Protein AF-0000000084497596 (afdb_homodimer)

Foldseek 3Di:
DFWKKKKWQFFQDAQVCLVVLQVLLVPQDDDLDQQSSFLSSVLSSLQDLVGCFQQVNAAELVLFWFKKKKKDWAHWIFIEAREHQFRRVQVLRVCCRVPHPDRYDYDVRSVVSCVVVPTDGHGSDDPVNVVVNVVCVVCVVVVPNPCVVVPQRTFRKMKMWTAHPQIIMIMIMGRGGPHDHRRDDFQRRPELQQWYGDSFKIKGKTWGRNVSNVVSPRNQLVVCPPVDDSVVSQCVSQVVDPTWMWMWMDGPVDTDTDIPGRMHMDMDGD/DFWKKKKWQFFQDAQVCLVVLQVLLVPQDDDLDQQSSFLSSVLSSLQDLVGCFQQVNAAELVLFWFKKKKKDWAHWIFIEEREHQFRRVQVLRVCCRVPHPDRYDYDVRSVVSCVVVPTDGHHSDDPVNVVVNVVCVVCVVVVHNPCVVVPQRTQRKMKMWTAHPQIIMIMIMGRGGPHDHRRDDFQRRPELQQWYGDSFKIKGKTWGRNVSNVVSPRNQLVVCPPVDPSVVSQCVSQVVDPTWMWMWMDGPVDTDTDIPGRMHMDMDGD

InterPro domains:
  IPR000246 Peptidase T2, asparaginase 2 [PF01112] (20-262)
  IPR000246 Peptidase T2, asparaginase 2 [PTHR10188] (31-261)
  IPR029055 Nucleophile aminohydrolases, N-terminal [SSF56235] (2-261)

pLDDT: mean 94.47, std 10.78, range [42.94, 99.0]

Solvent-accessible surface area (backbone atoms only — not comparable to full-atom values): 25297 Å² total; per-residue (Å²): 101,68,36,32,41,40,40,38,50,9,20,57,28,53,57,77,48,16,59,59,41,42,54,53,52,70,68,57,65,92,50,83,43,17,52,57,41,10,45,53,54,43,46,56,44,16,69,33,59,88,27,26,10,36,26,28,20,37,30,26,71,84,59,49,59,43,29,29,4,18,30,26,36,83,76,41,46,9,13,24,37,48,27,45,49,47,58,48,48,47,58,47,3,45,43,31,40,74,72,44,100,49,35,28,26,24,26,69,27,29,36,51,50,33,44,74,75,65,51,56,85,30,78,44,75,38,70,66,31,54,49,52,48,50,52,49,53,59,36,42,72,69,69,38,73,47,64,55,72,72,42,78,52,56,18,23,24,31,29,18,29,16,36,19,90,84,34,28,1,19,22,28,31,19,11,58,45,55,78,30,60,60,32,58,51,58,11,50,47,32,75,26,13,13,26,31,34,38,92,69,24,14,21,30,44,24,18,49,27,62,62,37,34,73,58,28,41,17,34,54,53,57,72,43,63,86,77,51,56,67,63,56,52,52,50,57,58,38,66,69,45,93,58,56,26,24,40,40,38,37,43,66,78,48,72,48,77,53,51,78,46,45,48,12,46,31,77,45,76,108,98,67,36,30,40,39,39,39,50,9,20,57,28,54,55,79,48,18,60,57,41,41,54,53,54,69,68,57,65,92,52,85,43,18,51,58,41,9,44,54,54,41,46,57,44,16,70,33,58,90,28,27,10,37,25,29,22,38,30,26,71,84,60,47,59,41,30,31,4,16,32,24,34,81,76,42,45,10,14,24,38,44,26,45,46,46,58,48,47,46,58,45,2,43,42,30,40,73,74,45,99,49,34,29,26,23,25,70,27,28,34,52,50,34,44,74,74,64,51,58,85,28,79,43,75,40,71,67,31,54,47,52,48,50,52,51,52,58,35,44,71,69,70,37,74,46,64,54,73,71,42,78,55,56,19,23,24,32,30,16,27,15,36,20,91,85,34,28,1,20,20,27,30,20,11,59,48,57,77,32,59,56,32,58,50,59,10,49,46,33,75,26,13,14,26,31,34,39,93,69,23,13,21,31,44,24,18,49,27,61,62,36,34,74,59,27,39,18,35,54,51,58,73,44,62,86,78,51,55,69,64,56,53,52,51,57,57,37,65,68,46,93,59,56,27,24,39,41,38,37,44,69,76,49,70,47,77,52,51,76,47,47,47,11,46,33,74,47,76,107

Sequence (540 aa):
MKNSVLIHGGAGSPSSMSIILEGILNKIEYDDDPLNVAVNSVVSMEDDPAFNAGTGSVPRLDGTIQMDAAVMSDGNFGSVICIENVKNPVLVARDVMLNSPHIILSGDGAVKFARLMGYDYYDPHTEKSRNMIRKFYSESFNGNVPAIFNRKKSGDTVGAVARINNKFAAAVSTGGSFPMLRGRVGDSPLIGAGIYSGPNGAVVATGIGEEIAKKLLSYKIYSKIKTDSLENIVKNEVNSFRTSCGIIAITDDEYIAYSNTDMAYAYKEFMKNSVLIHGGAGSPSSMSIILEGILNKIEYDDDPLNVAVNSVVSMEDDPAFNAGTGSVPRLDGTIQMDAAVMSDGNFGSVICIENVKNPVLVARDVMLNSPHIILSGDGAVKFARLMGYDYYDPHTEKSRNMIRKFYSESFNGNVPAIFNRKKSGDTVGAVARINNKFAAAVSTGGSFPMLRGRVGDSPLIGAGIYSGPNGAVVATGIGEEIAKKLLSYKIYSKIKTDSLENIVKNEVNSFRTSCGIIAITDDEYIAYSNTDMAYAYKEF

Nearest PDB structures (foldseek):
  3c17-assembly1_A  TM=8.743E-01  e=5.251E-26  Escherichia coli K-12
  3c17-assembly1_B  TM=8.678E-01  e=2.229E-25  Escherichia coli K-12
  3ljq-assembly1_A  TM=8.179E-01  e=2.754E-24  Elizabethkingia meningoseptica
  9gaf-assembly1_C  TM=8.175E-01  e=3.325E-24  Elizabethkingia meningoseptica
  4r4y-assembly1_B  TM=8.350E-01  e=2.883E-22  Elizabethkingia miricola

Structure (mmCIF, N/CA/C/O backbone):
data_AF-0000000084497596-model_v1
#
loop_
_entity.id
_entity.type
_entity.pdbx_description
1 polymer 'Plant-type L-asparaginase'
#
loop_
_atom_site.group_PDB
_atom_site.id
_atom_site.type_symbol
_atom_site.label_atom_id
_atom_site.label_alt_id
_atom_site.label_comp_id
_atom_site.label_asym_id
_atom_site.label_entity_id
_atom_site.label_seq_id
_atom_site.pdbx_PDB_ins_code
_atom_site.Cartn_x
_atom_site.Cartn_y
_atom_site.Cartn_z
_atom_site.occupancy
_atom_site.B_iso_or_equiv
_atom_site.auth_seq_id
_atom_site.auth_comp_id
_atom_site.auth_asym_id
_atom_site.auth_atom_id
_atom_site.pdbx_PDB_model_num
ATOM 1 N N . MET A 1 1 ? -0.619 12.508 28.984 1 65.75 1 MET A N 1
ATOM 2 C CA . MET A 1 1 ? -0.472 13.695 28.141 1 65.75 1 MET A CA 1
ATOM 3 C C . MET A 1 1 ? -1.834 14.289 27.797 1 65.75 1 MET A C 1
ATOM 5 O O . MET A 1 1 ? -2.828 13.562 27.719 1 65.75 1 MET A O 1
ATOM 9 N N . LYS A 1 2 ? -1.793 15.586 27.688 1 86.31 2 LYS A N 1
ATOM 10 C CA . LYS A 1 2 ? -2.949 16.391 27.297 1 86.31 2 LYS A CA 1
ATOM 11 C C . LYS A 1 2 ? -3.332 16.125 25.828 1 86.31 2 LYS A C 1
ATOM 13 O O . LYS A 1 2 ? -2.551 15.547 25.078 1 86.31 2 LYS A O 1
ATOM 18 N N . ASN A 1 3 ? -4.605 16.344 25.641 1 97.62 3 ASN A N 1
ATOM 19 C CA . ASN A 1 3 ? -5.031 16.375 24.234 1 97.62 3 ASN A CA 1
ATOM 20 C C . ASN A 1 3 ? -4.109 17.25 23.391 1 97.62 3 ASN A C 1
ATOM 22 O O . ASN A 1 3 ? -3.85 18.406 23.734 1 97.62 3 ASN A O 1
ATOM 26 N N . SER A 1 4 ? -3.488 16.656 22.297 1 98.12 4 SER A N 1
ATOM 27 C CA . SER A 1 4 ? -2.463 17.375 21.562 1 98.12 4 SER A CA 1
ATOM 28 C C . SER A 1 4 ? -2.406 16.922 20.109 1 98.12 4 SER A C 1
ATOM 30 O O . SER A 1 4 ? -2.988 15.906 19.75 1 98.12 4 SER A O 1
ATOM 32 N N . VAL A 1 5 ? -1.779 17.734 19.328 1 98.69 5 VAL A N 1
ATOM 33 C CA . VAL A 1 5 ? -1.534 17.438 17.922 1 98.69 5 VAL A CA 1
ATOM 34 C C . VAL A 1 5 ? -0.126 17.891 17.547 1 98.69 5 VAL A C 1
ATOM 36 O O . VAL A 1 5 ? 0.368 18.906 18.047 1 98.69 5 VAL A O 1
ATOM 39 N N . LEU A 1 6 ? 0.568 17.094 16.812 1 98.81 6 LEU A N 1
ATOM 40 C CA . LEU A 1 6 ? 1.881 17.359 16.234 1 98.81 6 LEU A CA 1
ATOM 41 C C . LEU A 1 6 ? 1.839 17.25 14.719 1 98.81 6 LEU A C 1
ATOM 43 O O . LEU A 1 6 ? 1.253 16.312 14.172 1 98.81 6 LEU A O 1
ATOM 47 N N . ILE A 1 7 ? 2.445 18.297 14.008 1 98.81 7 ILE A N 1
ATOM 48 C CA . ILE A 1 7 ? 2.43 18.281 12.547 1 98.81 7 ILE A CA 1
ATOM 49 C C . ILE A 1 7 ? 3.838 18.531 12.008 1 98.81 7 ILE A C 1
ATOM 51 O O . ILE A 1 7 ? 4.668 19.141 12.695 1 98.81 7 ILE A O 1
ATOM 55 N N . HIS A 1 8 ? 4.172 18.016 10.844 1 98.62 8 HIS A N 1
ATOM 56 C CA . HIS A 1 8 ? 5.41 18.328 10.141 1 98.62 8 HIS A CA 1
ATOM 57 C C . HIS A 1 8 ? 5.129 18.812 8.727 1 98.62 8 HIS A C 1
ATOM 59 O O . HIS A 1 8 ? 4.094 18.484 8.148 1 98.62 8 HIS A O 1
ATOM 65 N N . GLY A 1 9 ? 6.109 19.578 8.211 1 97.25 9 GLY A N 1
ATOM 66 C CA . GLY A 1 9 ? 5.98 20.141 6.875 1 97.25 9 GLY A CA 1
ATOM 67 C C . GLY A 1 9 ? 6.793 19.391 5.836 1 97.25 9 GLY A C 1
ATOM 68 O O . GLY A 1 9 ? 6.98 19.875 4.719 1 97.25 9 GLY A O 1
ATOM 69 N N . GLY A 1 10 ? 7.289 18.234 6.223 1 96.25 10 GLY A N 1
ATOM 70 C CA . GLY A 1 10 ? 8.031 17.422 5.27 1 96.25 10 GLY A CA 1
ATOM 71 C C . GLY A 1 10 ? 9.531 17.5 5.469 1 96.25 10 GLY A C 1
ATOM 72 O O . GLY A 1 10 ? 10.07 18.562 5.773 1 96.25 10 GLY A O 1
ATOM 73 N N . ALA A 1 11 ? 10.141 16.312 5.223 1 93.44 11 ALA A N 1
ATOM 74 C CA . ALA A 1 11 ? 11.602 16.281 5.23 1 93.44 11 ALA A CA 1
ATOM 75 C C . ALA A 1 11 ? 12.18 17.203 4.172 1 93.44 11 ALA A C 1
ATOM 77 O O . ALA A 1 11 ? 11.742 17.203 3.018 1 93.44 11 ALA A O 1
ATOM 78 N N . GLY A 1 12 ? 13.164 18.047 4.594 1 89.94 12 GLY A N 1
ATOM 79 C CA . GLY A 1 12 ? 13.766 18.984 3.674 1 89.94 12 GLY A CA 1
ATOM 80 C C . GLY A 1 12 ? 13.211 20.391 3.818 1 89.94 12 GLY A C 1
ATOM 81 O O . GLY A 1 12 ? 13.781 21.359 3.293 1 89.94 12 GLY A O 1
ATOM 82 N N . SER A 1 13 ? 12.023 20.484 4.496 1 92.12 13 SER A N 1
ATOM 83 C CA . SER A 1 13 ? 11.508 21.828 4.742 1 92.12 13 SER A CA 1
ATOM 84 C C . SER A 1 13 ? 12.383 22.578 5.738 1 92.12 13 SER A C 1
ATOM 86 O O . SER A 1 13 ? 12.773 22.031 6.773 1 92.12 13 SER A O 1
ATOM 88 N N . PRO A 1 14 ? 12.672 23.812 5.445 1 92.25 14 PRO A N 1
ATOM 89 C CA . PRO A 1 14 ? 13.477 24.594 6.387 1 92.25 14 PRO A CA 1
ATOM 90 C C . PRO A 1 14 ? 12.812 24.734 7.754 1 92.25 14 PRO A C 1
ATOM 92 O O . PRO A 1 14 ? 11.594 24.922 7.836 1 92.25 14 PRO A O 1
ATOM 95 N N . SER A 1 15 ? 13.602 24.672 8.734 1 92.12 15 SER A N 1
ATOM 96 C CA . SER A 1 15 ? 13.102 24.797 10.102 1 92.12 15 SER A CA 1
ATOM 97 C C . SER A 1 15 ? 12.391 26.125 10.312 1 92.12 15 SER A C 1
ATOM 99 O O . SER A 1 15 ? 11.5 26.234 11.164 1 92.12 15 SER A O 1
ATOM 101 N N . SER A 1 16 ? 12.742 27.094 9.547 1 92.81 16 SER A N 1
ATOM 102 C CA . SER A 1 16 ? 12.125 28.406 9.648 1 92.81 16 SER A CA 1
ATOM 103 C C . SER A 1 16 ? 10.641 28.344 9.305 1 92.81 16 SER A C 1
ATOM 105 O O . SER A 1 16 ? 9.875 29.234 9.688 1 92.81 16 SER A O 1
ATOM 107 N N . MET A 1 17 ? 10.242 27.297 8.641 1 94.81 17 MET A N 1
ATOM 108 C CA . MET A 1 17 ? 8.836 27.156 8.266 1 94.81 17 MET A CA 1
ATOM 109 C C . MET A 1 17 ? 8 26.688 9.461 1 94.81 17 MET A C 1
ATOM 111 O O . MET A 1 17 ? 6.773 26.656 9.391 1 94.81 17 MET A O 1
ATOM 115 N N . SER A 1 18 ? 8.625 26.422 10.562 1 97.25 18 SER A N 1
ATOM 116 C CA . SER A 1 18 ? 7.898 26.016 11.758 1 97.25 18 SER A CA 1
ATOM 117 C C . SER A 1 18 ? 6.941 27.109 12.219 1 97.25 18 SER A C 1
ATOM 119 O O . SER A 1 18 ? 5.875 26.812 12.773 1 97.25 18 SER A O 1
ATOM 121 N N . ILE A 1 19 ? 7.312 28.312 11.93 1 96.88 19 ILE A N 1
ATOM 122 C CA . ILE A 1 19 ? 6.457 29.422 12.312 1 96.88 19 ILE A CA 1
ATOM 123 C C . ILE A 1 19 ? 5.133 29.344 11.555 1 96.88 19 ILE A C 1
ATOM 125 O O . ILE A 1 19 ? 4.078 29.672 12.102 1 96.88 19 ILE A O 1
ATOM 129 N N . ILE A 1 20 ? 5.219 28.969 10.297 1 96.88 20 ILE A N 1
ATOM 130 C CA . ILE A 1 20 ? 4.016 28.781 9.484 1 96.88 20 ILE A CA 1
ATOM 131 C C . ILE A 1 20 ? 3.16 27.672 10.078 1 96.88 20 ILE A C 1
ATOM 133 O O . ILE A 1 20 ? 1.939 27.812 10.195 1 96.88 20 ILE A O 1
ATOM 137 N N . LEU A 1 21 ? 3.791 26.609 10.477 1 98.31 21 LEU A N 1
ATOM 138 C CA . LEU A 1 21 ? 3.092 25.469 11.047 1 98.31 21 LEU A CA 1
ATOM 139 C C . LEU A 1 21 ? 2.461 25.828 12.391 1 98.31 21 LEU A C 1
ATOM 141 O O . LEU A 1 21 ? 1.357 25.391 12.703 1 98.31 21 LEU A O 1
ATOM 145 N N . GLU A 1 22 ? 3.174 26.609 13.148 1 98.38 22 GLU A N 1
ATOM 146 C CA . GLU A 1 22 ? 2.604 27.094 14.398 1 98.38 22 GLU A CA 1
ATOM 147 C C . GLU A 1 22 ? 1.341 27.906 14.148 1 98.38 22 GLU A C 1
ATOM 149 O O . GLU A 1 22 ? 0.355 27.781 14.883 1 98.38 22 GLU A O 1
ATOM 154 N N . GLY A 1 23 ? 1.44 28.75 13.172 1 98.19 23 GLY A N 1
ATOM 155 C CA . GLY A 1 23 ? 0.267 29.516 12.789 1 98.19 23 GLY A CA 1
ATOM 156 C C . GLY A 1 23 ? -0.91 28.641 12.383 1 98.19 23 GLY A C 1
ATOM 157 O O . GLY A 1 23 ? -2.051 28.922 12.75 1 98.19 23 GLY A O 1
ATOM 158 N N . ILE A 1 24 ? -0.636 27.609 11.648 1 97.88 24 ILE A N 1
ATOM 159 C CA . ILE A 1 24 ? -1.654 26.656 11.227 1 97.88 24 ILE A CA 1
ATOM 160 C C . ILE A 1 24 ? -2.281 25.984 12.453 1 97.88 24 ILE A C 1
ATOM 162 O O . ILE A 1 24 ? -3.506 25.953 12.586 1 97.88 24 ILE A O 1
ATOM 166 N N . LEU A 1 25 ? -1.467 25.531 13.367 1 98.19 25 LEU A N 1
ATOM 167 C CA . LEU A 1 25 ? -1.965 24.812 14.531 1 98.19 25 LEU A CA 1
ATOM 168 C C . LEU A 1 25 ? -2.777 25.719 15.438 1 98.19 25 LEU A C 1
ATOM 170 O O . LEU A 1 25 ? -3.732 25.281 16.078 1 98.19 25 LEU A O 1
ATOM 174 N N . ASN A 1 26 ? -2.361 26.953 15.477 1 97.81 26 ASN A N 1
ATOM 175 C CA . ASN A 1 26 ? -3.092 27.906 16.312 1 97.81 26 ASN A CA 1
ATOM 176 C C . ASN A 1 26 ? -4.547 28.031 15.859 1 97.81 26 ASN A C 1
ATOM 178 O O . ASN A 1 26 ? -5.426 28.328 16.672 1 97.81 26 ASN A O 1
ATOM 182 N N . LYS A 1 27 ? -4.77 27.781 14.633 1 97.94 27 LYS A N 1
ATOM 183 C CA . LYS A 1 27 ? -6.113 27.938 14.078 1 97.94 27 LYS A CA 1
ATOM 184 C C . LYS A 1 27 ? -6.902 26.625 14.18 1 97.94 27 LYS A C 1
ATOM 186 O O . LYS A 1 27 ? -8.117 26.609 13.953 1 97.94 27 LYS A O 1
ATOM 191 N N . ILE A 1 28 ? -6.242 25.531 14.477 1 98.06 28 ILE A N 1
ATOM 192 C CA . ILE A 1 28 ? -6.93 24.25 14.578 1 98.06 28 ILE A CA 1
ATOM 193 C C . ILE A 1 28 ? -7.742 24.203 15.875 1 98.06 28 ILE A C 1
ATOM 195 O O . ILE A 1 28 ? -7.199 24.406 16.969 1 98.06 28 ILE A O 1
ATOM 199 N N . GLU A 1 29 ? -8.984 23.953 15.75 1 97.19 29 GLU A N 1
ATOM 200 C CA . GLU A 1 29 ? -9.883 23.875 16.906 1 97.19 29 GLU A CA 1
ATOM 201 C C . GLU A 1 29 ? -9.883 22.469 17.5 1 97.19 29 GLU A C 1
ATOM 203 O O . GLU A 1 29 ? -9.688 21.484 16.797 1 97.19 29 GLU A O 1
ATOM 208 N N . TYR A 1 30 ? -10.188 22.453 18.797 1 96.94 30 TYR A N 1
ATOM 209 C CA . TYR A 1 30 ? -10.336 21.188 19.484 1 96.94 30 TYR A CA 1
ATOM 210 C C . TYR A 1 30 ? -11.523 20.406 18.938 1 96.94 30 TYR A C 1
ATOM 212 O O . TYR A 1 30 ? -12.562 20.984 18.609 1 96.94 30 TYR A O 1
ATOM 220 N N . ASP A 1 31 ? -11.312 19.156 18.797 1 98.19 31 ASP A N 1
ATOM 221 C CA . ASP A 1 31 ? -12.359 18.188 18.484 1 98.19 31 ASP A CA 1
ATOM 222 C C . ASP A 1 31 ? -12.195 16.922 19.328 1 98.19 31 ASP A C 1
ATOM 224 O O . ASP A 1 31 ? -11.078 16.469 19.562 1 98.19 31 ASP A O 1
ATOM 228 N N . ASP A 1 32 ? -13.305 16.359 19.734 1 97.88 32 ASP A N 1
ATOM 229 C CA . ASP A 1 32 ? -13.258 15.203 20.625 1 97.88 32 ASP A CA 1
ATOM 230 C C . ASP A 1 32 ? -12.734 13.969 19.891 1 97.88 32 ASP A C 1
ATOM 232 O O . ASP A 1 32 ? -12.352 12.977 20.516 1 97.88 32 ASP A O 1
ATOM 236 N N . ASP A 1 33 ? -12.719 14.031 18.641 1 98.25 33 ASP A N 1
ATOM 237 C CA . ASP A 1 33 ? -12.227 12.945 17.797 1 98.25 33 ASP A CA 1
ATOM 238 C C . ASP A 1 33 ? -10.828 13.25 17.266 1 98.25 33 ASP A C 1
ATOM 240 O O . ASP A 1 33 ? -10.641 14.18 16.484 1 98.25 33 ASP A O 1
ATOM 244 N N . PRO A 1 34 ? -9.852 12.422 17.625 1 98.69 34 PRO A N 1
ATOM 245 C CA . PRO A 1 34 ? -8.492 12.695 17.156 1 98.69 34 PRO A CA 1
ATOM 246 C C . PRO A 1 34 ? -8.375 12.68 15.641 1 98.69 34 PRO A C 1
ATOM 248 O O . PRO A 1 34 ? -7.527 13.383 15.078 1 98.69 34 PRO A O 1
ATOM 251 N N . LEU A 1 35 ? -9.211 11.898 14.977 1 98.88 35 LEU A N 1
ATOM 252 C CA . LEU A 1 35 ? -9.18 11.852 13.516 1 98.88 35 LEU A CA 1
ATOM 253 C C . LEU A 1 35 ? -9.492 13.219 12.93 1 98.88 35 LEU A C 1
ATOM 255 O O . LEU A 1 35 ? -8.836 13.656 11.984 1 98.88 35 LEU A O 1
ATOM 259 N N . ASN A 1 36 ? -10.5 13.875 13.461 1 98.81 36 ASN A N 1
ATOM 260 C CA . ASN A 1 36 ? -10.859 15.195 12.969 1 98.81 36 ASN A CA 1
ATOM 261 C C . ASN A 1 36 ? -9.719 16.188 13.141 1 98.81 36 ASN A C 1
ATOM 263 O O . ASN A 1 36 ? -9.453 17 12.25 1 98.81 36 ASN A O 1
ATOM 267 N N . VAL A 1 37 ? -9.039 16.109 14.25 1 98.88 37 VAL A N 1
ATOM 268 C CA . VAL A 1 37 ? -7.938 17.031 14.539 1 98.88 37 VAL A CA 1
ATOM 269 C C . VAL A 1 37 ? -6.797 16.781 13.562 1 98.88 37 VAL A C 1
ATOM 271 O O . VAL A 1 37 ? -6.254 17.719 12.977 1 98.88 37 VAL A O 1
ATOM 274 N N . ALA A 1 38 ? -6.418 15.539 13.398 1 98.94 38 ALA A N 1
ATOM 275 C CA . ALA A 1 38 ? -5.328 15.195 12.484 1 98.94 38 ALA A CA 1
ATOM 276 C C . ALA A 1 38 ? -5.66 15.594 11.055 1 98.94 38 ALA A C 1
ATOM 278 O O . ALA A 1 38 ? -4.84 16.219 10.367 1 98.94 38 ALA A O 1
ATOM 279 N N . VAL A 1 39 ? -6.887 15.266 10.602 1 98.94 39 VAL A N 1
ATOM 280 C CA . VAL A 1 39 ? -7.316 15.531 9.234 1 98.94 39 VAL A CA 1
ATOM 281 C C . VAL A 1 39 ? -7.379 17.031 8.992 1 98.94 39 VAL A C 1
ATOM 283 O O . VAL A 1 39 ? -6.879 17.531 7.977 1 98.94 39 VAL A O 1
ATOM 286 N N . ASN A 1 40 ? -7.949 17.781 9.875 1 98.88 40 ASN A N 1
ATOM 287 C CA . ASN A 1 40 ? -8.055 19.234 9.727 1 98.88 40 ASN A CA 1
ATOM 288 C C . ASN A 1 40 ? -6.68 19.891 9.672 1 98.88 40 ASN A C 1
ATOM 290 O O . ASN A 1 40 ? -6.492 20.891 8.984 1 98.88 40 ASN A O 1
ATOM 294 N N . SER A 1 41 ? -5.77 19.359 10.445 1 98.88 41 SER A N 1
ATOM 295 C CA . SER A 1 41 ? -4.402 19.875 10.414 1 98.88 41 SER A CA 1
ATOM 296 C C . SER A 1 41 ? -3.779 19.672 9.031 1 98.88 41 SER A C 1
ATOM 298 O O . SER A 1 41 ? -3.154 20.594 8.5 1 98.88 41 SER A O 1
ATOM 300 N N . VAL A 1 42 ? -3.975 18.516 8.469 1 98.94 42 VAL A N 1
ATOM 301 C CA . VAL A 1 42 ? -3.398 18.234 7.16 1 98.94 42 VAL A CA 1
ATOM 302 C C . VAL A 1 42 ? -4.125 19.031 6.086 1 98.94 42 VAL A C 1
ATOM 304 O O . VAL A 1 42 ? -3.5 19.516 5.137 1 98.94 42 VAL A O 1
ATOM 307 N N . VAL A 1 43 ? -5.422 19.203 6.238 1 98.88 43 VAL A N 1
ATOM 308 C CA . VAL A 1 43 ? -6.188 20.031 5.309 1 98.88 43 VAL A CA 1
ATOM 309 C C . VAL A 1 43 ? -5.586 21.422 5.23 1 98.88 43 VAL A C 1
ATOM 311 O O . VAL A 1 43 ? -5.41 21.969 4.141 1 98.88 43 VAL A O 1
ATOM 314 N N . SER A 1 44 ? -5.27 21.984 6.355 1 98.75 44 SER A N 1
ATOM 315 C CA . SER A 1 44 ? -4.699 23.328 6.41 1 98.75 44 SER A CA 1
ATOM 316 C C . SER A 1 44 ? -3.367 23.391 5.672 1 98.75 44 SER A C 1
ATOM 318 O O . SER A 1 44 ? -3.061 24.391 5.02 1 98.75 44 SER A O 1
ATOM 320 N N . MET A 1 45 ? -2.615 22.344 5.785 1 98.19 45 MET A N 1
ATOM 321 C CA . MET A 1 45 ? -1.338 22.297 5.078 1 98.19 45 MET A CA 1
ATOM 322 C C . MET A 1 45 ? -1.548 22.062 3.588 1 98.19 45 MET A C 1
ATOM 324 O O . MET A 1 45 ? -0.824 22.609 2.758 1 98.19 45 MET A O 1
ATOM 328 N N . GLU A 1 46 ? -2.557 21.234 3.229 1 98.44 46 GLU A N 1
ATOM 329 C CA . GLU A 1 46 ? -2.906 21.016 1.827 1 98.44 46 GLU A CA 1
ATOM 330 C C . GLU A 1 46 ? -3.355 22.312 1.168 1 98.44 46 GLU A C 1
ATOM 332 O O . GLU A 1 46 ? -3.191 22.5 -0.041 1 98.44 46 GLU A O 1
ATOM 337 N N . ASP A 1 47 ? -3.881 23.203 1.932 1 98.12 47 ASP A N 1
ATOM 338 C CA . ASP A 1 47 ? -4.391 24.469 1.411 1 98.12 47 ASP A CA 1
ATOM 339 C C . ASP A 1 47 ? -3.266 25.484 1.239 1 98.12 47 ASP A C 1
ATOM 341 O O . ASP A 1 47 ? -3.455 26.531 0.604 1 98.12 47 ASP A O 1
ATOM 345 N N . ASP A 1 48 ? -2.129 25.266 1.812 1 96.25 48 ASP A N 1
ATOM 346 C CA . ASP A 1 48 ? -0.988 26.172 1.749 1 96.25 48 ASP A CA 1
ATOM 347 C C . ASP A 1 48 ? -0.002 25.75 0.666 1 96.25 48 ASP A C 1
ATOM 349 O O . ASP A 1 48 ? 0.69 24.734 0.815 1 96.25 48 ASP A O 1
ATOM 353 N N . PRO A 1 49 ? 0.147 26.562 -0.374 1 95.25 49 PRO A N 1
ATOM 354 C CA . PRO A 1 49 ? 0.991 26.172 -1.508 1 95.25 49 PRO A CA 1
ATOM 355 C C . PRO A 1 49 ? 2.471 26.078 -1.14 1 95.25 49 PRO A C 1
ATOM 357 O O . PRO A 1 49 ? 3.287 25.641 -1.952 1 95.25 49 PRO A O 1
ATOM 360 N N . ALA A 1 50 ? 2.795 26.422 0.084 1 92.38 50 ALA A N 1
ATOM 361 C CA . ALA A 1 50 ? 4.188 26.344 0.517 1 92.38 50 ALA A CA 1
ATOM 362 C C . ALA A 1 50 ? 4.602 24.891 0.732 1 92.38 50 ALA A C 1
ATOM 364 O O . ALA A 1 50 ? 5.793 24.578 0.789 1 92.38 50 ALA A O 1
ATOM 365 N N . PHE A 1 51 ? 3.617 24.062 0.854 1 95.19 51 PHE A N 1
ATOM 366 C CA . PHE A 1 51 ? 3.904 22.656 1.157 1 95.19 51 PHE A CA 1
ATOM 367 C C . PHE A 1 51 ? 3.682 21.781 -0.069 1 95.19 51 PHE A C 1
ATOM 369 O O . PHE A 1 51 ? 2.99 22.188 -1.008 1 95.19 51 PHE A O 1
ATOM 376 N N . ASN A 1 52 ? 4.293 20.594 -0.086 1 95.94 52 ASN A N 1
ATOM 377 C CA . ASN A 1 52 ? 4.117 19.609 -1.157 1 95.94 52 ASN A CA 1
ATOM 378 C C . ASN A 1 52 ? 3.006 18.609 -0.833 1 95.94 52 ASN A C 1
ATOM 380 O O . ASN A 1 52 ? 3.271 17.438 -0.62 1 95.94 52 ASN A O 1
ATOM 384 N N . ALA A 1 53 ? 1.778 19.078 -0.843 1 97.81 53 ALA A N 1
ATOM 385 C CA . ALA A 1 53 ? 0.546 18.328 -0.594 1 97.81 53 ALA A CA 1
ATOM 386 C C . ALA A 1 53 ? -0.677 19.141 -1.016 1 97.81 53 ALA A C 1
ATOM 388 O O . ALA A 1 53 ? -0.744 20.344 -0.772 1 97.81 53 ALA A O 1
ATOM 389 N N . GLY A 1 54 ? -1.663 18.391 -1.617 1 98 54 GLY A N 1
ATOM 390 C CA . GLY A 1 54 ? -2.785 19.188 -2.1 1 98 54 GLY A CA 1
ATOM 391 C C . GLY A 1 54 ? -2.365 20.344 -2.988 1 98 54 GLY A C 1
ATOM 392 O O . GLY A 1 54 ? -1.615 20.156 -3.949 1 98 54 GLY A O 1
ATOM 393 N N . THR A 1 55 ? -2.932 21.516 -2.66 1 97.38 55 THR A N 1
ATOM 394 C CA . THR A 1 55 ? -2.484 22.703 -3.383 1 97.38 55 THR A CA 1
ATOM 395 C C . THR A 1 55 ? -1.024 23.016 -3.064 1 97.38 55 THR A C 1
ATOM 397 O O . THR A 1 55 ? -0.688 23.344 -1.925 1 97.38 55 THR A O 1
ATOM 400 N N . GLY A 1 56 ? -0.185 22.859 -3.988 1 94.56 56 GLY A N 1
ATOM 401 C CA . GLY A 1 56 ? 1.249 23.031 -3.809 1 94.56 56 GLY A CA 1
ATOM 402 C C . GLY A 1 56 ? 2.039 21.781 -4.152 1 94.56 56 GLY A C 1
ATOM 403 O O . GLY A 1 56 ? 3.27 21.766 -4.055 1 94.56 56 GLY A O 1
ATOM 404 N N . SER A 1 57 ? 1.365 20.734 -4.57 1 97.06 57 SER A N 1
ATOM 405 C CA . SER A 1 57 ? 2.002 19.484 -4.973 1 97.06 57 SER A CA 1
ATOM 406 C C . SER A 1 57 ? 2.943 19.688 -6.156 1 97.06 57 SER A C 1
ATOM 408 O O . SER A 1 57 ? 2.705 20.562 -6.992 1 97.06 57 SER A O 1
ATOM 410 N N . VAL A 1 58 ? 3.93 18.891 -6.195 1 95.19 58 VAL A N 1
ATOM 411 C CA . VAL A 1 58 ? 4.891 18.969 -7.289 1 95.19 58 VAL A CA 1
ATOM 412 C C . VAL A 1 58 ? 4.371 18.172 -8.484 1 95.19 58 VAL A C 1
ATOM 414 O O . VAL A 1 58 ? 3.57 17.25 -8.328 1 95.19 58 VAL A O 1
ATOM 417 N N . PRO A 1 59 ? 4.809 18.547 -9.641 1 95.69 59 PRO A N 1
ATOM 418 C CA . PRO A 1 59 ? 4.324 17.828 -10.828 1 95.69 59 PRO A CA 1
ATOM 419 C C . PRO A 1 59 ? 5.062 16.516 -11.07 1 95.69 59 PRO A C 1
ATOM 421 O O . PRO A 1 59 ? 6.188 16.344 -10.594 1 95.69 59 PRO A O 1
ATOM 424 N N . ARG A 1 60 ? 4.398 15.625 -11.82 1 94.62 60 ARG A N 1
ATOM 425 C CA . ARG A 1 60 ? 5.082 14.492 -12.438 1 94.62 60 ARG A CA 1
ATOM 426 C C . ARG A 1 60 ? 5.875 14.938 -13.664 1 94.62 60 ARG A C 1
ATOM 428 O O . ARG A 1 60 ? 5.766 16.094 -14.102 1 94.62 60 ARG A O 1
ATOM 435 N N . LEU A 1 61 ? 6.59 13.992 -14.188 1 93.12 61 LEU A N 1
ATOM 436 C CA . LEU A 1 61 ? 7.426 14.297 -15.344 1 93.12 61 LEU A CA 1
ATOM 437 C C . LEU A 1 61 ? 6.57 14.734 -16.531 1 93.12 61 LEU A C 1
ATOM 439 O O . LEU A 1 61 ? 7.043 15.461 -17.406 1 93.12 61 LEU A O 1
ATOM 443 N N . ASP A 1 62 ? 5.383 14.336 -16.562 1 94.25 62 ASP A N 1
ATOM 444 C CA . ASP A 1 62 ? 4.535 14.703 -17.688 1 94.25 62 ASP A CA 1
ATOM 445 C C . ASP A 1 62 ? 3.789 16 -17.422 1 94.25 62 ASP A C 1
ATOM 447 O O . ASP A 1 62 ? 2.887 16.375 -18.172 1 94.25 62 ASP A O 1
ATOM 451 N N . GLY A 1 63 ? 4.043 16.594 -16.312 1 95 63 GLY A N 1
ATOM 452 C CA . GLY A 1 63 ? 3.514 17.906 -16 1 95 63 GLY A CA 1
ATOM 453 C C . GLY A 1 63 ? 2.23 17.859 -15.188 1 95 63 GLY A C 1
ATOM 454 O O . GLY A 1 63 ? 1.799 18.875 -14.641 1 95 63 GLY A O 1
ATOM 455 N N . THR A 1 64 ? 1.646 16.703 -15.078 1 97.06 64 THR A N 1
ATOM 456 C CA . THR A 1 64 ? 0.399 16.578 -14.336 1 97.06 64 THR A CA 1
ATOM 457 C C . THR A 1 64 ? 0.676 16.359 -12.852 1 97.06 64 THR A C 1
ATOM 459 O O . THR A 1 64 ? 1.813 16.078 -12.461 1 97.06 64 THR A O 1
ATOM 462 N N . ILE A 1 65 ? -0.388 16.578 -12.039 1 97.75 65 ILE A N 1
ATOM 463 C CA . ILE A 1 65 ? -0.219 16.453 -10.594 1 97.75 65 ILE A CA 1
ATOM 464 C C . ILE A 1 65 ? -1.071 15.305 -10.07 1 97.75 65 ILE A C 1
ATOM 466 O O . ILE A 1 65 ? -2.262 15.219 -10.375 1 97.75 65 ILE A O 1
ATOM 470 N N . GLN A 1 66 ? -0.476 14.391 -9.445 1 98.12 66 GLN A N 1
ATOM 471 C CA . GLN A 1 66 ? -1.165 13.391 -8.633 1 98.12 66 GLN A CA 1
ATOM 472 C C . GLN A 1 66 ? -0.935 13.633 -7.145 1 98.12 66 GLN A C 1
ATOM 474 O O . GLN A 1 66 ? 0.039 14.281 -6.762 1 98.12 66 GLN A O 1
ATOM 479 N N . MET A 1 67 ? -1.843 13.133 -6.375 1 98.75 67 MET A N 1
ATOM 480 C CA . MET A 1 67 ? -1.724 13.258 -4.926 1 98.75 67 MET A CA 1
ATOM 481 C C . MET A 1 67 ? -2.033 11.93 -4.238 1 98.75 67 MET A C 1
ATOM 483 O O . MET A 1 67 ? -2.766 11.102 -4.777 1 98.75 67 MET A O 1
ATOM 487 N N . ASP A 1 68 ? -1.448 11.719 -3.113 1 98.88 68 ASP A N 1
ATOM 488 C CA . ASP A 1 68 ? -1.715 10.586 -2.227 1 98.88 68 ASP A CA 1
ATOM 489 C C . ASP A 1 68 ? -2.014 11.062 -0.808 1 98.88 68 ASP A C 1
ATOM 491 O O . ASP A 1 68 ? -1.445 12.055 -0.347 1 98.88 68 ASP A O 1
ATOM 495 N N . ALA A 1 69 ? -2.867 10.367 -0.157 1 98.94 69 ALA A N 1
ATOM 496 C CA . ALA A 1 69 ? -3.188 10.695 1.23 1 98.94 69 ALA A CA 1
ATOM 497 C C . ALA A 1 69 ? -3.719 9.469 1.974 1 98.94 69 ALA A C 1
ATOM 499 O O . ALA A 1 69 ? -4.207 8.523 1.354 1 98.94 69 ALA A O 1
ATOM 500 N N . ALA A 1 70 ? -3.607 9.492 3.271 1 99 70 ALA A N 1
ATOM 501 C CA . ALA A 1 70 ? -4.121 8.414 4.105 1 99 70 ALA A CA 1
ATOM 502 C C . ALA A 1 70 ? -4.441 8.906 5.512 1 99 70 ALA A C 1
ATOM 504 O O . ALA A 1 70 ? -3.891 9.914 5.965 1 99 70 ALA A O 1
ATOM 505 N N . VAL A 1 71 ? -5.312 8.203 6.156 1 99 71 VAL A N 1
ATOM 506 C CA . VAL A 1 71 ? -5.691 8.453 7.543 1 99 71 VAL A CA 1
ATOM 507 C C . VAL A 1 71 ? -5.844 7.129 8.281 1 99 71 VAL A C 1
ATOM 509 O O . VAL A 1 71 ? -6.152 6.102 7.672 1 99 71 VAL A O 1
ATOM 512 N N . MET A 1 72 ? -5.57 7.164 9.5 1 98.94 72 MET A N 1
ATOM 513 C CA . MET A 1 72 ? -5.734 5.973 10.328 1 98.94 72 MET A CA 1
ATOM 514 C C . MET A 1 72 ? -6.141 6.344 11.75 1 98.94 72 MET 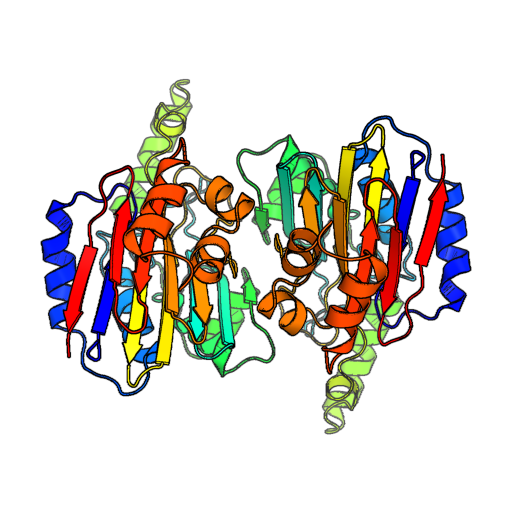A C 1
ATOM 516 O O . MET A 1 72 ? -5.562 7.254 12.352 1 98.94 72 MET A O 1
ATOM 520 N N . SER A 1 73 ? -7.148 5.711 12.273 1 98.75 73 SER A N 1
ATOM 521 C CA . SER A 1 73 ? -7.645 5.906 13.633 1 98.75 73 SER A CA 1
ATOM 522 C C . SER A 1 73 ? -8.477 4.711 14.094 1 98.75 73 SER A C 1
ATOM 524 O O . SER A 1 73 ? -9.297 4.191 13.344 1 98.75 73 SER A O 1
ATOM 526 N N . ASP A 1 74 ? -8.211 4.258 15.273 1 96.38 74 ASP A N 1
ATOM 527 C CA . ASP A 1 74 ? -9.023 3.242 15.938 1 96.38 74 ASP A CA 1
ATOM 528 C C . ASP A 1 74 ? -9.109 1.973 15.086 1 96.38 74 ASP A C 1
ATOM 530 O O . ASP A 1 74 ? -10.195 1.442 14.859 1 96.38 74 ASP A O 1
ATOM 534 N N . GLY A 1 75 ? -8.023 1.646 14.523 1 95.88 75 GLY A N 1
ATOM 535 C CA . GLY A 1 75 ? -7.945 0.397 13.781 1 95.88 75 GLY A CA 1
ATOM 536 C C . GLY A 1 75 ? -8.516 0.501 12.383 1 95.88 75 GLY A C 1
ATOM 537 O O . GLY A 1 75 ? -8.5 -0.472 11.625 1 95.88 75 GLY A O 1
ATOM 538 N N . ASN A 1 76 ? -9.023 1.684 12.016 1 98.19 76 ASN A N 1
ATOM 539 C CA . ASN A 1 76 ? -9.539 1.916 10.672 1 98.19 76 ASN A CA 1
ATOM 540 C C . ASN A 1 76 ? -8.547 2.686 9.812 1 98.19 76 ASN A C 1
ATOM 542 O O . ASN A 1 76 ? -7.75 3.473 10.328 1 98.19 76 ASN A O 1
ATOM 546 N N . PHE A 1 77 ? -8.633 2.418 8.547 1 98.88 77 PHE A N 1
ATOM 547 C CA . PHE A 1 77 ? -7.668 2.99 7.613 1 98.88 77 PHE A CA 1
ATOM 548 C C . PHE A 1 77 ? -8.359 3.438 6.332 1 98.88 77 PHE A C 1
ATOM 550 O O . PHE A 1 77 ? -9.289 2.775 5.855 1 98.88 77 PHE A O 1
ATOM 557 N N . GLY A 1 78 ? -8.047 4.617 5.809 1 98.94 78 GLY A N 1
ATOM 558 C CA . GLY A 1 78 ? -8.492 5.145 4.527 1 98.94 78 GLY A CA 1
ATOM 559 C C . GLY A 1 78 ? -7.371 5.785 3.729 1 98.94 78 GLY A C 1
ATOM 560 O O . GLY A 1 78 ? -6.512 6.469 4.289 1 98.94 78 GLY A O 1
ATOM 561 N N . SER A 1 79 ? -7.387 5.531 2.473 1 98.94 79 SER A N 1
ATOM 562 C CA . SER A 1 79 ? -6.285 6.023 1.647 1 98.94 79 SER A CA 1
ATOM 563 C C . SER A 1 79 ? -6.734 6.254 0.209 1 98.94 79 SER A C 1
ATOM 565 O O . SER A 1 79 ? -7.617 5.555 -0.292 1 98.94 79 SER A O 1
ATOM 567 N N . VAL A 1 80 ? -6.152 7.23 -0.403 1 98.94 80 VAL A N 1
ATOM 568 C CA . VAL A 1 80 ? -6.277 7.438 -1.843 1 98.94 80 VAL A CA 1
ATOM 569 C C . VAL A 1 80 ? -4.891 7.469 -2.48 1 98.94 80 VAL A C 1
ATOM 571 O O . VAL A 1 80 ? -3.959 8.062 -1.929 1 98.94 80 VAL A O 1
ATOM 574 N N . ILE A 1 81 ? -4.77 6.793 -3.576 1 98.94 81 ILE A N 1
ATOM 575 C CA . ILE A 1 81 ? -3.516 6.672 -4.316 1 98.94 81 ILE A CA 1
ATOM 576 C C . ILE A 1 81 ? -3.668 7.305 -5.695 1 98.94 81 ILE A C 1
ATOM 578 O O . ILE A 1 81 ? -4.617 7.004 -6.426 1 98.94 81 ILE A O 1
ATOM 582 N N . CYS A 1 82 ? -2.742 8.172 -6.008 1 98.75 82 CYS A N 1
ATOM 583 C CA . CYS A 1 82 ? -2.662 8.766 -7.34 1 98.75 82 CYS A CA 1
ATOM 584 C C . CYS A 1 82 ? -3.975 9.445 -7.715 1 98.75 82 CYS A C 1
ATOM 586 O O . CYS A 1 82 ? -4.453 9.297 -8.844 1 98.75 82 CYS A O 1
ATOM 588 N N . ILE A 1 83 ? -4.551 10.117 -6.773 1 98.94 83 ILE A N 1
ATOM 589 C CA . ILE A 1 83 ? -5.789 10.844 -7.059 1 98.94 83 ILE A CA 1
ATOM 590 C C . ILE A 1 83 ? -5.469 12.18 -7.723 1 98.94 83 ILE A C 1
ATOM 592 O O . ILE A 1 83 ? -4.438 12.789 -7.43 1 98.94 83 ILE A O 1
ATOM 596 N N . GLU A 1 84 ? -6.25 12.609 -8.57 1 98.75 84 GLU A N 1
ATOM 597 C CA . GLU A 1 84 ? -6.035 13.852 -9.305 1 98.75 84 GLU A CA 1
ATOM 598 C C . GLU A 1 84 ? -7.258 14.758 -9.227 1 98.75 84 GLU A C 1
ATOM 600 O O . GLU A 1 84 ? -8.383 14.289 -9.031 1 98.75 84 GLU A O 1
ATOM 605 N N . ASN A 1 85 ? -6.996 16 -9.266 1 98.62 85 ASN A N 1
ATOM 606 C CA . ASN A 1 85 ? -8.031 17 -9.508 1 98.62 85 ASN A CA 1
ATOM 607 C C . ASN A 1 85 ? -9.055 17.031 -8.383 1 98.62 85 ASN A C 1
ATOM 609 O O . ASN A 1 85 ? -10.258 17.078 -8.633 1 98.62 85 ASN A O 1
ATOM 613 N N . VAL A 1 86 ? -8.57 16.922 -7.168 1 98.75 86 VAL A N 1
ATOM 614 C CA . VAL A 1 86 ? -9.375 17.094 -5.957 1 98.75 86 VAL A CA 1
ATOM 615 C C . VAL A 1 86 ? -8.648 18 -4.973 1 98.75 86 VAL A C 1
ATOM 617 O O . VAL A 1 86 ? -7.43 17.891 -4.797 1 98.75 86 VAL A O 1
ATOM 620 N N . LYS A 1 87 ? -9.219 18.984 -4.348 1 98.62 87 LYS A N 1
ATOM 621 C CA . LYS A 1 87 ? -8.57 20 -3.537 1 98.62 87 LYS A CA 1
ATOM 622 C C . LYS A 1 87 ? -7.945 19.406 -2.279 1 98.62 87 LYS A C 1
ATOM 624 O O . LYS A 1 87 ? -6.824 19.75 -1.909 1 98.62 87 LYS A O 1
ATOM 629 N N . ASN A 1 88 ? -8.516 18.625 -1.521 1 98.88 88 ASN A N 1
ATOM 630 C CA . ASN A 1 88 ? -8.078 18.031 -0.257 1 98.88 88 ASN A CA 1
ATOM 631 C C . ASN A 1 88 ? -8.18 16.516 -0.278 1 98.88 88 ASN A C 1
ATOM 633 O O . ASN A 1 88 ? -9.094 15.945 0.319 1 98.88 88 ASN A O 1
ATOM 637 N N . PRO A 1 89 ? -7.121 15.891 -0.795 1 98.94 89 PRO A N 1
ATOM 638 C CA . PRO A 1 89 ? -7.188 14.438 -0.906 1 98.94 89 PRO A CA 1
ATOM 639 C C . PRO A 1 89 ? -7.297 13.742 0.452 1 98.94 89 PRO A C 1
ATOM 641 O O . PRO A 1 89 ? -7.848 12.648 0.548 1 98.94 89 PRO A O 1
ATOM 644 N N . VAL A 1 90 ? -6.836 14.383 1.512 1 99 90 VAL A N 1
ATOM 645 C CA . VAL A 1 90 ? -6.887 13.766 2.832 1 99 90 VAL A CA 1
ATOM 646 C C . VAL A 1 90 ? -8.344 13.602 3.273 1 99 90 VAL A C 1
ATOM 648 O O . VAL A 1 90 ? -8.68 12.648 3.977 1 99 90 VAL A O 1
ATOM 651 N N . LEU A 1 91 ? -9.156 14.523 2.828 1 98.94 91 LEU A N 1
ATOM 652 C CA . LEU A 1 91 ? -10.586 14.398 3.127 1 98.94 91 LEU A CA 1
ATOM 653 C C . LEU A 1 91 ? -11.195 13.227 2.373 1 98.94 91 LEU A C 1
ATOM 655 O O . LEU A 1 91 ? -12.078 12.539 2.9 1 98.94 91 LEU A O 1
ATOM 659 N N . VAL A 1 92 ? -10.758 13.023 1.155 1 98.94 92 VAL A N 1
ATOM 660 C CA . VAL A 1 92 ? -11.25 11.891 0.386 1 98.94 92 VAL A CA 1
ATOM 661 C C . VAL A 1 92 ? -10.797 10.586 1.04 1 98.94 92 VAL A C 1
ATOM 663 O O . VAL A 1 92 ? -11.562 9.625 1.117 1 98.94 92 VAL A O 1
ATOM 666 N N . ALA A 1 93 ? -9.57 10.57 1.503 1 99 93 ALA A N 1
ATOM 667 C CA . ALA A 1 93 ? -9.078 9.398 2.219 1 99 93 ALA A CA 1
ATOM 668 C C . ALA A 1 93 ? -9.938 9.094 3.441 1 99 93 ALA A C 1
ATOM 670 O O . ALA A 1 93 ? -10.281 7.938 3.697 1 99 93 ALA A O 1
ATOM 671 N N . ARG A 1 94 ? -10.258 10.133 4.176 1 98.94 94 ARG A N 1
ATOM 672 C CA . ARG A 1 94 ? -11.141 9.969 5.324 1 98.94 94 ARG A CA 1
ATOM 673 C C . ARG A 1 94 ? -12.492 9.391 4.898 1 98.94 94 ARG A C 1
ATOM 675 O O . ARG A 1 94 ? -13.031 8.516 5.57 1 98.94 94 ARG A O 1
ATOM 682 N N . ASP A 1 95 ? -13.023 9.883 3.803 1 98.94 95 ASP A N 1
ATOM 683 C CA . ASP A 1 95 ? -14.32 9.414 3.342 1 98.94 95 ASP A CA 1
ATOM 684 C C . ASP A 1 95 ? -14.25 7.961 2.865 1 98.94 95 ASP A C 1
ATOM 686 O O . ASP A 1 95 ? -15.211 7.203 3.008 1 98.94 95 ASP A O 1
ATOM 690 N N . VAL A 1 96 ? -13.133 7.555 2.279 1 98.88 96 VAL A N 1
ATOM 691 C CA . VAL A 1 96 ? -12.945 6.148 1.944 1 98.88 96 VAL A CA 1
ATOM 692 C C . VAL A 1 96 ? -13.07 5.297 3.207 1 98.88 96 VAL A C 1
ATOM 694 O O . VAL A 1 96 ? -13.742 4.266 3.205 1 98.88 96 VAL A O 1
ATOM 697 N N . MET A 1 97 ? -12.445 5.719 4.25 1 98.69 97 MET A N 1
ATOM 698 C CA . MET A 1 97 ? -12.453 5.02 5.527 1 98.69 97 MET A CA 1
ATOM 699 C C . MET A 1 97 ? -13.867 4.93 6.094 1 98.69 97 MET A C 1
ATOM 701 O O . MET A 1 97 ? -14.273 3.883 6.598 1 98.69 97 MET A O 1
ATOM 705 N N . LEU A 1 98 ? -14.609 5.992 5.953 1 98.25 98 LEU A N 1
ATOM 706 C CA . LEU A 1 98 ? -15.859 6.121 6.688 1 98.25 98 LEU A CA 1
ATOM 707 C C . LEU A 1 98 ? -17.047 5.66 5.84 1 98.25 98 LEU A C 1
ATOM 709 O O . LEU A 1 98 ? -18.062 5.207 6.371 1 98.25 98 LEU A O 1
ATOM 713 N N . ASN A 1 99 ? -16.922 5.816 4.508 1 98.06 99 ASN A N 1
ATOM 714 C CA . ASN A 1 99 ? -18.125 5.73 3.689 1 98.06 99 ASN A CA 1
ATOM 715 C C . ASN A 1 99 ? -17.969 4.715 2.564 1 98.06 99 ASN A C 1
ATOM 717 O O . ASN A 1 99 ? -18.734 4.727 1.598 1 98.06 99 ASN A O 1
ATOM 721 N N . SER A 1 100 ? -17 3.846 2.588 1 96.31 100 SER A N 1
ATOM 722 C CA . SER A 1 100 ? -16.844 2.775 1.607 1 96.31 100 SER A CA 1
ATOM 723 C C . SER A 1 100 ? -16.516 1.448 2.283 1 96.31 100 SER A C 1
ATOM 725 O O . SER A 1 100 ? -16.109 1.422 3.443 1 96.31 100 SER A O 1
ATOM 727 N N . PRO A 1 101 ? -16.797 0.354 1.609 1 94.56 101 PRO A N 1
ATOM 728 C CA . PRO A 1 101 ? -16.406 -0.946 2.16 1 94.56 101 PRO A CA 1
ATOM 729 C C . PRO A 1 101 ? -14.922 -1.25 1.966 1 94.56 101 PRO A C 1
ATOM 731 O O . PRO A 1 101 ? -14.453 -2.338 2.32 1 94.56 101 PRO A O 1
ATOM 734 N N . HIS A 1 102 ? -14.172 -0.304 1.368 1 97.62 102 HIS A N 1
ATOM 735 C CA . HIS A 1 102 ? -12.766 -0.496 1.048 1 97.62 102 HIS A CA 1
ATOM 736 C C . HIS A 1 102 ? -11.875 0.346 1.956 1 97.62 102 HIS A C 1
ATOM 738 O O . HIS A 1 102 ? -12.367 1.16 2.738 1 97.62 102 HIS A O 1
ATOM 744 N N . ILE A 1 103 ? -10.523 0.093 1.801 1 98.62 103 ILE A N 1
ATOM 745 C CA . ILE A 1 103 ? -9.617 0.897 2.607 1 98.62 103 ILE A CA 1
ATOM 746 C C . ILE A 1 103 ? -8.758 1.772 1.699 1 98.62 103 ILE A C 1
ATOM 748 O O . ILE A 1 103 ? -8.133 2.732 2.16 1 98.62 103 ILE A O 1
ATOM 752 N N . ILE A 1 104 ? -8.672 1.43 0.478 1 98.94 104 ILE A N 1
ATOM 753 C CA . ILE A 1 104 ? -7.867 2.199 -0.469 1 98.94 104 ILE A CA 1
ATOM 754 C C . ILE A 1 104 ? -8.594 2.281 -1.811 1 98.94 104 ILE A C 1
ATOM 756 O O . ILE A 1 104 ? -9.094 1.274 -2.318 1 98.94 104 ILE A O 1
ATOM 760 N N . LEU A 1 105 ? -8.664 3.461 -2.359 1 98.94 105 LEU A N 1
ATOM 761 C CA . LEU A 1 105 ? -9.07 3.668 -3.746 1 98.94 105 LEU A CA 1
ATOM 762 C C . LEU A 1 105 ? -7.984 4.41 -4.523 1 98.94 105 LEU A C 1
ATOM 764 O O . LEU A 1 105 ? -7.348 5.32 -3.99 1 98.94 105 LEU A O 1
ATOM 768 N N . SER A 1 106 ? -7.816 4.059 -5.801 1 98.88 106 SER A N 1
ATOM 769 C CA . SER A 1 106 ? -6.691 4.609 -6.555 1 98.88 106 SER A CA 1
ATOM 770 C C . SER A 1 106 ? -7.156 5.199 -7.883 1 98.88 106 SER A C 1
ATOM 772 O O . SER A 1 106 ? -8.211 4.824 -8.406 1 98.88 106 SER A O 1
ATOM 774 N N . GLY A 1 107 ? -6.352 6.109 -8.359 1 98.56 107 GLY A N 1
ATOM 775 C CA . GLY A 1 107 ? -6.488 6.625 -9.711 1 98.56 107 GLY A CA 1
ATOM 776 C C . GLY A 1 107 ? -7.867 7.195 -10 1 98.56 107 GLY A C 1
ATOM 777 O O . GLY A 1 107 ? -8.398 7.969 -9.195 1 98.56 107 GLY A O 1
ATOM 778 N N . ASP A 1 108 ? -8.398 6.824 -11.141 1 98.38 108 ASP A N 1
ATOM 779 C CA . ASP A 1 108 ? -9.688 7.359 -11.562 1 98.38 108 ASP A CA 1
ATOM 780 C C . ASP A 1 108 ? -10.82 6.828 -10.688 1 98.38 108 ASP A C 1
ATOM 782 O O . ASP A 1 108 ? -11.852 7.484 -10.531 1 98.38 108 ASP A O 1
ATOM 786 N N . GLY A 1 109 ? -10.602 5.68 -10.094 1 98.56 109 GLY A N 1
ATOM 787 C CA . GLY A 1 109 ? -11.57 5.191 -9.133 1 98.56 109 GLY A CA 1
ATOM 788 C C . GLY A 1 109 ? -11.695 6.086 -7.91 1 98.56 109 GLY A C 1
ATOM 789 O O . GLY A 1 109 ? -12.805 6.336 -7.43 1 98.56 109 GLY A O 1
ATOM 790 N N . ALA A 1 110 ? -10.539 6.523 -7.449 1 98.88 110 ALA A N 1
ATOM 791 C CA . ALA A 1 110 ? -10.547 7.461 -6.328 1 98.88 110 ALA A CA 1
ATOM 792 C C . ALA A 1 110 ? -11.25 8.766 -6.707 1 98.88 110 ALA A C 1
ATOM 794 O O . ALA A 1 110 ? -11.992 9.328 -5.902 1 98.88 110 ALA A O 1
ATOM 795 N N . VAL A 1 111 ? -10.992 9.234 -7.902 1 98.88 111 VAL A N 1
ATOM 796 C CA . VAL A 1 111 ? -11.602 10.477 -8.383 1 98.88 111 VAL A CA 1
ATOM 797 C C . VAL A 1 111 ? -13.117 10.305 -8.484 1 98.88 111 VAL A C 1
ATOM 799 O O . VAL A 1 111 ? -13.875 11.18 -8.062 1 98.88 111 VAL A O 1
ATOM 802 N N . LYS A 1 112 ? -13.5 9.188 -9.055 1 98.56 112 LYS A N 1
ATOM 803 C CA . LYS A 1 112 ? -14.922 8.914 -9.188 1 98.56 112 LYS A CA 1
ATOM 804 C C . LYS A 1 112 ? -15.602 8.867 -7.816 1 98.56 112 LYS A C 1
ATOM 806 O O . LYS A 1 112 ? -16.688 9.4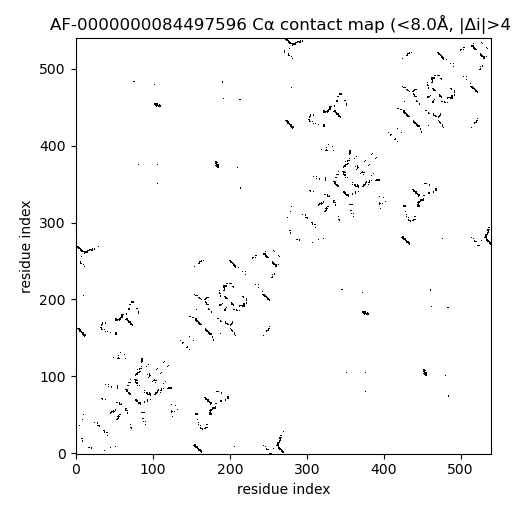14 -7.641 1 98.56 112 LYS A O 1
ATOM 811 N N . PHE A 1 113 ? -14.992 8.211 -6.906 1 98.69 113 PHE A N 1
ATOM 812 C CA . PHE A 1 113 ? -15.523 8.164 -5.551 1 98.69 113 PHE A CA 1
ATOM 813 C C . PHE A 1 113 ? -15.625 9.562 -4.961 1 98.69 113 PHE A C 1
ATOM 815 O O . PHE A 1 113 ? -16.641 9.906 -4.352 1 98.69 113 PHE A O 1
ATOM 822 N N . ALA A 1 114 ? -14.555 10.359 -5.141 1 98.94 114 ALA A N 1
ATOM 823 C CA . ALA A 1 114 ? -14.555 11.734 -4.648 1 98.94 114 ALA A CA 1
ATOM 824 C C . ALA A 1 114 ? -15.742 12.516 -5.203 1 98.94 114 ALA A C 1
ATOM 826 O O . ALA A 1 114 ? -16.422 13.234 -4.465 1 98.94 114 ALA A O 1
ATOM 827 N N . ARG A 1 115 ? -15.984 12.344 -6.496 1 98.81 115 ARG A N 1
ATOM 828 C CA . ARG A 1 115 ? -17.109 13.039 -7.113 1 98.81 115 ARG A CA 1
ATOM 829 C C . ARG A 1 115 ? -18.438 12.594 -6.492 1 98.81 115 ARG A C 1
ATOM 831 O O . ARG A 1 115 ? -19.312 13.422 -6.227 1 98.81 115 ARG A O 1
ATOM 838 N N . LEU A 1 116 ? -18.562 11.32 -6.266 1 97.94 116 LEU A N 1
ATOM 839 C CA . LEU A 1 116 ? -19.766 10.773 -5.645 1 97.94 116 LEU A CA 1
ATOM 840 C C . LEU A 1 116 ? -19.953 11.344 -4.246 1 97.94 116 LEU A C 1
ATOM 842 O O . LEU A 1 116 ? -21.094 11.523 -3.799 1 97.94 116 LEU A O 1
ATOM 846 N N . MET A 1 117 ? -18.859 11.625 -3.553 1 98.25 117 MET A N 1
ATOM 847 C CA . MET A 1 117 ? -18.922 12.156 -2.195 1 98.25 117 MET A CA 1
ATOM 848 C C . MET A 1 117 ? -19.156 13.664 -2.213 1 98.25 117 MET A C 1
ATOM 850 O O . MET A 1 117 ? -19.281 14.289 -1.158 1 98.25 117 MET A O 1
ATOM 854 N N . GLY A 1 118 ? -19.062 14.273 -3.369 1 98.38 118 GLY A N 1
ATOM 855 C CA . GLY A 1 118 ? -19.453 15.672 -3.484 1 98.38 118 GLY A CA 1
ATOM 856 C C . GLY A 1 118 ? -18.266 16.594 -3.689 1 98.38 118 GLY A C 1
ATOM 857 O O . GLY A 1 118 ? -18.422 17.812 -3.682 1 98.38 118 GLY A O 1
ATOM 858 N N . TYR A 1 119 ? -17.109 16.047 -3.855 1 98.75 119 TYR A N 1
ATOM 859 C CA . TYR A 1 119 ? -15.945 16.891 -4.121 1 98.75 119 TYR A CA 1
ATOM 860 C C . TYR A 1 119 ? -15.922 17.344 -5.578 1 98.75 119 TYR A C 1
ATOM 862 O O . TYR A 1 119 ? -16.016 16.531 -6.492 1 98.75 119 TYR A O 1
ATOM 870 N N . ASP A 1 120 ? -15.719 18.594 -5.816 1 98.44 120 ASP A N 1
ATOM 871 C CA . ASP A 1 120 ? -15.719 19.156 -7.164 1 98.44 120 ASP A CA 1
ATOM 872 C C . ASP A 1 120 ? -14.344 19.016 -7.816 1 98.44 120 ASP A C 1
ATOM 874 O O . ASP A 1 120 ? -13.352 18.734 -7.137 1 98.44 120 ASP A O 1
ATOM 878 N N . TYR A 1 121 ? -14.406 19.172 -9.141 1 98.62 121 TYR A N 1
ATOM 879 C CA . TYR A 1 121 ? -13.133 19.281 -9.844 1 98.62 121 TYR A CA 1
ATOM 880 C C . TYR A 1 121 ? -12.297 20.406 -9.281 1 98.62 121 TYR A C 1
ATOM 882 O O . TYR A 1 121 ? -12.812 21.484 -8.977 1 98.62 121 TYR A O 1
ATOM 890 N N . TYR A 1 122 ? -11.039 20.156 -9.117 1 98.69 122 TYR A N 1
ATOM 891 C CA . TYR A 1 122 ? -10.094 21.156 -8.633 1 98.69 122 TYR A CA 1
ATOM 892 C C . TYR A 1 122 ? -8.727 20.969 -9.273 1 98.69 122 TYR A C 1
ATOM 894 O O . TYR A 1 122 ? -8.188 19.859 -9.289 1 98.69 122 TYR A O 1
ATOM 902 N N . ASP A 1 123 ? -8.18 21.984 -9.852 1 98.06 123 ASP A N 1
ATOM 903 C CA . ASP A 1 123 ? -6.82 21.969 -10.383 1 98.06 123 ASP A CA 1
ATOM 904 C C . ASP A 1 123 ? -5.809 22.406 -9.328 1 98.06 123 ASP A C 1
ATOM 906 O O . ASP A 1 123 ? -5.746 23.594 -8.992 1 98.06 123 ASP A O 1
ATOM 910 N N . PRO A 1 124 ? -4.918 21.531 -8.898 1 97.69 124 PRO A N 1
ATOM 911 C CA . PRO A 1 124 ? -4.012 21.891 -7.805 1 97.69 124 PRO A CA 1
ATOM 912 C C . PRO A 1 124 ? -2.74 22.578 -8.297 1 97.69 124 PRO A C 1
ATOM 914 O O . PRO A 1 124 ? -1.87 22.922 -7.488 1 97.69 124 PRO A O 1
ATOM 917 N N . HIS A 1 125 ? -2.629 22.812 -9.57 1 97.12 125 HIS A N 1
ATOM 918 C CA . HIS A 1 125 ? -1.426 23.453 -10.094 1 97.12 125 HIS A CA 1
ATOM 919 C C . HIS A 1 125 ? -1.256 24.859 -9.523 1 97.12 125 HIS A C 1
ATOM 921 O O . HIS A 1 125 ? -2.236 25.594 -9.359 1 97.12 125 HIS A O 1
ATOM 927 N N . THR A 1 126 ? -0.042 25.141 -9.203 1 97 126 THR A N 1
ATOM 928 C CA . THR A 1 126 ? 0.37 26.469 -8.797 1 97 126 THR A CA 1
ATOM 929 C C . THR A 1 126 ? 1.434 27.031 -9.742 1 97 126 THR A C 1
ATOM 931 O O . THR A 1 126 ? 1.921 26.312 -10.617 1 97 126 THR A O 1
ATOM 934 N N . GLU A 1 127 ? 1.747 28.266 -9.586 1 96.19 127 GLU A N 1
ATOM 935 C CA . GLU A 1 127 ? 2.844 28.812 -10.375 1 96.19 127 GLU A CA 1
ATOM 936 C C . GLU A 1 127 ? 4.156 28.094 -10.07 1 96.19 127 GLU A C 1
ATOM 938 O O . GLU A 1 127 ? 4.973 27.875 -10.969 1 96.19 127 GLU A O 1
ATOM 943 N N . LYS A 1 128 ? 4.281 27.719 -8.828 1 92.62 128 LYS A N 1
ATOM 944 C CA . LYS A 1 128 ? 5.469 26.984 -8.414 1 92.62 128 LYS A CA 1
ATOM 945 C C . LYS A 1 128 ? 5.605 25.688 -9.203 1 92.62 128 LYS A C 1
ATOM 947 O O . LYS A 1 128 ? 6.676 25.375 -9.734 1 92.62 128 LYS A O 1
ATOM 952 N N . SER A 1 129 ? 4.547 24.922 -9.305 1 93.81 129 SER A N 1
ATOM 953 C CA . SER A 1 129 ? 4.59 23.641 -9.992 1 93.81 129 SER A CA 1
ATOM 954 C C . SER A 1 129 ? 4.797 23.812 -11.492 1 93.81 129 SER A C 1
ATOM 956 O O . SER A 1 129 ? 5.516 23.047 -12.125 1 93.81 129 SER A O 1
ATOM 958 N N . ARG A 1 130 ? 4.203 24.828 -12.062 1 94.88 130 ARG A N 1
ATOM 959 C CA . ARG A 1 130 ? 4.371 25.109 -13.484 1 94.88 130 ARG A CA 1
ATOM 960 C C . ARG A 1 130 ? 5.812 25.5 -13.797 1 94.88 130 ARG A C 1
ATOM 962 O O . ARG A 1 130 ? 6.367 25.062 -14.812 1 94.88 130 ARG A O 1
ATOM 969 N N . ASN A 1 131 ? 6.348 26.266 -12.953 1 93.94 131 ASN A N 1
ATOM 970 C CA . ASN A 1 131 ? 7.73 26.688 -13.148 1 93.94 131 ASN A CA 1
ATOM 971 C C . ASN A 1 131 ? 8.695 25.5 -13.023 1 93.94 131 ASN A C 1
ATOM 973 O O . ASN A 1 131 ? 9.703 25.453 -13.727 1 93.94 131 ASN A O 1
ATOM 977 N N . MET A 1 132 ? 8.398 24.641 -12.117 1 91.56 132 MET A N 1
ATOM 978 C CA . MET A 1 132 ? 9.242 23.469 -11.922 1 91.56 132 MET A CA 1
ATOM 979 C C . MET A 1 132 ? 9.344 22.656 -13.203 1 91.56 132 MET A C 1
ATOM 981 O O . MET A 1 132 ? 10.438 22.234 -13.602 1 91.56 132 MET A O 1
ATOM 985 N N . ILE A 1 133 ? 8.266 22.406 -13.836 1 91.31 133 ILE A N 1
ATOM 986 C CA . ILE A 1 133 ? 8.227 21.547 -15.023 1 91.31 133 ILE A CA 1
ATOM 987 C C . ILE A 1 133 ? 8.867 22.281 -16.203 1 91.31 133 ILE A C 1
ATOM 989 O O . ILE A 1 133 ? 9.57 21.672 -17.016 1 91.31 133 ILE A O 1
ATOM 993 N N . ARG A 1 134 ? 8.625 23.562 -16.281 1 92.19 134 ARG A N 1
ATOM 994 C CA . ARG A 1 134 ? 9.242 24.359 -17.328 1 92.19 134 ARG A CA 1
ATOM 995 C C . ARG A 1 134 ? 10.766 24.297 -17.234 1 92.19 134 ARG A C 1
ATOM 997 O O . ARG A 1 134 ? 11.453 24.109 -18.234 1 92.19 134 ARG A O 1
ATOM 1004 N N . LYS A 1 135 ? 11.188 24.516 -16.109 1 90.38 135 LYS A N 1
ATOM 1005 C CA . LYS A 1 135 ? 12.633 24.484 -15.883 1 90.38 135 LYS A CA 1
ATOM 1006 C C . LYS A 1 135 ? 13.211 23.109 -16.203 1 90.38 135 LYS A C 1
ATOM 1008 O O . LYS A 1 135 ? 14.297 23 -16.781 1 90.38 135 LYS A O 1
ATOM 1013 N N . PHE A 1 136 ? 12.508 22.109 -15.828 1 88.56 136 PHE A N 1
ATOM 1014 C CA . PHE A 1 136 ? 12.945 20.734 -16.094 1 88.56 136 PHE A CA 1
ATOM 1015 C C . PHE A 1 136 ? 13.094 20.5 -17.578 1 88.56 136 PHE A C 1
ATOM 1017 O O . PHE A 1 136 ? 14.109 19.953 -18.031 1 88.56 136 PHE A O 1
ATOM 1024 N N . TYR A 1 137 ? 12.195 20.891 -18.344 1 89.25 137 TYR A N 1
ATOM 1025 C CA . TYR A 1 137 ? 12.211 20.672 -19.781 1 89.25 137 TYR A CA 1
ATOM 1026 C C . TYR A 1 137 ? 13.312 21.484 -20.453 1 89.25 137 TYR A C 1
ATOM 1028 O O . TYR A 1 137 ? 13.961 21.016 -21.391 1 89.25 137 TYR A O 1
ATOM 1036 N N . SER A 1 138 ? 13.508 22.609 -20.031 1 88.12 138 SER A N 1
ATOM 1037 C CA . SER A 1 138 ? 14.539 23.484 -20.578 1 88.12 138 SER A CA 1
ATOM 1038 C C . SER A 1 138 ? 15.93 22.906 -20.344 1 88.12 138 SER A C 1
ATOM 1040 O O . SER A 1 138 ? 16.797 22.984 -21.219 1 88.12 138 SER A O 1
ATOM 1042 N N . GLU A 1 139 ? 16.078 22.406 -19.234 1 83.56 139 GLU A N 1
ATOM 1043 C CA . GLU A 1 139 ? 17.391 21.844 -18.891 1 83.56 139 GLU A CA 1
ATOM 1044 C C . GLU A 1 139 ? 17.641 20.531 -19.609 1 83.56 139 GLU A C 1
ATOM 1046 O O . GLU A 1 139 ? 18.781 20.188 -19.906 1 83.56 139 GLU A O 1
ATOM 1051 N N . SER A 1 140 ? 16.703 19.703 -19.781 1 76.56 140 SER A N 1
ATOM 1052 C CA . SER A 1 140 ? 16.844 18.422 -20.469 1 76.56 140 SER A CA 1
ATOM 1053 C C . SER A 1 140 ? 17.156 18.609 -21.938 1 76.56 140 SER A C 1
ATOM 1055 O O . SER A 1 140 ? 17.922 17.828 -22.516 1 76.56 140 SER A O 1
ATOM 1057 N N . PHE A 1 141 ? 16.562 19.453 -22.547 1 70.69 141 PHE A N 1
ATOM 1058 C CA . PHE A 1 141 ? 16.828 19.766 -23.938 1 70.69 141 PHE A CA 1
ATOM 1059 C C . PHE A 1 141 ? 18.266 20.219 -24.141 1 70.69 141 PHE A C 1
ATOM 1061 O O . PHE A 1 141 ? 18.875 19.922 -25.172 1 70.69 141 PHE A O 1
ATOM 1068 N N . ASN A 1 142 ? 18.766 20.812 -23.266 1 69.19 142 ASN A N 1
ATOM 1069 C CA . ASN A 1 142 ? 20.109 21.328 -23.406 1 69.19 142 ASN A CA 1
ATOM 1070 C C . ASN A 1 142 ? 21.156 20.266 -23.094 1 69.19 142 ASN A C 1
ATOM 1072 O O . ASN A 1 142 ? 22.344 20.562 -22.953 1 69.19 142 ASN A O 1
ATOM 1076 N N . GLY A 1 143 ? 20.688 18.891 -23.188 1 61.19 143 GLY A N 1
ATOM 1077 C CA . GLY A 1 143 ? 21.594 17.766 -23.047 1 61.19 143 GLY A CA 1
ATOM 1078 C C . GLY A 1 143 ? 22.047 17.547 -21.625 1 61.19 143 GLY A C 1
ATOM 1079 O O . GLY A 1 143 ? 22.875 16.672 -21.359 1 61.19 143 GLY A O 1
ATOM 1080 N N . ASN A 1 144 ? 21.828 18.453 -20.734 1 52.28 144 ASN A N 1
ATOM 1081 C CA . ASN A 1 144 ? 22.266 18.266 -19.359 1 52.28 144 ASN A CA 1
ATOM 1082 C C . ASN A 1 144 ? 21.266 17.438 -18.562 1 52.28 144 ASN A C 1
ATOM 1084 O O . ASN A 1 144 ? 20.062 17.75 -18.562 1 52.28 144 ASN A O 1
ATOM 1088 N N . VAL A 1 145 ? 21.484 16.188 -18.594 1 51.12 145 VAL A N 1
ATOM 1089 C CA . VAL A 1 145 ? 20.625 15.508 -17.609 1 51.12 145 VAL A CA 1
ATOM 1090 C C . VAL A 1 145 ? 20.406 16.406 -16.406 1 51.12 145 VAL A C 1
ATOM 1092 O O . VAL A 1 145 ? 21.375 16.828 -15.75 1 51.12 145 VAL A O 1
ATOM 1095 N N . PRO A 1 146 ? 19.234 17.031 -16.312 1 47.31 146 PRO A N 1
ATOM 1096 C CA . PRO A 1 146 ? 19.078 17.984 -15.211 1 47.31 146 PRO A CA 1
ATOM 1097 C C . PRO A 1 146 ? 19.641 17.469 -13.891 1 47.31 146 PRO A C 1
ATOM 1099 O O . PRO A 1 146 ? 19.391 16.312 -13.523 1 47.31 146 PRO A O 1
ATOM 1102 N N . ALA A 1 147 ? 20.719 18.062 -13.367 1 47.03 147 ALA A N 1
ATOM 1103 C CA . ALA A 1 147 ? 21.266 17.812 -12.039 1 47.03 147 ALA A CA 1
ATOM 1104 C C . ALA A 1 147 ? 20.172 17.453 -11.047 1 47.03 147 ALA A C 1
ATOM 1106 O O . ALA A 1 147 ? 20.438 16.922 -9.977 1 47.03 147 ALA A O 1
ATOM 1107 N N . ILE A 1 148 ? 19.062 17.906 -11.398 1 46.97 148 ILE A N 1
ATOM 1108 C CA . ILE A 1 148 ? 17.891 17.797 -10.539 1 46.97 148 ILE A CA 1
ATOM 1109 C C . ILE A 1 148 ? 17.562 16.328 -10.305 1 46.97 148 ILE A C 1
ATOM 1111 O O . ILE A 1 148 ? 17.016 15.961 -9.258 1 46.97 148 ILE A O 1
ATOM 1115 N N . PHE A 1 149 ? 17.875 15.484 -11.406 1 47.53 149 PHE A N 1
ATOM 1116 C CA . PHE A 1 149 ? 17.672 14.062 -11.148 1 47.53 149 PHE A CA 1
ATOM 1117 C C . PHE A 1 149 ? 18.688 13.539 -10.141 1 47.53 149 PHE A C 1
ATOM 1119 O O . PHE A 1 149 ? 18.516 12.445 -9.594 1 47.53 149 PHE A O 1
ATOM 1126 N N . ASN A 1 150 ? 19.797 14.211 -10.117 1 46.5 150 ASN A N 1
ATOM 1127 C CA . ASN A 1 150 ? 20.828 13.805 -9.164 1 46.5 150 ASN A CA 1
ATOM 1128 C C . ASN A 1 150 ? 20.469 14.219 -7.738 1 46.5 150 ASN A C 1
ATOM 1130 O O . ASN A 1 150 ? 21.109 13.789 -6.781 1 46.5 150 ASN A O 1
ATOM 1134 N N . ARG A 1 151 ? 19.719 15.289 -7.645 1 43.47 151 ARG A N 1
ATOM 1135 C CA . ARG A 1 151 ? 19.438 15.656 -6.262 1 43.47 151 ARG A CA 1
ATOM 1136 C C . ARG A 1 151 ? 18.078 15.156 -5.828 1 43.47 151 ARG A C 1
ATOM 1138 O O . ARG A 1 151 ? 17.047 15.703 -6.238 1 43.47 151 ARG A O 1
ATOM 1145 N N . LYS A 1 152 ? 18.016 13.844 -5.695 1 49.88 152 LYS A N 1
ATOM 1146 C CA . LYS A 1 152 ? 16.828 13.336 -5.023 1 49.88 152 LYS A CA 1
ATOM 1147 C C . LYS A 1 152 ? 16.359 14.289 -3.93 1 49.88 152 LYS A C 1
ATOM 1149 O O . LYS A 1 152 ? 16.984 14.391 -2.875 1 49.88 152 LYS A O 1
ATOM 1154 N N . LYS A 1 153 ? 15.82 15.625 -4.387 1 51.62 153 LYS A N 1
ATOM 1155 C CA . LYS A 1 153 ? 15.32 16.531 -3.369 1 51.62 153 LYS A CA 1
ATOM 1156 C C . LYS A 1 153 ? 14.258 15.867 -2.5 1 51.62 153 LYS A C 1
ATOM 1158 O O . LYS A 1 153 ? 13.625 14.898 -2.926 1 51.62 153 LYS A O 1
ATOM 1163 N N . SER A 1 154 ? 14.227 16.312 -1.264 1 51.78 154 SER A N 1
ATOM 1164 C CA . SER A 1 154 ? 13.469 15.922 -0.083 1 51.78 154 SER A CA 1
ATOM 1165 C C . SER A 1 154 ? 11.977 15.828 -0.393 1 51.78 154 SER A C 1
ATOM 1167 O O . SER A 1 154 ? 11.469 16.562 -1.233 1 51.78 154 SER A O 1
ATOM 1169 N N . GLY A 1 155 ? 11.375 14.641 -0.434 1 56.22 155 GLY A N 1
ATOM 1170 C CA . GLY A 1 155 ? 10 14.164 -0.445 1 56.22 155 GLY A CA 1
ATOM 1171 C C . GLY A 1 155 ? 9.109 14.875 0.553 1 56.22 155 GLY A C 1
ATOM 1172 O O . GLY A 1 155 ? 9.031 14.484 1.719 1 56.22 155 GLY A O 1
ATOM 1173 N N . ASP A 1 156 ? 8.516 16.031 0.258 1 77.44 156 ASP A N 1
ATOM 1174 C CA . ASP A 1 156 ? 7.828 16.984 1.123 1 77.44 156 ASP A CA 1
ATOM 1175 C C . ASP A 1 156 ? 6.391 16.547 1.396 1 77.44 156 ASP A C 1
ATOM 1177 O O . ASP A 1 156 ? 5.445 17.188 0.938 1 77.44 156 ASP A O 1
ATOM 1181 N N . THR A 1 157 ? 6.336 15.391 1.992 1 94 157 THR A N 1
ATOM 1182 C CA . THR A 1 157 ? 5.07 14.898 2.531 1 94 157 THR A CA 1
ATOM 1183 C C . THR A 1 157 ? 4.703 15.641 3.812 1 94 157 THR A C 1
ATOM 1185 O O . THR A 1 157 ? 5.582 16.016 4.59 1 94 157 THR A O 1
ATOM 1188 N N . VAL A 1 158 ? 3.387 16.016 3.959 1 98.69 158 VAL A N 1
ATOM 1189 C CA . VAL A 1 158 ? 2.969 16.609 5.223 1 98.69 158 VAL A CA 1
ATOM 1190 C C . VAL A 1 158 ? 2.223 15.578 6.062 1 98.69 158 VAL A C 1
ATOM 1192 O O . VAL A 1 158 ? 1.64 14.633 5.523 1 98.69 158 VAL A O 1
ATOM 1195 N N . GLY A 1 159 ? 2.275 15.703 7.352 1 98.81 159 GLY A N 1
ATOM 1196 C CA . GLY A 1 159 ? 1.637 14.734 8.219 1 98.81 159 GLY A CA 1
ATOM 1197 C C . GLY A 1 159 ? 1.232 15.305 9.562 1 98.81 159 GLY A C 1
ATOM 1198 O O . GLY A 1 159 ? 1.694 16.391 9.953 1 98.81 159 GLY A O 1
ATOM 1199 N N . ALA A 1 160 ? 0.353 14.617 10.211 1 98.94 160 ALA A N 1
ATOM 1200 C CA . ALA A 1 160 ? -0.131 14.977 11.539 1 98.94 160 ALA A CA 1
ATOM 1201 C C . ALA A 1 160 ? -0.387 13.727 12.383 1 98.94 160 ALA A C 1
ATOM 1203 O O . ALA A 1 160 ? -0.844 12.703 11.867 1 98.94 160 ALA A O 1
ATOM 1204 N N . VAL A 1 161 ? -0.101 13.789 13.625 1 98.94 161 VAL A N 1
ATOM 1205 C CA . VAL A 1 161 ? -0.512 12.812 14.633 1 98.94 161 VAL A CA 1
ATOM 1206 C C . VAL A 1 161 ? -1.229 13.523 15.781 1 98.94 161 VAL A C 1
ATOM 1208 O O . VAL A 1 161 ? -0.858 14.633 16.156 1 98.94 161 VAL A O 1
ATOM 1211 N N . ALA A 1 162 ? -2.271 12.906 16.25 1 98.88 162 ALA A N 1
ATOM 1212 C CA . ALA A 1 162 ? -3.076 13.523 17.297 1 98.88 162 ALA A CA 1
ATOM 1213 C C . ALA A 1 162 ? -3.393 12.531 18.406 1 98.88 162 ALA A C 1
ATOM 1215 O O . ALA A 1 162 ? -3.592 11.344 18.156 1 98.88 162 ALA A O 1
ATOM 1216 N N . ARG A 1 163 ? -3.428 12.992 19.578 1 98.69 163 ARG A N 1
ATOM 1217 C CA . ARG A 1 163 ? -3.932 12.297 20.75 1 98.69 163 ARG A CA 1
ATOM 1218 C C . ARG A 1 163 ? -5.074 13.07 21.406 1 98.69 163 ARG A C 1
ATOM 1220 O O . ARG A 1 163 ? -4.875 14.188 21.891 1 98.69 163 ARG A O 1
ATOM 1227 N N . ILE A 1 164 ? -6.262 12.523 21.359 1 98.31 164 ILE A N 1
ATOM 1228 C CA . ILE A 1 164 ? -7.453 13.125 21.953 1 98.31 164 ILE A CA 1
ATOM 1229 C C . ILE A 1 164 ? -8.195 12.078 22.781 1 98.31 164 ILE A C 1
ATOM 1231 O O . ILE A 1 164 ? -8.57 11.016 22.266 1 98.31 164 ILE A O 1
ATOM 1235 N N . ASN A 1 165 ? -8.422 12.297 24.094 1 96.88 165 ASN A N 1
ATOM 1236 C CA . ASN A 1 165 ? -9.141 11.391 24.984 1 96.88 165 ASN A CA 1
ATOM 1237 C C . ASN A 1 165 ? -8.539 9.992 24.969 1 96.88 165 ASN A C 1
ATOM 1239 O O . ASN A 1 165 ? -9.25 9 24.812 1 96.88 165 ASN A O 1
ATOM 1243 N N . ASN A 1 166 ? -7.258 9.953 24.906 1 96.44 166 ASN A N 1
ATOM 1244 C CA . ASN A 1 166 ? -6.473 8.727 25 1 96.44 166 ASN A CA 1
ATOM 1245 C C . ASN A 1 166 ? -6.617 7.867 23.75 1 96.44 166 ASN A C 1
ATOM 1247 O O . ASN A 1 166 ? -6.367 6.664 23.797 1 96.44 166 ASN A O 1
ATOM 1251 N N . LYS A 1 167 ? -7.082 8.523 22.734 1 98.12 167 LYS A N 1
ATOM 1252 C CA . LYS A 1 167 ? -7.125 7.883 21.422 1 98.12 167 LYS A CA 1
ATOM 1253 C C . LYS A 1 167 ? -6.172 8.57 20.453 1 98.12 167 LYS A C 1
ATOM 1255 O O . LYS A 1 167 ? -5.84 9.742 20.625 1 98.12 167 LYS A O 1
ATOM 1260 N N . PHE A 1 168 ? -5.781 7.832 19.469 1 98.81 168 PHE A N 1
ATOM 1261 C CA . PHE A 1 168 ? -4.758 8.344 18.562 1 98.81 168 PHE A CA 1
ATOM 1262 C C . PHE A 1 168 ? -5.254 8.328 17.125 1 98.81 168 PHE A C 1
ATOM 1264 O O . PHE A 1 168 ? -6.094 7.504 16.75 1 98.81 168 PHE A O 1
ATOM 1271 N N . ALA A 1 169 ? -4.73 9.242 16.312 1 98.94 169 ALA A N 1
ATOM 1272 C CA . ALA A 1 169 ? -4.98 9.273 14.875 1 98.94 169 ALA A CA 1
ATOM 1273 C C . ALA A 1 169 ? -3.773 9.82 14.125 1 98.94 169 ALA A C 1
ATOM 1275 O O . ALA A 1 169 ? -2.963 10.562 14.688 1 98.94 169 ALA A O 1
ATOM 1276 N N . ALA A 1 170 ? -3.674 9.445 12.938 1 98.94 170 ALA A N 1
ATOM 1277 C CA . ALA A 1 170 ? -2.643 9.922 12.023 1 98.94 170 ALA A CA 1
ATOM 1278 C C . ALA A 1 170 ? -3.244 10.312 10.672 1 98.94 170 ALA A C 1
ATOM 1280 O O . ALA A 1 170 ? -4.219 9.703 10.227 1 98.94 170 ALA A O 1
ATOM 1281 N N . ALA A 1 171 ? -2.707 11.273 10.023 1 99 171 ALA A N 1
ATOM 1282 C CA . ALA A 1 171 ? -3.055 11.711 8.68 1 99 171 ALA A CA 1
ATOM 1283 C C . ALA A 1 171 ? -1.813 12.141 7.902 1 99 171 ALA A C 1
ATOM 1285 O O . ALA A 1 171 ? -0.887 12.719 8.477 1 99 171 ALA A O 1
ATOM 1286 N N . VAL A 1 172 ? -1.798 11.867 6.629 1 98.94 172 VAL A N 1
ATOM 1287 C CA . VAL A 1 172 ? -0.635 12.188 5.809 1 98.94 172 VAL A CA 1
ATOM 1288 C C . VAL A 1 172 ? -1.081 12.523 4.391 1 98.94 172 VAL A C 1
ATOM 1290 O O . VAL A 1 172 ? -2.104 12.023 3.918 1 98.94 172 VAL A O 1
ATOM 1293 N N . SER A 1 173 ? -0.398 13.43 3.721 1 98.88 173 SER A N 1
ATOM 1294 C CA . SER A 1 173 ? -0.678 13.844 2.35 1 98.88 173 SER A CA 1
ATOM 1295 C C . SER A 1 173 ? 0.603 14.219 1.613 1 98.88 173 SER A C 1
ATOM 1297 O O . SER A 1 173 ? 1.513 14.805 2.201 1 98.88 173 SER A O 1
ATOM 1299 N N . THR A 1 174 ? 0.641 13.875 0.344 1 98.5 174 THR A N 1
ATOM 1300 C CA . THR A 1 174 ? 1.854 14.156 -0.416 1 98.5 174 THR A CA 1
ATOM 1301 C C . THR A 1 174 ? 1.524 14.406 -1.885 1 98.5 174 THR A C 1
ATOM 1303 O O . THR A 1 174 ? 0.582 13.828 -2.424 1 98.5 174 THR A O 1
ATOM 1306 N N . GLY A 1 175 ? 2.25 15.281 -2.438 1 97.31 175 GLY A N 1
ATOM 1307 C CA . GLY A 1 175 ? 2.24 15.469 -3.879 1 97.31 175 GLY A CA 1
ATOM 1308 C C . GLY A 1 175 ? 3.268 14.617 -4.602 1 97.31 175 GLY A C 1
ATOM 1309 O O . GLY A 1 175 ? 3.484 14.789 -5.805 1 97.31 175 GLY A O 1
ATOM 1310 N N . GLY A 1 176 ? 3.834 13.75 -3.883 1 94.5 176 GLY A N 1
ATOM 1311 C CA . GLY A 1 176 ? 4.844 12.906 -4.496 1 94.5 176 GLY A CA 1
ATOM 1312 C C . GLY A 1 176 ? 6.227 13.523 -4.492 1 94.5 176 GLY A C 1
ATOM 1313 O O . GLY A 1 176 ? 6.586 14.242 -3.557 1 94.5 176 GLY A O 1
ATOM 1314 N N . SER A 1 177 ? 7.094 13.008 -5.363 1 91.62 177 SER A N 1
ATOM 1315 C CA . SER A 1 177 ? 8.461 13.484 -5.492 1 91.62 177 SER A CA 1
ATOM 1316 C C . SER A 1 177 ? 8.727 14.031 -6.895 1 91.62 177 SER A C 1
ATOM 1318 O O . SER A 1 177 ? 8.055 13.648 -7.852 1 91.62 177 SER A O 1
ATOM 1320 N N . PHE A 1 178 ? 9.633 15.016 -6.938 1 90.12 178 PHE A N 1
ATOM 1321 C CA . PHE A 1 178 ? 10.039 15.492 -8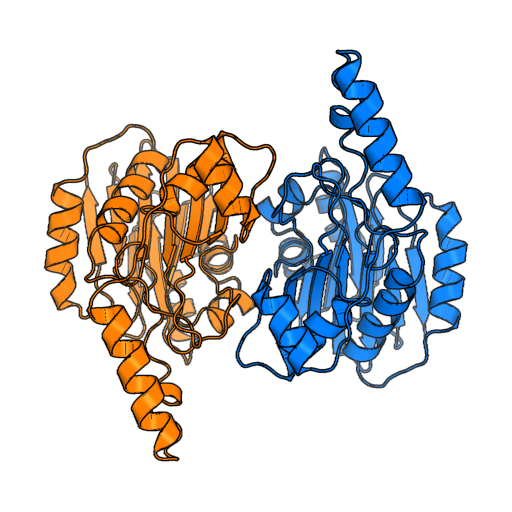.25 1 90.12 178 PHE A CA 1
ATOM 1322 C C . PHE A 1 178 ? 11.523 15.203 -8.492 1 90.12 178 PHE A C 1
ATOM 1324 O O . PHE A 1 178 ? 12.367 15.562 -7.676 1 90.12 178 PHE A O 1
ATOM 1331 N N . PRO A 1 179 ? 11.852 14.547 -9.523 1 90.81 179 PRO A N 1
ATOM 1332 C CA . PRO A 1 179 ? 10.984 14.07 -10.602 1 90.81 179 PRO A CA 1
ATOM 1333 C C . PRO A 1 179 ? 10.445 12.664 -10.344 1 90.81 179 PRO A C 1
ATOM 1335 O O . PRO A 1 179 ? 11.07 11.883 -9.617 1 90.81 179 PRO A O 1
ATOM 1338 N N . MET A 1 180 ? 9.242 12.477 -10.883 1 93.56 180 MET A N 1
ATOM 1339 C CA . MET A 1 180 ? 8.688 11.133 -10.75 1 93.56 180 MET A CA 1
ATOM 1340 C C . MET A 1 180 ? 7.859 10.766 -11.977 1 93.56 180 MET A C 1
ATOM 1342 O O . MET A 1 180 ? 7.371 11.648 -12.688 1 93.56 180 MET A O 1
ATOM 1346 N N . LEU A 1 181 ? 7.723 9.453 -12.203 1 96.31 181 LEU A N 1
ATOM 1347 C CA . LEU A 1 181 ? 6.867 8.938 -13.266 1 96.31 181 LEU A CA 1
ATOM 1348 C C . LEU A 1 181 ? 5.395 9.047 -12.883 1 96.31 181 LEU A C 1
ATOM 1350 O O . LEU A 1 181 ? 5.059 9.055 -11.695 1 96.31 181 LEU A O 1
ATOM 1354 N N . ARG A 1 182 ? 4.586 9.109 -13.953 1 97.19 182 ARG A N 1
ATOM 1355 C CA . ARG A 1 182 ? 3.15 8.984 -13.727 1 97.19 182 ARG A CA 1
ATOM 1356 C C . ARG A 1 182 ? 2.82 7.676 -13.016 1 97.19 182 ARG A C 1
ATOM 1358 O O . ARG A 1 182 ? 3.359 6.625 -13.359 1 97.19 182 ARG A O 1
ATOM 1365 N N . GLY A 1 183 ? 1.988 7.75 -11.945 1 98.56 183 GLY A N 1
ATOM 1366 C CA . GLY A 1 183 ? 1.515 6.555 -11.273 1 98.56 183 GLY A CA 1
ATOM 1367 C C . GLY A 1 183 ? 2.404 6.129 -10.117 1 98.56 183 GLY A C 1
ATOM 1368 O O . GLY A 1 183 ? 2.098 5.164 -9.414 1 98.56 183 GLY A O 1
ATOM 1369 N N . ARG A 1 184 ? 3.521 6.887 -9.883 1 98.44 184 ARG A N 1
ATOM 1370 C CA . ARG A 1 184 ? 4.434 6.535 -8.797 1 98.44 184 ARG A CA 1
ATOM 1371 C C . ARG A 1 184 ? 3.74 6.637 -7.441 1 98.44 184 ARG A C 1
ATOM 1373 O O . ARG A 1 184 ? 3.041 7.617 -7.168 1 98.44 184 ARG A O 1
ATOM 1380 N N . VAL A 1 185 ? 3.904 5.578 -6.645 1 98.56 185 VAL A N 1
ATOM 1381 C CA . VAL A 1 185 ? 3.359 5.562 -5.289 1 98.56 185 VAL A CA 1
ATOM 1382 C C . VAL A 1 185 ? 4.492 5.414 -4.277 1 98.56 185 VAL A C 1
ATOM 1384 O O . VAL A 1 185 ? 5.305 4.492 -4.375 1 98.56 185 VAL A O 1
ATOM 1387 N N . GLY A 1 186 ? 4.57 6.281 -3.314 1 97.44 186 GLY A N 1
ATOM 1388 C CA . GLY A 1 186 ? 5.551 6.203 -2.244 1 97.44 186 GLY A CA 1
ATOM 1389 C C . GLY A 1 186 ? 5 5.574 -0.977 1 97.44 186 GLY A C 1
ATOM 1390 O O . GLY A 1 186 ? 4.145 4.688 -1.038 1 97.44 186 GLY A O 1
ATOM 1391 N N . ASP A 1 187 ? 5.5 6.008 0.142 1 98.19 187 ASP A N 1
ATOM 1392 C CA . ASP A 1 187 ? 5.184 5.402 1.432 1 98.19 187 ASP A CA 1
ATOM 1393 C C . ASP A 1 187 ? 3.898 5.988 2.012 1 98.19 187 ASP A C 1
ATOM 1395 O O . ASP A 1 187 ? 3.201 5.328 2.785 1 98.19 187 ASP A O 1
ATOM 1399 N N . SER A 1 188 ? 3.533 7.164 1.658 1 98.56 188 SER A N 1
ATOM 1400 C CA . SER A 1 188 ? 2.57 7.977 2.395 1 98.56 188 SER A CA 1
ATOM 1401 C C . SER A 1 188 ? 1.203 7.301 2.443 1 98.56 188 SER A C 1
ATOM 1403 O O . SER A 1 188 ? 0.589 7.207 3.508 1 98.56 188 SER A O 1
ATOM 1405 N N . PRO A 1 189 ? 0.752 6.785 1.304 1 98.81 189 PRO A N 1
ATOM 1406 C CA . PRO A 1 189 ? -0.595 6.211 1.35 1 98.81 189 PRO A CA 1
ATOM 1407 C C . PRO A 1 189 ? -0.595 4.734 1.739 1 98.81 189 PRO A C 1
ATOM 1409 O O . PRO A 1 189 ? -1.627 4.066 1.643 1 98.81 189 PRO A O 1
ATOM 1412 N N . LEU A 1 190 ? 0.495 4.176 2.154 1 98.88 190 LEU A N 1
ATOM 1413 C CA . LEU A 1 190 ? 0.613 2.756 2.475 1 98.88 190 LEU A CA 1
ATOM 1414 C C . LEU A 1 190 ? 0.609 2.537 3.984 1 98.88 190 LEU A C 1
ATOM 1416 O O . LEU A 1 190 ? 1.475 3.055 4.691 1 98.88 190 LEU A O 1
ATOM 1420 N N . ILE A 1 191 ? -0.291 1.688 4.402 1 98.88 191 ILE A N 1
ATOM 1421 C CA . ILE A 1 191 ? -0.402 1.36 5.82 1 98.88 191 ILE A CA 1
ATOM 1422 C C . ILE A 1 191 ? 0.893 0.711 6.305 1 98.88 191 ILE A C 1
ATOM 1424 O O . ILE A 1 191 ? 1.419 -0.197 5.656 1 98.88 191 ILE A O 1
ATOM 1428 N N . GLY A 1 192 ? 1.431 1.239 7.391 1 98.81 192 GLY A N 1
ATOM 1429 C CA . GLY A 1 192 ? 2.637 0.685 7.984 1 98.81 192 GLY A CA 1
ATOM 1430 C C . GLY A 1 192 ? 3.91 1.295 7.434 1 98.81 192 GLY A C 1
ATOM 1431 O O . GLY A 1 192 ? 4.973 1.19 8.047 1 98.81 192 GLY A O 1
ATOM 1432 N N . ALA A 1 193 ? 3.848 1.909 6.242 1 98.69 193 ALA A N 1
ATOM 1433 C CA . ALA A 1 193 ? 5.016 2.533 5.625 1 98.69 193 ALA A CA 1
ATOM 1434 C C . ALA A 1 193 ? 5.121 4.004 6.016 1 98.69 193 ALA A C 1
ATOM 1436 O O . ALA A 1 193 ? 5.859 4.359 6.938 1 98.69 193 ALA A O 1
ATOM 1437 N N . GLY A 1 194 ? 4.27 4.801 5.496 1 98.62 194 GLY A N 1
ATOM 1438 C CA . GLY A 1 194 ? 4.328 6.223 5.781 1 98.62 194 GLY A CA 1
ATOM 1439 C C . GLY A 1 194 ? 3.457 6.633 6.953 1 98.62 194 GLY A C 1
ATOM 1440 O O . GLY A 1 194 ? 3.59 7.746 7.473 1 98.62 194 GLY A O 1
ATOM 1441 N N . ILE A 1 195 ? 2.592 5.73 7.402 1 98.94 195 ILE A N 1
ATOM 1442 C CA . ILE A 1 195 ? 1.602 6.086 8.414 1 98.94 195 ILE A CA 1
ATOM 1443 C C . ILE A 1 195 ? 1.213 4.844 9.211 1 98.94 195 ILE A C 1
ATOM 1445 O O . ILE A 1 195 ? 1.072 3.756 8.648 1 98.94 195 ILE A O 1
ATOM 1449 N N . TYR A 1 196 ? 1.036 4.992 10.484 1 98.94 196 TYR A N 1
ATOM 1450 C CA . TYR A 1 196 ? 0.427 3.953 11.305 1 98.94 196 TYR A CA 1
ATOM 1451 C C . TYR A 1 196 ? -0.12 4.535 12.602 1 98.94 196 TYR A C 1
ATOM 1453 O O . TYR A 1 196 ? 0.487 5.434 13.195 1 98.94 196 TYR A O 1
ATOM 1461 N N . SER A 1 197 ? -1.256 4.043 13.055 1 98.88 197 SER A N 1
ATOM 1462 C CA . SER A 1 197 ? -1.824 4.395 14.352 1 98.88 197 SER A CA 1
ATOM 1463 C C . SER A 1 197 ? -2.48 3.189 15.008 1 98.88 197 SER A C 1
ATOM 1465 O O . SER A 1 197 ? -3.066 2.344 14.328 1 98.88 197 SER A O 1
ATOM 1467 N N . GLY A 1 198 ? -2.34 3.061 16.219 1 98.06 198 GLY A N 1
ATOM 1468 C CA . GLY A 1 198 ? -2.979 2.047 17.047 1 98.06 198 GLY A CA 1
ATOM 1469 C C . GLY A 1 198 ? -3.24 2.508 18.469 1 98.06 198 GLY A C 1
ATOM 1470 O O . GLY A 1 198 ? -3.164 3.703 18.766 1 98.06 198 GLY A O 1
ATOM 1471 N N . PRO A 1 199 ? -3.533 1.611 19.328 1 97.69 199 PRO A N 1
ATOM 1472 C CA . PRO A 1 199 ? -3.914 1.976 20.703 1 97.69 199 PRO A CA 1
ATOM 1473 C C . PRO A 1 199 ? -2.764 2.6 21.484 1 97.69 199 PRO A C 1
ATOM 1475 O O . PRO A 1 199 ? -2.994 3.297 22.484 1 97.69 199 PRO A O 1
ATOM 1478 N N . ASN A 1 200 ? -1.543 2.418 20.984 1 97.88 200 ASN A N 1
ATOM 1479 C CA . ASN A 1 200 ? -0.403 2.848 21.797 1 97.88 200 ASN A CA 1
ATOM 1480 C C . ASN A 1 200 ? 0.201 4.145 21.266 1 97.88 200 ASN A C 1
ATOM 1482 O O . ASN A 1 200 ? 1.097 4.719 21.891 1 97.88 200 ASN A O 1
ATOM 1486 N N . GLY A 1 201 ? -0.281 4.574 20.078 1 98.56 201 GLY A N 1
ATOM 1487 C CA . GLY A 1 201 ? 0.29 5.789 19.531 1 98.56 201 GLY A CA 1
ATOM 1488 C C . GLY A 1 201 ? 0.03 5.941 18.047 1 98.56 201 GLY A C 1
ATOM 1489 O O . GLY A 1 201 ? -0.756 5.191 17.453 1 98.56 201 GLY A O 1
ATOM 1490 N N . ALA A 1 202 ? 0.598 6.949 17.484 1 98.88 202 ALA A N 1
ATOM 1491 C CA . ALA A 1 202 ? 0.51 7.262 16.062 1 98.88 202 ALA A CA 1
ATOM 1492 C C . ALA A 1 202 ? 1.856 7.73 15.523 1 98.88 202 ALA A C 1
ATOM 1494 O O . ALA A 1 202 ? 2.619 8.398 16.234 1 98.88 202 ALA A O 1
ATOM 1495 N N . VAL A 1 203 ? 2.145 7.344 14.297 1 98.94 203 VAL A N 1
ATOM 1496 C CA . VAL A 1 203 ? 3.422 7.633 13.656 1 98.94 203 VAL A CA 1
ATOM 1497 C C . VAL A 1 203 ? 3.189 8.047 12.203 1 98.94 203 VAL A C 1
ATOM 1499 O O . VAL A 1 203 ? 2.42 7.406 11.484 1 98.94 203 VAL A O 1
ATOM 1502 N N . VAL A 1 204 ? 3.846 9.094 11.742 1 98.94 204 VAL A N 1
ATOM 1503 C CA . VAL A 1 204 ? 3.844 9.508 10.344 1 98.94 204 VAL A CA 1
ATOM 1504 C C . VAL A 1 204 ? 5.27 9.812 9.891 1 98.94 204 VAL A C 1
ATOM 1506 O O . VAL A 1 204 ? 6.031 10.461 10.617 1 98.94 204 VAL A O 1
ATOM 1509 N N . ALA A 1 205 ? 5.578 9.328 8.727 1 98.56 205 ALA A N 1
ATOM 1510 C CA . ALA A 1 205 ? 6.938 9.453 8.211 1 98.56 205 ALA A CA 1
ATOM 1511 C C . ALA A 1 205 ? 6.988 10.383 7.004 1 98.56 205 ALA A C 1
ATOM 1513 O O . ALA A 1 205 ? 5.961 10.648 6.375 1 98.56 205 ALA A O 1
ATOM 1514 N N . THR A 1 206 ? 8.141 10.898 6.684 1 98 206 THR A N 1
ATOM 1515 C CA . THR A 1 206 ? 8.453 11.688 5.492 1 98 206 THR A CA 1
ATOM 1516 C C . THR A 1 206 ? 9.891 11.445 5.047 1 98 206 THR A C 1
ATOM 1518 O O . THR A 1 206 ? 10.742 11.078 5.855 1 98 206 THR A O 1
ATOM 1521 N N . GLY A 1 207 ? 10.164 11.547 3.787 1 96.56 207 GLY A N 1
ATOM 1522 C CA . GLY A 1 207 ? 11.477 11.312 3.207 1 96.56 207 GLY A CA 1
ATOM 1523 C C . GLY A 1 207 ? 11.414 10.617 1.86 1 96.56 207 GLY A C 1
ATOM 1524 O O . GLY A 1 207 ? 10.562 10.93 1.029 1 96.56 207 GLY A O 1
ATOM 1525 N N . ILE A 1 208 ? 12.422 9.75 1.626 1 95.31 208 ILE A N 1
ATOM 1526 C CA . ILE A 1 208 ? 12.422 8.969 0.396 1 95.31 208 ILE A CA 1
ATOM 1527 C C . ILE A 1 208 ? 11.445 7.801 0.528 1 95.31 208 ILE A C 1
ATOM 1529 O O . ILE A 1 208 ? 11.75 6.797 1.176 1 95.31 208 ILE A O 1
ATOM 1533 N N . GLY A 1 209 ? 10.359 7.906 -0.182 1 96.5 209 GLY A N 1
ATOM 1534 C CA . GLY A 1 209 ? 9.219 7.016 -0.028 1 96.5 209 GLY A CA 1
ATOM 1535 C C . GLY A 1 209 ? 9.57 5.555 -0.262 1 96.5 209 GLY A C 1
ATOM 1536 O O . GLY A 1 209 ? 9.086 4.676 0.454 1 96.5 209 GLY A O 1
ATOM 1537 N N . GLU A 1 210 ? 10.406 5.32 -1.278 1 96.31 210 GLU A N 1
ATOM 1538 C CA . GLU A 1 210 ? 10.805 3.957 -1.62 1 96.31 210 GLU A CA 1
ATOM 1539 C C . GLU A 1 210 ? 11.508 3.277 -0.451 1 96.31 210 GLU A C 1
ATOM 1541 O O . GLU A 1 210 ? 11.203 2.133 -0.114 1 96.31 210 GLU A O 1
ATOM 1546 N N . GLU A 1 211 ? 12.375 3.984 0.227 1 96.12 211 GLU A N 1
ATOM 1547 C CA . GLU A 1 211 ? 13.141 3.422 1.332 1 96.12 211 GLU A CA 1
ATOM 1548 C C . GLU A 1 211 ? 12.281 3.26 2.58 1 96.12 211 GLU A C 1
ATOM 1550 O O . GLU A 1 211 ? 12.406 2.268 3.301 1 96.12 211 GLU A O 1
ATOM 1555 N N . ILE A 1 212 ? 11.461 4.223 2.814 1 97.56 212 ILE A N 1
ATOM 1556 C CA . ILE A 1 212 ? 10.562 4.18 3.961 1 97.56 212 ILE A CA 1
ATOM 1557 C C . ILE A 1 212 ? 9.609 2.994 3.824 1 97.56 212 ILE A C 1
ATOM 1559 O O . ILE A 1 212 ? 9.367 2.271 4.793 1 97.56 212 ILE A O 1
ATOM 1563 N N . ALA A 1 213 ? 9.102 2.805 2.625 1 98.12 213 ALA A N 1
ATOM 1564 C CA . ALA A 1 213 ? 8.164 1.71 2.379 1 98.12 213 ALA A CA 1
ATOM 1565 C C . ALA A 1 213 ? 8.836 0.356 2.574 1 98.12 213 ALA A C 1
ATOM 1567 O O . ALA A 1 213 ? 8.289 -0.532 3.227 1 98.12 213 ALA A O 1
ATOM 1568 N N . LYS A 1 214 ? 10.016 0.184 2.035 1 97.12 214 LYS A N 1
ATOM 1569 C CA . LYS A 1 214 ? 10.719 -1.095 2.094 1 97.12 214 LYS A CA 1
ATOM 1570 C C . LYS A 1 214 ? 10.992 -1.503 3.539 1 97.12 214 LYS A C 1
ATOM 1572 O O . LYS A 1 214 ? 11.031 -2.693 3.855 1 97.12 214 LYS A O 1
ATOM 1577 N N . LYS A 1 215 ? 11.023 -0.514 4.449 1 96.75 215 LYS A N 1
ATOM 1578 C CA . LYS A 1 215 ? 11.344 -0.792 5.844 1 96.75 215 LYS A CA 1
ATOM 1579 C C . LYS A 1 215 ? 10.086 -0.816 6.703 1 96.75 215 LYS A C 1
ATOM 1581 O O . LYS A 1 215 ? 10.148 -1.092 7.902 1 96.75 215 LYS A O 1
ATOM 1586 N N . LEU A 1 216 ? 8.953 -0.53 6.082 1 98.38 216 LEU A N 1
ATOM 1587 C CA . LEU A 1 216 ? 7.727 -0.389 6.852 1 98.38 216 LEU A CA 1
ATOM 1588 C C . LEU A 1 216 ? 7.957 0.456 8.102 1 98.38 216 LEU A C 1
ATOM 1590 O O . LEU A 1 216 ? 7.613 0.043 9.211 1 98.38 216 LEU A O 1
ATOM 1594 N N . LEU A 1 217 ? 8.477 1.595 7.91 1 98.56 217 LEU A N 1
ATOM 1595 C CA . LEU A 1 217 ? 9.117 2.365 8.969 1 98.56 217 LEU A CA 1
ATOM 1596 C C . LEU A 1 217 ? 8.109 2.762 10.039 1 98.56 217 LEU A C 1
ATOM 1598 O O . LEU A 1 217 ? 8.398 2.658 11.234 1 98.56 217 LEU A O 1
ATOM 1602 N N . SER A 1 218 ? 6.965 3.258 9.695 1 98.88 218 SER A N 1
ATOM 1603 C CA . SER A 1 218 ? 5.988 3.701 10.688 1 98.88 218 SER A CA 1
ATOM 1604 C C . SER A 1 218 ? 5.547 2.549 11.578 1 98.88 218 SER A C 1
ATOM 1606 O O . SER A 1 218 ? 5.418 2.713 12.797 1 98.88 218 SER A O 1
ATOM 1608 N N . TYR A 1 219 ? 5.324 1.419 10.969 1 98.75 219 TYR A N 1
ATOM 1609 C CA . TYR A 1 219 ? 4.93 0.261 11.758 1 98.75 219 TYR A CA 1
ATOM 1610 C C . TYR A 1 219 ? 6.078 -0.21 12.641 1 98.75 219 TYR A C 1
ATOM 1612 O O . TYR A 1 219 ? 5.863 -0.621 13.789 1 98.75 219 TYR A O 1
ATOM 1620 N N . LYS A 1 220 ? 7.246 -0.245 12.07 1 98.06 220 LYS A N 1
ATOM 1621 C CA . LYS A 1 220 ? 8.422 -0.646 12.828 1 98.06 220 LYS A CA 1
ATOM 1622 C C . LYS A 1 220 ? 8.578 0.198 14.094 1 98.06 220 LYS A C 1
ATOM 1624 O O . LYS A 1 220 ? 8.836 -0.335 15.172 1 98.06 220 LYS A O 1
ATOM 1629 N N . ILE A 1 221 ? 8.445 1.458 13.977 1 98.75 221 ILE A N 1
ATOM 1630 C CA . ILE A 1 221 ? 8.539 2.367 15.117 1 98.75 221 ILE A CA 1
ATOM 1631 C C . ILE A 1 221 ? 7.383 2.113 16.078 1 98.75 221 ILE A C 1
ATOM 1633 O O . ILE A 1 221 ? 7.59 1.953 17.281 1 98.75 221 ILE A O 1
ATOM 1637 N N . TYR A 1 222 ? 6.191 2.041 15.547 1 98.56 222 TYR A N 1
ATOM 1638 C CA . TYR A 1 222 ? 5.016 1.817 16.391 1 98.56 222 TYR A CA 1
ATOM 1639 C C . TYR A 1 222 ? 5.168 0.549 17.219 1 98.56 222 TYR A C 1
ATOM 1641 O O . TYR A 1 222 ? 4.84 0.535 18.406 1 98.56 222 TYR A O 1
ATOM 1649 N N . SER A 1 223 ? 5.668 -0.512 16.562 1 97.44 223 SER A N 1
ATOM 1650 C CA . SER A 1 223 ? 5.742 -1.823 17.203 1 97.44 223 SER A CA 1
ATOM 1651 C C . SER A 1 223 ? 6.73 -1.818 18.359 1 97.44 223 SER A C 1
ATOM 1653 O O . SER A 1 223 ? 6.703 -2.713 19.203 1 97.44 223 SER A O 1
ATOM 1655 N N . LYS A 1 224 ? 7.551 -0.857 18.406 1 97.88 224 LYS A N 1
ATOM 1656 C CA . LYS A 1 224 ? 8.57 -0.786 19.453 1 97.88 224 LYS A CA 1
ATOM 1657 C C . LYS A 1 224 ? 8.133 0.128 20.594 1 97.88 224 LYS A C 1
ATOM 1659 O O . LYS A 1 224 ? 8.836 0.257 21.594 1 97.88 224 LYS A O 1
ATOM 1664 N N . ILE A 1 225 ? 7.012 0.75 20.484 1 97.94 225 ILE A N 1
ATOM 1665 C CA . ILE A 1 225 ? 6.516 1.637 21.531 1 97.94 225 ILE A CA 1
ATOM 1666 C C . ILE A 1 225 ? 6.43 0.876 22.859 1 97.94 225 ILE A C 1
ATOM 1668 O O . ILE A 1 225 ? 5.973 -0.267 22.891 1 97.94 225 ILE A O 1
ATOM 1672 N N . LYS A 1 226 ? 6.918 1.461 23.969 1 96.06 226 LYS A N 1
ATOM 1673 C CA . LYS A 1 226 ? 6.922 0.975 25.344 1 96.06 226 LYS A CA 1
ATOM 1674 C C . LYS A 1 226 ? 8.125 0.075 25.594 1 96.06 226 LYS A C 1
ATOM 1676 O O . LYS A 1 226 ? 8.391 -0.302 26.75 1 96.06 226 LYS A O 1
ATOM 1681 N N . THR A 1 227 ? 8.914 -0.293 24.516 1 97.31 227 THR A N 1
ATOM 1682 C CA . THR A 1 227 ? 10.109 -1.096 24.734 1 97.31 227 THR A CA 1
ATOM 1683 C C . THR A 1 227 ? 11.297 -0.209 25.094 1 97.31 227 THR A C 1
ATOM 1685 O O . THR A 1 227 ? 12.281 -0.682 25.672 1 97.31 227 THR A O 1
ATOM 1688 N N . ASP A 1 228 ? 11.336 0.991 24.719 1 97.75 228 ASP A N 1
ATOM 1689 C CA . ASP A 1 228 ? 12.312 2.047 24.969 1 97.75 228 ASP A CA 1
ATOM 1690 C C . ASP A 1 228 ? 11.656 3.426 24.906 1 97.75 228 ASP A C 1
ATOM 1692 O O . ASP A 1 228 ? 10.453 3.537 24.641 1 97.75 228 ASP A O 1
ATOM 1696 N N . SER A 1 229 ? 12.414 4.492 25.281 1 98.06 229 SER A N 1
ATOM 1697 C CA . SER A 1 229 ? 11.883 5.836 25.078 1 98.06 229 SER A CA 1
ATOM 1698 C C . SER A 1 229 ? 11.555 6.094 23.625 1 98.06 229 SER A C 1
ATOM 1700 O O . SER A 1 229 ? 12.25 5.617 22.719 1 98.06 229 SER A O 1
ATOM 1702 N N . LEU A 1 230 ? 10.484 6.805 23.469 1 98.06 230 LEU A N 1
ATOM 1703 C CA . LEU A 1 230 ? 10.094 7.137 22.109 1 98.06 230 LEU A CA 1
ATOM 1704 C C . LEU A 1 230 ? 11.234 7.84 21.375 1 98.06 230 LEU A C 1
ATOM 1706 O O . LEU A 1 230 ? 11.445 7.621 20.172 1 98.06 230 LEU A O 1
ATOM 1710 N N . GLU A 1 231 ? 11.961 8.688 22.047 1 98.25 231 GLU A N 1
ATOM 1711 C CA . GLU A 1 231 ? 13.102 9.398 21.484 1 98.25 231 GLU A CA 1
ATOM 1712 C C . GLU A 1 231 ? 14.156 8.422 20.953 1 98.25 231 GLU A C 1
ATOM 1714 O O . GLU A 1 231 ? 14.633 8.562 19.828 1 98.25 231 GLU A O 1
ATOM 1719 N N . ASN A 1 232 ? 14.453 7.469 21.75 1 98.69 232 ASN A N 1
ATOM 1720 C CA . ASN A 1 232 ? 15.461 6.488 21.359 1 98.69 232 ASN A CA 1
ATOM 1721 C C . ASN A 1 232 ? 14.992 5.652 20.172 1 98.69 232 ASN A C 1
ATOM 1723 O O . ASN A 1 232 ? 15.766 5.402 19.25 1 98.69 232 ASN A O 1
ATOM 1727 N N . ILE A 1 233 ? 13.773 5.215 20.25 1 98.62 233 ILE A N 1
ATOM 1728 C CA . ILE A 1 233 ? 13.219 4.395 19.172 1 98.62 233 ILE A CA 1
ATOM 1729 C C . ILE A 1 233 ? 13.305 5.148 17.844 1 98.62 233 ILE A C 1
ATOM 1731 O O . ILE A 1 233 ? 13.836 4.625 16.859 1 98.62 233 ILE A O 1
ATOM 1735 N N . VAL A 1 234 ? 12.836 6.379 17.797 1 98.81 234 VAL A N 1
ATOM 1736 C CA . VAL A 1 234 ? 12.727 7.168 16.578 1 98.81 234 VAL A CA 1
ATOM 1737 C C . VAL A 1 234 ? 14.125 7.551 16.094 1 98.81 234 VAL A C 1
ATOM 1739 O O . VAL A 1 234 ? 14.43 7.414 14.898 1 98.81 234 VAL A O 1
ATOM 1742 N N . LYS A 1 235 ? 14.992 8.016 16.969 1 98.69 235 LYS A N 1
ATOM 1743 C CA . LYS A 1 235 ? 16.328 8.438 16.562 1 98.69 235 LYS A CA 1
ATOM 1744 C C . LYS A 1 235 ? 17.141 7.27 16.016 1 98.69 235 LYS A C 1
ATOM 1746 O O . LYS A 1 235 ? 17.844 7.422 15.016 1 98.69 235 LYS A O 1
ATOM 1751 N N . ASN A 1 236 ? 17.031 6.125 16.625 1 98.56 236 ASN A N 1
ATOM 1752 C CA . ASN A 1 236 ? 17.75 4.949 16.141 1 98.56 236 ASN A CA 1
ATOM 1753 C C . ASN A 1 236 ? 17.312 4.574 14.727 1 98.56 236 ASN A C 1
ATOM 1755 O O . ASN A 1 236 ? 18.156 4.281 13.875 1 98.56 236 ASN A O 1
ATOM 1759 N N . GLU A 1 237 ? 16.016 4.555 14.477 1 98.25 237 GLU A N 1
ATOM 1760 C CA . GLU A 1 237 ? 15.508 4.16 13.164 1 98.25 237 GLU A CA 1
ATOM 1761 C C . GLU A 1 237 ? 15.852 5.199 12.102 1 98.25 237 GLU A C 1
ATOM 1763 O O . GLU A 1 237 ? 16.312 4.855 11.016 1 98.25 237 GLU A O 1
ATOM 1768 N N . VAL A 1 238 ? 15.656 6.48 12.406 1 98.31 238 VAL A N 1
ATOM 1769 C CA . VAL A 1 238 ? 15.875 7.555 11.445 1 98.31 238 VAL A CA 1
ATOM 1770 C C . VAL A 1 238 ? 17.359 7.66 11.117 1 98.31 238 VAL A C 1
ATOM 1772 O O . VAL A 1 238 ? 17.734 7.855 9.961 1 98.31 238 VAL A O 1
ATOM 1775 N N . ASN A 1 239 ? 18.188 7.5 12.102 1 97.94 239 ASN A N 1
ATOM 1776 C CA . ASN A 1 239 ? 19.641 7.633 11.898 1 97.94 239 ASN A CA 1
ATOM 1777 C C . ASN A 1 239 ? 20.203 6.469 11.094 1 97.94 239 ASN A C 1
ATOM 1779 O O . ASN A 1 239 ? 21.297 6.566 10.531 1 97.94 239 ASN A O 1
ATOM 1783 N N . SER A 1 240 ? 19.484 5.402 11.039 1 96.38 240 SER A N 1
ATOM 1784 C CA . SER A 1 240 ? 19.938 4.258 10.258 1 96.38 240 SER A CA 1
ATOM 1785 C C . SER A 1 240 ? 19.703 4.473 8.766 1 96.38 240 SER A C 1
ATOM 1787 O O . SER A 1 240 ? 20.234 3.736 7.934 1 96.38 240 SER A O 1
ATOM 1789 N N . PHE A 1 241 ? 18.938 5.48 8.422 1 95.12 241 PHE A N 1
ATOM 1790 C CA . PHE A 1 241 ? 18.656 5.797 7.027 1 95.12 241 PHE A CA 1
ATOM 1791 C C . PHE A 1 241 ? 19.812 6.566 6.406 1 95.12 241 PHE A C 1
ATOM 1793 O O . PHE A 1 241 ? 20.344 7.504 7.012 1 95.12 241 PHE A O 1
ATOM 1800 N N . ARG A 1 242 ? 20.234 6.176 5.223 1 92.81 242 ARG A N 1
ATOM 1801 C CA . ARG A 1 242 ? 21.25 6.906 4.465 1 92.81 242 ARG A CA 1
ATOM 1802 C C . ARG A 1 242 ? 20.625 8.016 3.631 1 92.81 242 ARG A C 1
ATOM 1804 O O . ARG A 1 242 ? 21.312 8.906 3.148 1 92.81 242 ARG A O 1
ATOM 1811 N N . THR A 1 243 ? 19.312 7.988 3.463 1 93.19 243 THR A N 1
ATOM 1812 C CA . THR A 1 243 ? 18.547 8.977 2.695 1 93.19 243 THR A CA 1
ATOM 1813 C C . THR A 1 243 ? 17.672 9.812 3.615 1 93.19 243 THR A C 1
ATOM 1815 O O . THR A 1 243 ? 17.547 9.523 4.809 1 93.19 243 THR A O 1
ATOM 1818 N N . SER A 1 244 ? 17.109 10.859 3.078 1 93.88 244 SER A N 1
ATOM 1819 C CA . SER A 1 244 ? 16.25 11.75 3.854 1 93.88 244 SER A CA 1
ATOM 1820 C C . SER A 1 244 ? 15.117 10.977 4.531 1 93.88 244 SER A C 1
ATOM 1822 O O . SER A 1 244 ? 14.445 10.164 3.891 1 93.88 244 SER A O 1
ATOM 1824 N N . CYS A 1 245 ? 14.984 11.234 5.824 1 96.69 245 CYS A N 1
ATOM 1825 C CA . CYS A 1 245 ? 13.945 10.578 6.613 1 96.69 245 CYS A CA 1
ATOM 1826 C C . CYS A 1 245 ? 13.578 11.422 7.828 1 96.69 245 CYS A C 1
ATOM 1828 O O . CYS A 1 245 ? 14.453 11.961 8.508 1 96.69 245 CYS A O 1
ATOM 1830 N N . GLY A 1 246 ? 12.344 11.555 8.055 1 97.88 246 GLY A N 1
ATOM 1831 C CA . GLY A 1 246 ? 11.812 12.227 9.227 1 97.88 246 GLY A CA 1
ATOM 1832 C C . GLY A 1 246 ? 10.57 11.57 9.789 1 97.88 246 GLY A C 1
ATOM 1833 O O . GLY A 1 246 ? 9.812 10.93 9.047 1 97.88 246 GLY A O 1
ATOM 1834 N N . ILE A 1 247 ? 10.383 11.766 11.094 1 98.69 247 ILE A N 1
ATOM 1835 C CA . ILE A 1 247 ? 9.273 11.133 11.797 1 98.69 247 ILE A CA 1
ATOM 1836 C C . ILE A 1 247 ? 8.648 12.117 12.781 1 98.69 247 ILE A C 1
ATOM 1838 O O . ILE A 1 247 ? 9.367 12.836 13.484 1 98.69 247 ILE A O 1
ATOM 1842 N N . ILE A 1 248 ? 7.355 12.094 12.773 1 98.88 248 ILE A N 1
ATOM 1843 C CA . ILE A 1 248 ? 6.66 12.547 13.977 1 98.88 248 ILE A CA 1
ATOM 1844 C C . ILE A 1 248 ? 5.883 11.391 14.594 1 98.88 248 ILE A C 1
ATOM 1846 O O . ILE A 1 248 ? 5.355 10.531 13.883 1 98.88 248 ILE A O 1
ATOM 1850 N N . ALA A 1 249 ? 5.82 11.32 15.898 1 98.94 249 ALA A N 1
ATOM 1851 C CA . ALA A 1 249 ? 5.137 10.266 16.625 1 98.94 249 ALA A CA 1
ATOM 1852 C C . ALA A 1 249 ? 4.605 10.773 17.969 1 98.94 249 ALA A C 1
ATOM 1854 O O . ALA A 1 249 ? 5.172 11.703 18.547 1 98.94 249 ALA A O 1
ATOM 1855 N N . ILE A 1 250 ? 3.523 10.219 18.406 1 98.69 250 ILE A N 1
ATOM 1856 C CA . ILE A 1 250 ? 2.924 10.602 19.672 1 98.69 250 ILE A CA 1
ATOM 1857 C C . ILE A 1 250 ? 2.408 9.367 20.406 1 98.69 250 ILE A C 1
ATOM 1859 O O . ILE A 1 250 ? 1.885 8.445 19.766 1 98.69 250 ILE A O 1
ATOM 1863 N N . THR A 1 251 ? 2.65 9.234 21.672 1 98.06 251 THR A N 1
ATOM 1864 C CA . THR A 1 251 ? 2.148 8.188 22.547 1 98.06 251 THR A CA 1
ATOM 1865 C C . THR A 1 251 ? 1.386 8.797 23.719 1 98.06 251 THR A C 1
ATOM 1867 O O . THR A 1 251 ? 0.992 9.961 23.672 1 98.06 251 THR A O 1
ATOM 1870 N N . ASP A 1 252 ? 1.115 7.961 24.734 1 95.56 252 ASP A N 1
ATOM 1871 C CA . ASP A 1 252 ? 0.343 8.414 25.891 1 95.56 252 ASP A CA 1
ATOM 1872 C C . ASP A 1 252 ? 1.115 9.461 26.688 1 95.56 252 ASP A C 1
ATOM 1874 O O . ASP A 1 252 ? 0.518 10.344 27.312 1 95.56 252 ASP A O 1
ATOM 1878 N N . ASP A 1 253 ? 2.449 9.438 26.578 1 92.56 253 ASP A N 1
ATOM 1879 C CA . ASP A 1 253 ? 3.154 10.336 27.484 1 92.56 253 ASP A CA 1
ATOM 1880 C C . ASP A 1 253 ? 4.324 11.023 26.797 1 92.56 253 ASP A C 1
ATOM 1882 O O . ASP A 1 253 ? 5.035 11.82 27.406 1 92.56 253 ASP A O 1
ATOM 1886 N N . GLU A 1 254 ? 4.488 10.688 25.484 1 96.06 254 GLU A N 1
ATOM 1887 C CA . GLU A 1 254 ? 5.625 11.258 24.781 1 96.06 254 GLU A CA 1
ATOM 1888 C C . GLU A 1 254 ? 5.227 11.719 23.375 1 96.06 254 GLU A C 1
ATOM 1890 O O . GLU A 1 254 ? 4.258 11.219 22.797 1 96.06 254 GLU A O 1
ATOM 1895 N N . TYR A 1 255 ? 5.91 12.695 22.922 1 97.62 255 TYR A N 1
ATOM 1896 C CA . TYR A 1 255 ? 5.891 13.031 21.5 1 97.62 255 TYR A CA 1
ATOM 1897 C C . TYR A 1 255 ? 7.297 13.32 20.984 1 97.62 255 TYR A C 1
ATOM 1899 O O . TYR A 1 255 ? 8.203 13.609 21.766 1 97.62 255 TYR A O 1
ATOM 1907 N N . ILE A 1 256 ? 7.465 13.211 19.672 1 98.5 256 ILE A N 1
ATOM 1908 C CA . ILE A 1 256 ? 8.781 13.492 19.109 1 98.5 256 ILE A CA 1
ATOM 1909 C C . ILE A 1 256 ? 8.641 13.922 17.656 1 98.5 256 ILE A C 1
ATOM 1911 O O . ILE A 1 256 ? 7.766 13.438 16.938 1 98.5 256 ILE A O 1
ATOM 1915 N N . ALA A 1 257 ? 9.391 14.883 17.266 1 98.44 257 ALA A N 1
ATOM 1916 C CA . ALA A 1 257 ? 9.719 15.219 15.883 1 98.44 257 ALA A CA 1
ATOM 1917 C C . ALA A 1 257 ? 11.219 15.141 15.641 1 98.44 257 ALA A C 1
ATOM 1919 O O . ALA A 1 257 ? 12 15.844 16.297 1 98.44 257 ALA A O 1
ATOM 1920 N N . TYR A 1 258 ? 11.57 14.273 14.742 1 98.56 258 TYR A N 1
ATOM 1921 C CA . TYR A 1 258 ? 13 14.102 14.492 1 98.56 258 TYR A CA 1
ATOM 1922 C C . TYR A 1 258 ? 13.25 13.734 13.031 1 98.56 258 TYR A C 1
ATOM 1924 O O . TYR A 1 258 ? 12.492 12.977 12.438 1 98.56 258 TYR A O 1
ATOM 1932 N N . SER A 1 259 ? 14.336 14.305 12.445 1 97.25 259 SER A N 1
ATOM 1933 C CA . SER A 1 259 ? 14.734 14.07 11.062 1 97.25 259 SER A CA 1
ATOM 1934 C C . SER A 1 259 ? 16.25 14.117 10.906 1 97.25 259 SER A C 1
ATOM 1936 O O . SER A 1 259 ? 16.938 14.859 11.625 1 97.25 259 SER A O 1
ATOM 1938 N N . ASN A 1 260 ? 16.766 13.328 9.922 1 96.62 260 ASN A N 1
ATOM 1939 C CA . ASN A 1 260 ? 18.188 13.398 9.648 1 96.62 260 ASN A CA 1
ATOM 1940 C C . ASN A 1 260 ? 18.516 14.492 8.633 1 96.62 260 ASN A C 1
ATOM 1942 O O . ASN A 1 260 ? 19.625 14.523 8.078 1 96.62 260 ASN A O 1
ATOM 1946 N N . THR A 1 261 ? 17.5 15.25 8.336 1 94 261 THR A N 1
ATOM 1947 C CA . THR A 1 261 ? 17.594 16.469 7.531 1 94 261 THR A CA 1
ATOM 1948 C C . THR A 1 261 ? 16.734 17.578 8.141 1 94 261 THR A C 1
ATOM 1950 O O . THR A 1 261 ? 16.141 17.391 9.203 1 94 261 THR A O 1
ATOM 1953 N N . ASP A 1 262 ? 16.688 18.672 7.508 1 93.94 262 ASP A N 1
ATOM 1954 C CA . ASP A 1 262 ? 15.805 19.719 8.016 1 93.94 262 ASP A CA 1
ATOM 1955 C C . ASP A 1 262 ? 14.336 19.328 7.871 1 93.94 262 ASP A C 1
ATOM 1957 O O . ASP A 1 262 ? 13.953 18.703 6.871 1 93.94 262 ASP A O 1
ATOM 1961 N N . MET A 1 263 ? 13.586 19.656 8.867 1 96.69 263 MET A N 1
ATOM 1962 C CA . MET A 1 263 ? 12.148 19.406 8.844 1 96.69 263 MET A CA 1
ATOM 1963 C C . MET A 1 263 ? 11.406 20.344 9.789 1 96.69 263 MET A C 1
ATOM 1965 O O . MET A 1 263 ? 11.617 20.312 11 1 96.69 263 MET A O 1
ATOM 1969 N N . ALA A 1 264 ? 10.57 21.172 9.219 1 97.31 264 ALA A N 1
ATOM 1970 C CA . ALA A 1 264 ? 9.719 22.031 10.039 1 97.31 264 ALA A CA 1
ATOM 1971 C C . ALA A 1 264 ? 8.641 21.219 10.758 1 97.31 264 ALA A C 1
ATOM 1973 O O . ALA A 1 264 ? 8.078 20.281 10.18 1 97.31 264 ALA A O 1
ATOM 1974 N N . TYR A 1 265 ? 8.344 21.547 11.992 1 98.31 265 TYR A N 1
ATOM 1975 C CA . TYR A 1 265 ? 7.273 20.891 12.742 1 98.31 265 TYR A CA 1
ATOM 1976 C C . TYR A 1 265 ? 6.688 21.844 13.781 1 98.31 265 TYR A C 1
ATOM 1978 O O . TYR A 1 265 ? 7.254 22.891 14.062 1 98.31 265 TYR A O 1
ATOM 1986 N N . ALA A 1 266 ? 5.547 21.531 14.258 1 98.62 266 ALA A N 1
ATOM 1987 C CA . ALA A 1 266 ? 4.891 22.281 15.32 1 98.62 266 ALA A CA 1
ATOM 1988 C C . ALA A 1 266 ? 4.047 21.359 16.203 1 98.62 266 ALA A C 1
ATOM 1990 O O . ALA A 1 266 ? 3.619 20.297 15.758 1 98.62 266 ALA A O 1
ATOM 1991 N N . TYR A 1 267 ? 3.904 21.719 17.406 1 98.06 267 TYR A N 1
ATOM 1992 C CA . TYR A 1 267 ? 3.15 20.984 18.422 1 98.06 267 TYR A CA 1
ATOM 1993 C C . TYR A 1 267 ? 2.168 21.906 19.141 1 98.06 267 TYR A C 1
ATOM 1995 O O . TYR A 1 267 ? 2.475 23.078 19.406 1 98.06 267 TYR A O 1
ATOM 2003 N N . LYS A 1 268 ? 0.993 21.391 19.391 1 97.81 268 LYS A N 1
ATOM 2004 C CA . LYS A 1 268 ? -0.028 22.156 20.109 1 97.81 268 LYS A CA 1
ATOM 2005 C C . LYS A 1 268 ? -0.752 21.281 21.125 1 97.81 268 LYS A C 1
ATOM 2007 O O . LYS A 1 268 ? -1.142 20.156 20.828 1 97.81 268 LYS A O 1
ATOM 2012 N N . GLU A 1 269 ? -0.926 21.797 22.312 1 96.5 269 GLU A N 1
ATOM 2013 C CA . GLU A 1 269 ? -1.777 21.203 23.328 1 96.5 269 GLU A CA 1
ATOM 2014 C C . GLU A 1 269 ? -3.109 21.938 23.438 1 96.5 269 GLU A C 1
ATOM 2016 O O . GLU A 1 269 ? -3.162 23.156 23.297 1 96.5 269 GLU A O 1
ATOM 2021 N N . PHE A 1 270 ? -4.152 21.109 23.656 1 95.5 270 PHE A N 1
ATOM 2022 C CA . PHE A 1 270 ? -5.469 21.703 23.828 1 95.5 270 PHE A CA 1
ATOM 2023 C C . PHE A 1 270 ? -5.797 21.875 25.312 1 95.5 270 PHE A C 1
ATOM 2025 O O . PHE A 1 270 ? -5.441 21.031 26.141 1 95.5 270 PHE A O 1
ATOM 2032 N N . MET B 1 1 ? 16.453 -26.938 3.832 1 68.94 1 MET B N 1
ATOM 2033 C CA . MET B 1 1 ? 15.523 -27.312 2.77 1 68.94 1 MET B CA 1
ATOM 2034 C C . MET B 1 1 ? 16.156 -27.141 1.397 1 68.94 1 MET B C 1
ATOM 2036 O O . MET B 1 1 ? 17.016 -26.266 1.214 1 68.94 1 MET B O 1
ATOM 2040 N N . LYS B 1 2 ? 15.742 -28 0.528 1 87.81 2 LYS B N 1
ATOM 2041 C CA . LYS B 1 2 ? 16.156 -27.953 -0.873 1 87.81 2 LYS B CA 1
ATOM 2042 C C . LYS B 1 2 ? 15.523 -26.766 -1.594 1 87.81 2 LYS B C 1
ATOM 2044 O O . LYS B 1 2 ? 14.641 -26.109 -1.052 1 87.81 2 LYS B O 1
ATOM 2049 N N . ASN B 1 3 ? 16.219 -26.438 -2.684 1 97.81 3 ASN B N 1
ATOM 2050 C CA . ASN B 1 3 ? 15.578 -25.484 -3.578 1 97.81 3 ASN B CA 1
ATOM 2051 C C . ASN B 1 3 ? 14.133 -25.875 -3.867 1 97.81 3 ASN B C 1
ATOM 2053 O O . ASN B 1 3 ? 13.859 -27 -4.27 1 97.81 3 ASN B O 1
ATOM 2057 N N . SER B 1 4 ? 13.141 -24.938 -3.543 1 98.19 4 SER B N 1
ATOM 2058 C CA . SER B 1 4 ? 11.734 -25.312 -3.623 1 98.19 4 SER B CA 1
ATOM 2059 C C . SER B 1 4 ? 10.852 -24.094 -3.916 1 98.19 4 SER B C 1
ATOM 2061 O O . SER B 1 4 ? 11.312 -22.953 -3.824 1 98.19 4 SER B O 1
ATOM 2063 N N . VAL B 1 5 ? 9.672 -24.391 -4.312 1 98.69 5 VAL B N 1
ATOM 2064 C CA . VAL B 1 5 ? 8.656 -23.375 -4.555 1 98.69 5 VAL B CA 1
ATOM 2065 C C . VAL B 1 5 ? 7.301 -23.875 -4.055 1 98.69 5 VAL B C 1
ATOM 2067 O O . VAL B 1 5 ? 7.004 -25.078 -4.137 1 98.69 5 VAL B O 1
ATOM 2070 N N . LEU B 1 6 ? 6.57 -23.031 -3.402 1 98.88 6 LEU B N 1
ATOM 2071 C CA . LEU B 1 6 ? 5.211 -23.266 -2.93 1 98.88 6 LEU B CA 1
ATOM 2072 C C . LEU B 1 6 ? 4.254 -22.234 -3.529 1 98.88 6 LEU B C 1
ATOM 2074 O O . LEU B 1 6 ? 4.559 -21.047 -3.566 1 98.88 6 LEU B O 1
ATOM 2078 N N . ILE B 1 7 ? 3.062 -22.75 -4.07 1 98.88 7 ILE B N 1
ATOM 2079 C CA . ILE B 1 7 ? 2.107 -21.828 -4.68 1 98.88 7 ILE B CA 1
ATOM 2080 C C . ILE B 1 7 ? 0.711 -22.078 -4.121 1 98.88 7 ILE B C 1
ATOM 2082 O O . ILE B 1 7 ? 0.42 -23.188 -3.65 1 98.88 7 ILE B O 1
ATOM 2086 N N . HIS B 1 8 ? -0.147 -21.078 -4.07 1 98.62 8 HIS B N 1
ATOM 2087 C CA . HIS B 1 8 ? -1.558 -21.25 -3.734 1 98.62 8 HIS B CA 1
ATOM 2088 C C . HIS B 1 8 ? -2.453 -20.641 -4.816 1 98.62 8 HIS B C 1
ATOM 2090 O O . HIS B 1 8 ? -2.031 -19.75 -5.551 1 98.62 8 HIS B O 1
ATOM 2096 N N . GLY B 1 9 ? -3.686 -21.156 -4.844 1 97.25 9 GLY B N 1
ATOM 2097 C CA . GLY B 1 9 ? -4.648 -20.703 -5.832 1 97.25 9 GLY B CA 1
ATOM 2098 C C . GLY B 1 9 ? -5.688 -19.766 -5.262 1 97.25 9 GLY B C 1
ATOM 2099 O O . GLY B 1 9 ? -6.711 -19.5 -5.898 1 97.25 9 GLY B O 1
ATOM 2100 N N . GLY B 1 10 ? -5.43 -19.297 -4.062 1 96.12 10 GLY B N 1
ATOM 2101 C CA . GLY B 1 10 ? -6.336 -18.328 -3.463 1 96.12 10 GLY B CA 1
ATOM 2102 C C . GLY B 1 10 ? -7.258 -18.938 -2.424 1 96.12 10 GLY B C 1
ATOM 2103 O O . GLY B 1 10 ? -7.738 -20.062 -2.596 1 96.12 10 GLY B O 1
ATOM 2104 N N . ALA B 1 11 ? -7.492 -18.094 -1.383 1 93.06 11 ALA B N 1
ATOM 2105 C CA . ALA B 1 11 ? -8.477 -18.5 -0.383 1 93.06 11 ALA B CA 1
ATOM 2106 C C . ALA B 1 11 ? -9.859 -18.688 -1.015 1 93.06 11 ALA B C 1
ATOM 2108 O O . ALA B 1 11 ? -10.32 -17.828 -1.771 1 93.06 11 ALA B O 1
ATOM 2109 N N . GLY B 1 12 ? -10.492 -19.844 -0.706 1 89.5 12 GLY B N 1
ATOM 2110 C CA . GLY B 1 12 ? -11.797 -20.125 -1.281 1 89.5 12 GLY B CA 1
ATOM 2111 C C . GLY B 1 12 ? -11.734 -21.078 -2.457 1 89.5 12 GLY B C 1
ATOM 2112 O O . GLY B 1 12 ? -12.758 -21.625 -2.887 1 89.5 12 GLY B O 1
ATOM 2113 N N . SER B 1 13 ? -10.477 -21.234 -3.033 1 91.88 13 SER B N 1
ATOM 2114 C CA . SER B 1 13 ? -10.352 -22.219 -4.098 1 91.88 13 SER B CA 1
ATOM 2115 C C . SER B 1 13 ? -10.508 -23.641 -3.557 1 91.88 13 SER B C 1
ATOM 2117 O O . SER B 1 13 ? -9.93 -23.984 -2.521 1 91.88 13 SER B O 1
ATOM 2119 N N . PRO B 1 14 ? -11.258 -24.438 -4.25 1 92.25 14 PRO B N 1
ATOM 2120 C CA . PRO B 1 14 ? -11.406 -25.828 -3.795 1 92.25 14 PRO B CA 1
ATOM 2121 C C . PRO B 1 14 ? -10.078 -26.578 -3.752 1 92.25 14 PRO B C 1
ATOM 2123 O O . PRO B 1 14 ? -9.242 -26.406 -4.648 1 92.25 14 PRO B O 1
ATOM 2126 N N . SER B 1 15 ? -9.938 -27.344 -2.77 1 92.31 15 SER B N 1
ATOM 2127 C CA . SER B 1 15 ? -8.719 -28.125 -2.602 1 92.31 15 SER B CA 1
ATOM 2128 C C . SER B 1 15 ? -8.477 -29.047 -3.797 1 92.31 15 SER B C 1
ATOM 2130 O O . SER B 1 15 ? -7.332 -29.391 -4.094 1 92.31 15 SER B O 1
ATOM 2132 N N . SER B 1 16 ? -9.516 -29.375 -4.469 1 92.75 16 SER B N 1
ATOM 2133 C CA . SER B 1 16 ? -9.406 -30.234 -5.645 1 92.75 16 SER B CA 1
ATOM 2134 C C . SER B 1 16 ? -8.602 -29.562 -6.75 1 92.75 16 SER B C 1
ATOM 2136 O O . SER B 1 16 ? -8.078 -30.234 -7.641 1 92.75 16 SER B O 1
ATOM 2138 N N . MET B 1 17 ? -8.469 -28.281 -6.66 1 94.81 17 MET B N 1
ATOM 2139 C CA . MET B 1 17 ? -7.711 -27.531 -7.664 1 94.81 17 MET B CA 1
ATOM 2140 C C . MET B 1 17 ? -6.211 -27.688 -7.438 1 94.81 17 MET B C 1
ATOM 2142 O O . MET B 1 17 ? -5.406 -27.266 -8.273 1 94.81 17 MET B O 1
ATOM 2146 N N . SER B 1 18 ? -5.828 -28.344 -6.383 1 97.25 18 SER B N 1
ATOM 2147 C CA . SER B 1 18 ? -4.41 -28.562 -6.117 1 97.25 18 SER B CA 1
ATOM 2148 C C . SER B 1 18 ? -3.76 -29.375 -7.23 1 97.25 18 SER B C 1
ATOM 2150 O O . SER B 1 18 ? -2.578 -29.203 -7.531 1 97.25 18 SER B O 1
ATOM 2152 N N . ILE B 1 19 ? -4.559 -30.188 -7.852 1 96.88 19 ILE B N 1
ATOM 2153 C CA . ILE B 1 19 ? -4.039 -31 -8.945 1 96.88 19 ILE B CA 1
ATOM 2154 C C . ILE B 1 19 ? -3.615 -30.109 -10.102 1 96.88 19 ILE B C 1
ATOM 2156 O O . ILE B 1 19 ? -2.623 -30.375 -10.781 1 96.88 19 ILE B O 1
ATOM 2160 N N . ILE B 1 20 ? -4.398 -29.078 -10.336 1 96.88 20 ILE B N 1
ATOM 2161 C CA . ILE B 1 20 ? -4.059 -28.094 -11.375 1 96.88 20 ILE B CA 1
ATOM 2162 C C . ILE B 1 20 ? -2.752 -27.406 -11.008 1 96.88 20 ILE B C 1
ATOM 2164 O O . ILE B 1 20 ? -1.876 -27.234 -11.859 1 96.88 20 ILE B O 1
ATOM 2168 N N . LEU B 1 21 ? -2.623 -27.047 -9.766 1 98.31 21 LEU B N 1
ATOM 2169 C CA . LEU B 1 21 ? -1.427 -26.359 -9.289 1 98.31 21 LEU B CA 1
ATOM 2170 C C . LEU B 1 21 ? -0.208 -27.266 -9.367 1 98.31 21 LEU B C 1
ATOM 2172 O O . LEU B 1 21 ? 0.891 -26.812 -9.703 1 98.31 21 LEU B O 1
ATOM 2176 N N . GLU B 1 22 ? -0.413 -28.516 -9.047 1 98.38 22 GLU B N 1
ATOM 2177 C CA . GLU B 1 22 ? 0.67 -29.469 -9.203 1 98.38 22 GLU B CA 1
ATOM 2178 C C . GLU B 1 22 ? 1.134 -29.562 -10.656 1 98.38 22 GLU B C 1
ATOM 2180 O O . GLU B 1 22 ? 2.334 -29.625 -10.922 1 98.38 22 GLU B O 1
ATOM 2185 N N . GLY B 1 23 ? 0.169 -29.594 -11.516 1 98.19 23 GLY B N 1
ATOM 2186 C CA . GLY B 1 23 ? 0.496 -29.578 -12.938 1 98.19 23 GLY B CA 1
ATOM 2187 C C . GLY B 1 23 ? 1.289 -28.359 -13.359 1 98.19 23 GLY B C 1
ATOM 2188 O O . GLY B 1 23 ? 2.236 -28.469 -14.141 1 98.19 23 GLY B O 1
ATOM 2189 N N . ILE B 1 24 ? 0.914 -27.234 -12.836 1 97.88 24 ILE B N 1
ATOM 2190 C CA . ILE B 1 24 ? 1.608 -25.969 -13.109 1 97.88 24 ILE B CA 1
ATOM 2191 C C . ILE B 1 24 ? 3.047 -26.062 -12.602 1 97.88 24 ILE B C 1
ATOM 2193 O O . ILE B 1 24 ? 3.99 -25.766 -13.344 1 97.88 24 ILE B O 1
ATOM 2197 N N . LEU B 1 25 ? 3.229 -26.531 -11.398 1 98.25 25 LEU B N 1
ATOM 2198 C CA . LEU B 1 25 ? 4.559 -26.562 -10.797 1 98.25 25 LEU B CA 1
ATOM 2199 C C . LEU B 1 25 ? 5.453 -27.562 -11.516 1 98.25 25 LEU B C 1
ATOM 2201 O O . LEU B 1 25 ? 6.664 -27.375 -11.609 1 98.25 25 LEU B O 1
ATOM 2205 N N . ASN B 1 26 ? 4.836 -28.609 -11.984 1 97.88 26 ASN B N 1
ATOM 2206 C CA . ASN B 1 26 ? 5.609 -29.609 -12.711 1 97.88 26 ASN B CA 1
ATOM 2207 C C . ASN B 1 26 ? 6.273 -29.016 -13.945 1 97.88 26 ASN B C 1
ATOM 2209 O O . ASN B 1 26 ? 7.328 -29.484 -14.375 1 97.88 26 ASN B O 1
ATOM 2213 N N . LYS B 1 27 ? 5.688 -28 -14.461 1 98 27 LYS B N 1
ATOM 2214 C CA . LYS B 1 27 ? 6.195 -27.391 -15.68 1 98 27 LYS B CA 1
ATOM 2215 C C . LYS B 1 27 ? 7.184 -26.266 -15.359 1 98 27 LYS B C 1
ATOM 2217 O O . LYS B 1 27 ? 7.871 -25.766 -16.25 1 98 27 LYS B O 1
ATOM 2222 N N . ILE B 1 28 ? 7.246 -25.844 -14.117 1 98.12 28 ILE B N 1
ATOM 2223 C CA . ILE B 1 28 ? 8.156 -24.766 -13.742 1 98.12 28 ILE B CA 1
ATOM 2224 C C . ILE B 1 28 ? 9.594 -25.297 -13.711 1 98.12 28 ILE B C 1
ATOM 2226 O O . ILE B 1 28 ? 9.891 -26.25 -13.008 1 98.12 28 ILE B O 1
ATOM 2230 N N . GLU B 1 29 ? 10.445 -24.672 -14.445 1 97.31 29 GLU B N 1
ATOM 2231 C CA . GLU B 1 29 ? 11.852 -25.078 -14.508 1 97.31 29 GLU B CA 1
ATOM 2232 C C . GLU B 1 29 ? 12.656 -24.406 -13.391 1 97.31 29 GLU B C 1
ATOM 2234 O O . GLU B 1 29 ? 12.328 -23.312 -12.953 1 97.31 29 GLU B O 1
ATOM 2239 N N . TYR B 1 30 ? 13.727 -25.109 -13.039 1 97.12 30 TYR B N 1
ATOM 2240 C CA . TYR B 1 30 ? 14.656 -24.547 -12.062 1 97.12 30 TYR B CA 1
ATOM 2241 C C . TYR B 1 30 ? 15.336 -23.297 -12.602 1 97.12 30 TYR B C 1
ATOM 2243 O O . TYR B 1 30 ? 15.664 -23.219 -13.789 1 97.12 30 TYR B O 1
ATOM 2251 N N . ASP B 1 31 ? 15.438 -22.359 -11.766 1 98.25 31 ASP B N 1
ATOM 2252 C CA . ASP B 1 31 ? 16.234 -21.156 -11.992 1 98.25 31 ASP B CA 1
ATOM 2253 C C . ASP B 1 31 ? 17.047 -20.797 -10.75 1 98.25 31 ASP B C 1
ATOM 2255 O O . ASP B 1 31 ? 16.578 -20.938 -9.625 1 98.25 31 ASP B O 1
ATOM 2259 N N . ASP B 1 32 ? 18.25 -20.312 -10.969 1 97.94 32 ASP B N 1
ATOM 2260 C CA . ASP B 1 32 ? 19.156 -20.031 -9.852 1 97.94 32 ASP B CA 1
ATOM 2261 C C . ASP B 1 32 ? 18.656 -18.828 -9.047 1 97.94 32 ASP B C 1
ATOM 2263 O O . ASP B 1 32 ? 19.109 -18.594 -7.926 1 97.94 32 ASP B O 1
ATOM 2267 N N . ASP B 1 33 ? 17.781 -18.109 -9.602 1 98.31 33 ASP B N 1
ATOM 2268 C CA . ASP B 1 33 ? 17.203 -16.922 -8.953 1 98.31 33 ASP B CA 1
ATOM 2269 C C . ASP B 1 33 ? 15.805 -17.219 -8.438 1 98.31 33 ASP B C 1
ATOM 2271 O O . ASP B 1 33 ? 14.883 -17.469 -9.219 1 98.31 33 ASP B O 1
ATOM 2275 N N . PRO B 1 34 ? 15.609 -17.125 -7.117 1 98.75 34 PRO B N 1
ATOM 2276 C CA . PRO B 1 34 ? 14.289 -17.422 -6.574 1 98.75 34 PRO B CA 1
ATOM 2277 C C . PRO B 1 34 ? 13.195 -16.516 -7.133 1 98.75 34 PRO B C 1
ATOM 2279 O O . PRO B 1 34 ? 12.039 -16.922 -7.23 1 98.75 34 PRO B O 1
ATOM 2282 N N . LEU B 1 35 ? 13.562 -15.289 -7.48 1 98.88 35 LEU B N 1
ATOM 2283 C CA . LEU B 1 35 ? 12.586 -14.367 -8.047 1 98.88 35 LEU B CA 1
ATOM 2284 C C . LEU B 1 35 ? 12.008 -14.914 -9.352 1 98.88 35 LEU B C 1
ATOM 2286 O O . LEU B 1 35 ? 10.797 -14.836 -9.578 1 98.88 35 LEU B O 1
ATOM 2290 N N . ASN B 1 36 ? 12.867 -15.43 -10.195 1 98.81 36 ASN B N 1
ATOM 2291 C CA . ASN B 1 36 ? 12.406 -15.992 -11.461 1 98.81 36 ASN B CA 1
ATOM 2292 C C . ASN B 1 36 ? 11.445 -17.156 -11.242 1 98.81 36 ASN B C 1
ATOM 2294 O O . ASN B 1 36 ? 10.438 -17.281 -11.938 1 98.81 36 ASN B O 1
ATOM 2298 N N . VAL B 1 37 ? 11.742 -17.984 -10.266 1 98.88 37 VAL B N 1
ATOM 2299 C CA . VAL B 1 37 ? 10.914 -19.141 -9.977 1 98.88 37 VAL B CA 1
ATOM 2300 C C . VAL B 1 37 ? 9.547 -18.688 -9.477 1 98.88 37 VAL B C 1
ATOM 2302 O O . VAL B 1 37 ? 8.516 -19.188 -9.945 1 98.88 37 VAL B O 1
ATOM 2305 N N . ALA B 1 38 ? 9.539 -17.797 -8.531 1 98.94 38 ALA B N 1
ATOM 2306 C CA . ALA B 1 38 ? 8.281 -17.297 -7.977 1 98.94 38 ALA B CA 1
ATOM 2307 C C . ALA B 1 38 ? 7.441 -16.609 -9.047 1 98.94 38 ALA B C 1
ATOM 2309 O O . ALA B 1 38 ? 6.242 -16.875 -9.172 1 98.94 38 ALA B O 1
ATOM 2310 N N . VAL B 1 39 ? 8.078 -15.734 -9.852 1 98.94 39 VAL B N 1
ATOM 2311 C CA . VAL B 1 39 ? 7.383 -14.961 -10.875 1 98.94 39 VAL B CA 1
ATOM 2312 C C . VAL B 1 39 ? 6.828 -15.898 -11.945 1 98.94 39 VAL B C 1
ATOM 2314 O O . VAL B 1 39 ? 5.668 -15.781 -12.344 1 98.94 39 VAL B O 1
ATOM 2317 N N . ASN B 1 40 ? 7.598 -16.828 -12.406 1 98.88 40 ASN B N 1
ATOM 2318 C CA . ASN B 1 40 ? 7.152 -17.766 -13.43 1 98.88 40 ASN B CA 1
ATOM 2319 C C . ASN B 1 40 ? 5.98 -18.625 -12.945 1 98.88 40 ASN B C 1
ATOM 2321 O O . ASN B 1 40 ? 5.105 -18.984 -13.727 1 98.88 40 ASN B O 1
ATOM 2325 N N . SER B 1 41 ? 6.023 -18.953 -11.688 1 98.88 41 SER B N 1
ATOM 2326 C CA . SER B 1 41 ? 4.914 -19.703 -11.102 1 98.88 41 SER B CA 1
ATOM 2327 C C . SER B 1 41 ? 3.619 -18.891 -11.156 1 98.88 41 SER B C 1
ATOM 2329 O O . SER B 1 41 ? 2.568 -19.422 -11.531 1 98.88 41 SER B O 1
ATOM 2331 N N . VAL B 1 42 ? 3.711 -17.641 -10.805 1 98.94 42 VAL B N 1
ATOM 2332 C CA . VAL B 1 42 ? 2.525 -16.797 -10.797 1 98.94 42 VAL B CA 1
ATOM 2333 C C . VAL B 1 42 ? 2.076 -16.516 -12.227 1 98.94 42 VAL B C 1
ATOM 2335 O O . VAL B 1 42 ? 0.877 -16.453 -12.516 1 98.94 42 VAL B O 1
ATOM 2338 N N . VAL B 1 43 ? 3.025 -16.359 -13.133 1 98.88 43 VAL B N 1
ATOM 2339 C CA . VAL B 1 43 ? 2.697 -16.156 -14.547 1 98.88 43 VAL B CA 1
ATOM 2340 C C . VAL B 1 43 ? 1.824 -17.312 -15.031 1 98.88 43 VAL B C 1
ATOM 2342 O O . VAL B 1 43 ? 0.821 -17.094 -15.719 1 98.88 43 VAL B O 1
ATOM 2345 N N . SER B 1 44 ? 2.189 -18.5 -14.688 1 98.75 44 SER B N 1
ATOM 2346 C CA . SER B 1 44 ? 1.442 -19.688 -15.109 1 98.75 44 SER B CA 1
ATOM 2347 C C . SER B 1 44 ? 0.014 -19.656 -14.578 1 98.75 44 SER B C 1
ATOM 2349 O O . SER B 1 44 ? -0.92 -20.078 -15.266 1 98.75 44 SER B O 1
ATOM 2351 N N . MET B 1 45 ? -0.124 -19.188 -13.383 1 98.19 45 MET B N 1
ATOM 2352 C CA . MET B 1 45 ? -1.461 -19.078 -12.805 1 98.19 45 MET B CA 1
ATOM 2353 C C . MET B 1 45 ? -2.238 -17.938 -13.43 1 98.19 45 MET B C 1
ATOM 2355 O O . MET B 1 45 ? -3.449 -18.031 -13.641 1 98.19 45 MET B O 1
ATOM 2359 N N . GLU B 1 46 ? -1.538 -16.797 -13.734 1 98.44 46 GLU B N 1
ATOM 2360 C CA . GLU B 1 46 ? -2.168 -15.68 -14.43 1 98.44 46 GLU B CA 1
ATOM 2361 C C . GLU B 1 46 ? -2.674 -16.109 -15.812 1 98.44 46 GLU B C 1
ATOM 2363 O O . GLU B 1 46 ? -3.637 -15.531 -16.328 1 98.44 46 GLU B O 1
ATOM 2368 N N . ASP B 1 47 ? -2.055 -17.078 -16.391 1 98.12 47 ASP B N 1
ATOM 2369 C CA . ASP B 1 47 ? -2.414 -17.547 -17.719 1 98.12 47 ASP B CA 1
ATOM 2370 C C . ASP B 1 47 ? -3.6 -18.5 -17.672 1 98.12 47 ASP B C 1
ATOM 2372 O O . ASP B 1 47 ? -4.191 -18.828 -18.703 1 98.12 47 ASP B O 1
ATOM 2376 N N . ASP B 1 48 ? -3.943 -19.016 -16.531 1 96.19 48 ASP B N 1
ATOM 2377 C CA . ASP B 1 48 ? -5.039 -19.969 -16.359 1 96.19 48 ASP B CA 1
ATOM 2378 C C . ASP B 1 48 ? -6.309 -19.266 -15.891 1 96.19 48 ASP B C 1
ATOM 2380 O O . ASP B 1 48 ? -6.387 -18.812 -14.742 1 96.19 48 ASP B O 1
ATOM 2384 N N . PRO B 1 49 ? -7.328 -19.25 -16.734 1 95.19 49 PRO B N 1
ATOM 2385 C CA . PRO B 1 49 ? -8.547 -18.5 -16.406 1 95.19 49 PRO B CA 1
ATOM 2386 C C . PRO B 1 49 ? -9.297 -19.094 -15.211 1 95.19 49 PRO B C 1
ATOM 2388 O O . PRO B 1 49 ? -10.266 -18.5 -14.734 1 95.19 49 PRO B O 1
ATOM 2391 N N . ALA B 1 50 ? -8.812 -20.188 -14.695 1 92.25 50 ALA B N 1
ATOM 2392 C CA . ALA B 1 50 ? -9.461 -20.797 -13.531 1 92.25 50 ALA B CA 1
ATOM 2393 C C . ALA B 1 50 ? -9.164 -19.984 -12.266 1 92.25 50 ALA B C 1
ATOM 2395 O O . ALA B 1 50 ? -9.852 -20.141 -11.25 1 92.25 50 ALA B O 1
ATOM 2396 N N . PHE B 1 51 ? -8.164 -19.188 -12.359 1 95.12 51 PHE B N 1
ATOM 2397 C CA . PHE B 1 51 ? -7.746 -18.438 -11.18 1 95.12 51 PHE B CA 1
ATOM 2398 C C . PHE B 1 51 ? -8.141 -16.969 -11.312 1 95.12 51 PHE B C 1
ATOM 2400 O O . PHE B 1 51 ? -8.367 -16.469 -12.414 1 95.12 51 PHE B O 1
ATOM 2407 N N . ASN B 1 52 ? -8.25 -16.25 -10.172 1 95.81 52 ASN B N 1
ATOM 2408 C CA . ASN B 1 52 ? -8.562 -14.828 -10.141 1 95.81 52 ASN B CA 1
ATOM 2409 C C . ASN B 1 52 ? -7.293 -13.977 -10.125 1 95.81 52 ASN B C 1
ATOM 2411 O O . ASN B 1 52 ? -6.996 -13.32 -9.125 1 95.81 52 ASN B O 1
ATOM 2415 N N . ALA B 1 53 ? -6.594 -13.961 -11.227 1 97.81 53 ALA B N 1
ATOM 2416 C CA . ALA B 1 53 ? -5.363 -13.211 -11.484 1 97.81 53 ALA B CA 1
ATOM 2417 C C . ALA B 1 53 ? -5.035 -13.188 -12.969 1 97.81 53 ALA B C 1
ATOM 2419 O O . ALA B 1 53 ? -5.164 -14.211 -13.656 1 97.81 53 ALA B O 1
ATOM 2420 N N . GLY B 1 54 ? -4.555 -11.984 -13.43 1 97.94 54 GLY B N 1
ATOM 2421 C CA . GLY B 1 54 ? -4.34 -11.938 -14.867 1 97.94 54 GLY B CA 1
ATOM 2422 C C . GLY B 1 54 ? -5.555 -12.359 -15.664 1 97.94 54 GLY B C 1
ATOM 2423 O O . GLY B 1 54 ? -6.656 -11.852 -15.453 1 97.94 54 GLY B O 1
ATOM 2424 N N . THR B 1 55 ? -5.309 -13.266 -16.641 1 97.44 55 THR B N 1
ATOM 2425 C CA . THR B 1 55 ? -6.445 -13.812 -17.375 1 97.44 55 THR B CA 1
ATOM 2426 C C . THR B 1 55 ? -7.324 -14.656 -16.453 1 97.44 55 THR B C 1
ATOM 2428 O O . THR B 1 55 ? -6.898 -15.711 -15.977 1 97.44 55 THR B O 1
ATOM 2431 N N . GLY B 1 56 ? -8.453 -14.211 -16.172 1 94.62 56 GLY B N 1
ATOM 2432 C CA . GLY B 1 56 ? -9.359 -14.852 -15.227 1 94.62 56 GLY B CA 1
ATOM 2433 C C . GLY B 1 56 ? -9.766 -13.945 -14.078 1 94.62 56 GLY B C 1
ATOM 2434 O O . GLY B 1 56 ? -10.539 -14.344 -13.211 1 94.62 56 GLY B O 1
ATOM 2435 N N . SER B 1 57 ? -9.281 -12.719 -14.07 1 97.06 57 SER B N 1
ATOM 2436 C CA . SER B 1 57 ? -9.617 -11.734 -13.055 1 97.06 57 SER B CA 1
ATOM 2437 C C . SER B 1 57 ? -11.109 -11.414 -13.062 1 97.06 57 SER B C 1
ATOM 2439 O O . SER B 1 57 ? -11.758 -11.484 -14.102 1 97.06 57 SER B O 1
ATOM 2441 N N . VAL B 1 58 ? -11.562 -11.047 -11.93 1 95.19 58 VAL B N 1
ATOM 2442 C CA . VAL B 1 58 ? -12.969 -10.68 -11.797 1 95.19 58 VAL B CA 1
ATOM 2443 C C . VAL B 1 58 ? -13.156 -9.203 -12.148 1 95.19 58 VAL B C 1
ATOM 2445 O O . VAL B 1 58 ? -12.227 -8.406 -12.016 1 95.19 58 VAL B O 1
ATOM 2448 N N . PRO B 1 59 ? -14.328 -8.867 -12.578 1 95.44 59 PRO B N 1
ATOM 2449 C CA . PRO B 1 59 ? -14.555 -7.473 -12.977 1 95.44 59 PRO B CA 1
ATO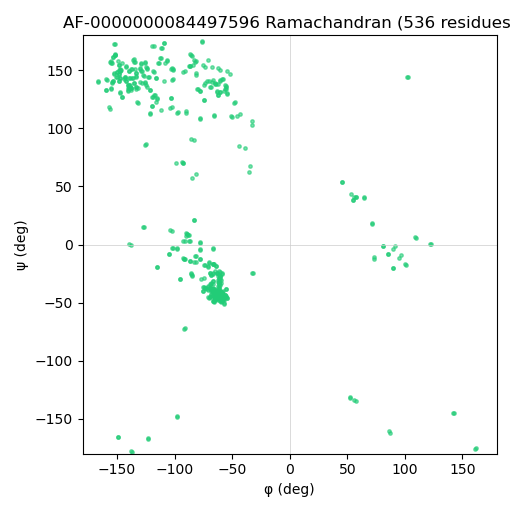M 2450 C C . PRO B 1 59 ? -14.852 -6.562 -11.781 1 95.44 59 PRO B C 1
ATOM 2452 O O . PRO B 1 59 ? -15.266 -7.043 -10.727 1 95.44 59 PRO B O 1
ATOM 2455 N N . ARG B 1 60 ? -14.602 -5.27 -11.977 1 95.19 60 ARG B N 1
ATOM 2456 C CA . ARG B 1 60 ? -15.141 -4.258 -11.078 1 95.19 60 ARG B CA 1
ATOM 2457 C C . ARG B 1 60 ? -16.625 -4.02 -11.352 1 95.19 60 ARG B C 1
ATOM 2459 O O . ARG B 1 60 ? -17.172 -4.559 -12.312 1 95.19 60 ARG B O 1
ATOM 2466 N N . LEU B 1 61 ? -17.219 -3.207 -10.531 1 93.25 61 LEU B N 1
ATOM 2467 C CA . LEU B 1 61 ? -18.656 -2.971 -10.656 1 93.25 61 LEU B CA 1
ATOM 2468 C C . LEU B 1 61 ? -18.969 -2.283 -11.977 1 93.25 61 LEU B C 1
ATOM 2470 O O . LEU B 1 61 ? -20.094 -2.375 -12.477 1 93.25 61 LEU B O 1
ATOM 2474 N N . ASP B 1 62 ? -18.031 -1.639 -12.539 1 94.38 62 ASP B N 1
ATOM 2475 C CA . ASP B 1 62 ? -18.297 -0.955 -13.805 1 94.38 62 ASP B CA 1
ATOM 2476 C C . ASP B 1 62 ? -17.953 -1.853 -14.992 1 94.38 62 ASP B C 1
ATOM 2478 O O . ASP B 1 62 ? -17.922 -1.392 -16.141 1 94.38 62 ASP B O 1
ATOM 2482 N N . GLY B 1 63 ? -17.547 -3.051 -14.719 1 94.81 63 GLY B N 1
ATOM 2483 C CA . GLY B 1 63 ? -17.328 -4.035 -15.758 1 94.81 63 GLY B CA 1
ATOM 2484 C C . GLY B 1 63 ? -15.875 -4.121 -16.188 1 94.81 63 GLY B C 1
ATOM 2485 O O . GLY B 1 63 ? -15.484 -5.051 -16.906 1 94.81 63 GLY B O 1
ATOM 2486 N N . THR B 1 64 ? -15.07 -3.207 -15.719 1 96.69 64 THR B N 1
ATOM 2487 C CA . THR B 1 64 ? -13.664 -3.201 -16.109 1 96.69 64 THR B CA 1
ATOM 2488 C C . THR B 1 64 ? -12.859 -4.172 -15.258 1 96.69 64 THR B C 1
ATOM 2490 O O . THR B 1 64 ? -13.312 -4.586 -14.188 1 96.69 64 THR B O 1
ATOM 2493 N N . ILE B 1 65 ? -11.695 -4.562 -15.828 1 97.75 65 ILE B N 1
ATOM 2494 C CA . ILE B 1 65 ? -10.805 -5.422 -15.055 1 97.75 65 ILE B CA 1
ATOM 2495 C C . ILE B 1 65 ? -9.531 -4.656 -14.695 1 97.75 65 ILE B C 1
ATOM 2497 O O . ILE B 1 65 ? -8.844 -4.141 -15.578 1 97.75 65 ILE B O 1
ATOM 2501 N N . GLN B 1 66 ? -9.336 -4.461 -13.484 1 98.19 66 GLN B N 1
ATOM 2502 C CA . GLN B 1 66 ? -8.086 -3.957 -12.922 1 98.19 66 GLN B CA 1
ATOM 2503 C C . GLN B 1 66 ? -7.352 -5.047 -12.148 1 98.19 66 GLN B C 1
ATOM 2505 O O . GLN B 1 66 ? -7.98 -5.867 -11.477 1 98.19 66 GLN B O 1
ATOM 2510 N N . MET B 1 67 ? -6.062 -5.051 -12.289 1 98.75 67 MET B N 1
ATOM 2511 C CA . MET B 1 67 ? -5.258 -6.094 -11.664 1 98.75 67 MET B CA 1
ATOM 2512 C C . MET B 1 67 ? -4.176 -5.488 -10.773 1 98.75 67 MET B C 1
ATOM 2514 O O . MET B 1 67 ? -3.752 -4.352 -10.992 1 98.75 67 MET B O 1
ATOM 2518 N N . ASP B 1 68 ? -3.775 -6.215 -9.773 1 98.88 68 ASP B N 1
ATOM 2519 C CA . ASP B 1 68 ? -2.67 -5.875 -8.883 1 98.88 68 ASP B CA 1
ATOM 2520 C C . ASP B 1 68 ? -1.66 -7.02 -8.805 1 98.88 68 ASP B C 1
ATOM 2522 O O . ASP B 1 68 ? -2.039 -8.195 -8.844 1 98.88 68 ASP B O 1
ATOM 2526 N N . ALA B 1 69 ? -0.431 -6.664 -8.68 1 98.94 69 ALA B N 1
ATOM 2527 C CA . ALA B 1 69 ? 0.617 -7.668 -8.516 1 98.94 69 ALA B CA 1
ATOM 2528 C C . AL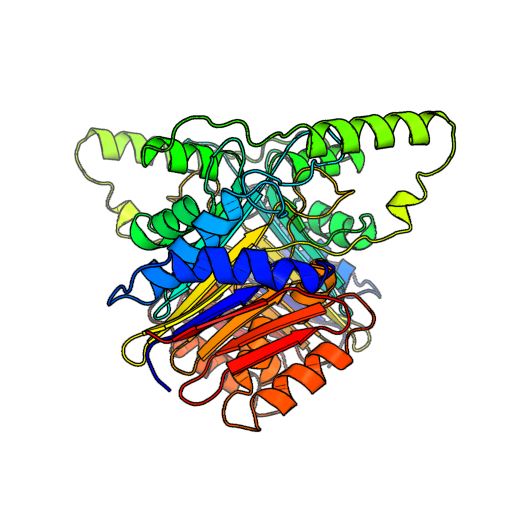A B 1 69 ? 1.832 -7.082 -7.805 1 98.94 69 ALA B C 1
ATOM 2530 O O . ALA B 1 69 ? 2.029 -5.863 -7.801 1 98.94 69 ALA B O 1
ATOM 2531 N N . ALA B 1 70 ? 2.615 -7.945 -7.207 1 99 70 ALA B N 1
ATOM 2532 C CA . ALA B 1 70 ? 3.834 -7.512 -6.531 1 99 70 ALA B CA 1
ATOM 2533 C C . ALA B 1 70 ? 4.852 -8.648 -6.453 1 99 70 ALA B C 1
ATOM 2535 O O . ALA B 1 70 ? 4.48 -9.828 -6.516 1 99 70 ALA B O 1
ATOM 2536 N N . VAL B 1 71 ? 6.082 -8.273 -6.328 1 99 71 VAL B N 1
ATOM 2537 C CA . VAL B 1 71 ? 7.195 -9.203 -6.148 1 99 71 VAL B CA 1
ATOM 2538 C C . VAL B 1 71 ? 8.172 -8.641 -5.121 1 99 71 VAL B C 1
ATOM 2540 O O . VAL B 1 71 ? 8.273 -7.418 -4.949 1 99 71 VAL B O 1
ATOM 2543 N N . MET B 1 72 ? 8.789 -9.492 -4.453 1 98.94 72 MET B N 1
ATOM 2544 C CA . MET B 1 72 ? 9.789 -9.086 -3.477 1 98.94 72 MET B CA 1
ATOM 2545 C C . MET B 1 72 ? 10.914 -10.109 -3.379 1 98.94 72 MET B C 1
ATOM 2547 O O . MET B 1 72 ? 10.648 -11.312 -3.303 1 98.94 72 MET B O 1
ATOM 2551 N N . SER B 1 73 ? 12.141 -9.68 -3.441 1 98.75 73 SER B N 1
ATOM 2552 C CA . SER B 1 73 ? 13.328 -10.516 -3.32 1 98.75 73 SER B CA 1
ATOM 2553 C C . SER B 1 73 ? 14.547 -9.688 -2.938 1 98.75 73 SER B C 1
ATOM 2555 O O . SER B 1 73 ? 14.766 -8.602 -3.484 1 98.75 73 SER B O 1
ATOM 2557 N N . ASP B 1 74 ? 15.281 -10.164 -1.983 1 96.44 74 ASP B N 1
ATOM 2558 C CA . ASP B 1 74 ? 16.562 -9.594 -1.616 1 96.44 74 ASP B CA 1
ATOM 2559 C C . ASP B 1 74 ? 16.422 -8.117 -1.245 1 96.44 74 ASP B C 1
ATOM 2561 O O . ASP B 1 74 ? 17.172 -7.273 -1.737 1 96.44 74 ASP B O 1
ATOM 2565 N N . GLY B 1 75 ? 15.391 -7.836 -0.557 1 95.94 75 GLY B N 1
ATOM 2566 C CA . GLY B 1 75 ? 15.203 -6.488 -0.051 1 95.94 75 GLY B CA 1
ATOM 2567 C C . GLY B 1 75 ? 14.633 -5.535 -1.087 1 95.94 75 GLY B C 1
ATOM 2568 O O . GLY B 1 75 ? 14.391 -4.363 -0.793 1 95.94 75 GLY B O 1
ATOM 2569 N N . ASN B 1 76 ? 14.406 -6.027 -2.311 1 98.25 76 ASN B N 1
ATOM 2570 C CA . ASN B 1 76 ? 13.805 -5.219 -3.365 1 98.25 76 ASN B CA 1
ATOM 2571 C C . ASN B 1 76 ? 12.328 -5.539 -3.541 1 98.25 76 ASN B C 1
ATOM 2573 O O . ASN B 1 76 ? 11.891 -6.664 -3.273 1 98.25 76 ASN B O 1
ATOM 2577 N N . PHE B 1 77 ? 11.617 -4.547 -3.963 1 98.88 77 PHE B N 1
ATOM 2578 C CA . PHE B 1 77 ? 10.172 -4.668 -4.066 1 98.88 77 PHE B CA 1
ATOM 2579 C C . PHE B 1 77 ? 9.664 -4.008 -5.344 1 98.88 77 PHE B C 1
ATOM 2581 O O . PHE B 1 77 ? 10.172 -2.959 -5.75 1 98.88 77 PHE B O 1
ATOM 2588 N N . GLY B 1 78 ? 8.766 -4.641 -6.078 1 98.94 78 GLY B N 1
ATOM 2589 C CA . GLY B 1 78 ? 8.062 -4.113 -7.238 1 98.94 78 GLY B CA 1
ATOM 2590 C C . GLY B 1 78 ? 6.578 -4.414 -7.227 1 98.94 78 GLY B C 1
ATOM 2591 O O . GLY B 1 78 ? 6.16 -5.504 -6.836 1 98.94 78 GLY B O 1
ATOM 2592 N N . SER B 1 79 ? 5.82 -3.443 -7.617 1 98.94 79 SER B N 1
ATOM 2593 C CA . SER B 1 79 ? 4.371 -3.611 -7.535 1 98.94 79 SER B CA 1
ATOM 2594 C C . SER B 1 79 ? 3.658 -2.766 -8.586 1 98.94 79 SER B C 1
ATOM 2596 O O . SER B 1 79 ? 4.137 -1.692 -8.953 1 98.94 79 SER B O 1
ATOM 2598 N N . VAL B 1 80 ? 2.562 -3.27 -9.039 1 98.94 80 VAL B N 1
ATOM 2599 C CA . VAL B 1 80 ? 1.632 -2.5 -9.859 1 98.94 80 VAL B CA 1
ATOM 2600 C C . VAL B 1 80 ? 0.242 -2.527 -9.227 1 98.94 80 VAL B C 1
ATOM 2602 O O . VAL B 1 80 ? -0.199 -3.564 -8.727 1 98.94 80 VAL B O 1
ATOM 2605 N N . ILE B 1 81 ? -0.381 -1.399 -9.219 1 98.94 81 ILE B N 1
ATOM 2606 C CA . ILE B 1 81 ? -1.7 -1.216 -8.625 1 98.94 81 ILE B CA 1
ATOM 2607 C C . ILE B 1 81 ? -2.699 -0.797 -9.703 1 98.94 81 ILE B C 1
ATOM 2609 O O . ILE B 1 81 ? -2.447 0.144 -10.453 1 98.94 81 ILE B O 1
ATOM 2613 N N . CYS B 1 82 ? -3.785 -1.511 -9.742 1 98.75 82 CYS B N 1
ATOM 2614 C CA . CYS B 1 82 ? -4.895 -1.178 -10.625 1 98.75 82 CYS B CA 1
ATOM 2615 C C . CYS B 1 82 ? -4.422 -1.031 -12.062 1 98.75 82 CYS B C 1
ATOM 2617 O O . CYS B 1 82 ? -4.793 -0.079 -12.75 1 98.75 82 CYS B O 1
ATOM 2619 N N . ILE B 1 83 ? -3.586 -1.925 -12.477 1 98.94 83 ILE B N 1
ATOM 2620 C CA . ILE B 1 83 ? -3.119 -1.911 -13.859 1 98.94 83 ILE B CA 1
ATOM 2621 C C . ILE B 1 83 ? -4.16 -2.568 -14.766 1 98.94 83 ILE B C 1
ATOM 2623 O O . ILE B 1 83 ? -4.859 -3.496 -14.344 1 98.94 83 ILE B O 1
ATOM 2627 N N . GLU B 1 84 ? -4.281 -2.146 -15.945 1 98.75 84 GLU B N 1
ATOM 2628 C CA . GLU B 1 84 ? -5.273 -2.66 -16.875 1 98.75 84 GLU B CA 1
ATOM 2629 C C . GLU B 1 84 ? -4.629 -3.043 -18.219 1 98.75 84 GLU B C 1
ATOM 2631 O O . GLU B 1 84 ? -3.586 -2.502 -18.578 1 98.75 84 GLU B O 1
ATOM 2636 N N . ASN B 1 85 ? -5.215 -3.996 -18.812 1 98.62 85 ASN B N 1
ATOM 2637 C CA . ASN B 1 85 ? -4.949 -4.293 -20.219 1 98.62 85 ASN B CA 1
ATOM 2638 C C . ASN B 1 85 ? -3.506 -4.742 -20.422 1 98.62 85 ASN B C 1
ATOM 2640 O O . ASN B 1 85 ? -2.842 -4.285 -21.359 1 98.62 85 ASN B O 1
ATOM 2644 N N . VAL B 1 86 ? -3.014 -5.531 -19.516 1 98.75 86 VAL B N 1
ATOM 2645 C CA . VAL B 1 86 ? -1.715 -6.188 -19.625 1 98.75 86 VAL B CA 1
ATOM 2646 C C . VAL B 1 86 ? -1.853 -7.668 -19.281 1 98.75 86 VAL B C 1
ATOM 2648 O O . VAL B 1 86 ? -2.559 -8.031 -18.344 1 98.75 86 VAL B O 1
ATOM 2651 N N . LYS B 1 87 ? -1.305 -8.594 -20 1 98.62 87 LYS B N 1
ATOM 2652 C CA . LYS B 1 87 ? -1.525 -10.023 -19.859 1 98.62 87 LYS B CA 1
ATOM 2653 C C . LYS B 1 87 ? -0.971 -10.539 -18.531 1 98.62 87 LYS B C 1
ATOM 2655 O O . LYS B 1 87 ? -1.625 -11.32 -17.844 1 98.62 87 LYS B O 1
ATOM 2660 N N . ASN B 1 88 ? 0.187 -10.273 -18.125 1 98.88 88 ASN B N 1
ATOM 2661 C CA . ASN B 1 88 ? 0.87 -10.75 -16.922 1 98.88 88 ASN B CA 1
ATOM 2662 C C . ASN B 1 88 ? 1.367 -9.594 -16.062 1 98.88 88 ASN B C 1
ATOM 2664 O O . ASN B 1 88 ? 2.559 -9.281 -16.062 1 98.88 88 ASN B O 1
ATOM 2668 N N . PRO B 1 89 ? 0.475 -9.117 -15.188 1 98.94 89 PRO B N 1
ATOM 2669 C CA . PRO B 1 89 ? 0.871 -7.961 -14.375 1 98.94 89 PRO B CA 1
ATOM 2670 C C . PRO B 1 89 ? 2.049 -8.266 -13.453 1 98.94 89 PRO B C 1
ATOM 2672 O O . PRO B 1 89 ? 2.812 -7.359 -13.109 1 98.94 89 PRO B O 1
ATOM 2675 N N . VAL B 1 90 ? 2.254 -9.508 -13.094 1 99 90 VAL B N 1
ATOM 2676 C CA . VAL B 1 90 ? 3.346 -9.859 -12.195 1 99 90 VAL B CA 1
ATOM 2677 C C . VAL B 1 90 ? 4.688 -9.602 -12.875 1 99 90 VAL B C 1
ATOM 2679 O O . VAL B 1 90 ? 5.664 -9.242 -12.219 1 99 90 VAL B O 1
ATOM 2682 N N . LEU B 1 91 ? 4.688 -9.758 -14.172 1 98.94 91 LEU B N 1
ATOM 2683 C CA . LEU B 1 91 ? 5.902 -9.453 -14.922 1 98.94 91 LEU B CA 1
ATOM 2684 C C . LEU B 1 91 ? 6.168 -7.949 -14.93 1 98.94 91 LEU B C 1
ATOM 2686 O O . LEU B 1 91 ? 7.324 -7.52 -14.867 1 98.94 91 LEU B O 1
ATOM 2690 N N . VAL B 1 92 ? 5.105 -7.18 -15.016 1 98.94 92 VAL B N 1
ATOM 2691 C CA . VAL B 1 92 ? 5.27 -5.73 -14.977 1 98.94 92 VAL B CA 1
ATOM 2692 C C . VAL B 1 92 ? 5.766 -5.305 -13.594 1 98.94 92 VAL B C 1
ATOM 2694 O O . VAL B 1 92 ? 6.625 -4.426 -13.477 1 98.94 92 VAL B O 1
ATOM 2697 N N . ALA B 1 93 ? 5.227 -5.934 -12.578 1 99 93 ALA B N 1
ATOM 2698 C CA . ALA B 1 93 ? 5.699 -5.652 -11.219 1 99 93 ALA B CA 1
ATOM 2699 C C . ALA B 1 93 ? 7.191 -5.938 -11.094 1 99 93 ALA B C 1
ATOM 2701 O O . ALA B 1 93 ? 7.934 -5.148 -10.5 1 99 93 ALA B O 1
ATOM 2702 N N . ARG B 1 94 ? 7.605 -7.055 -11.633 1 98.94 94 ARG B N 1
ATOM 2703 C CA . ARG B 1 94 ? 9.023 -7.391 -11.641 1 98.94 94 ARG B CA 1
ATOM 2704 C C . ARG B 1 94 ? 9.844 -6.316 -12.352 1 98.94 94 ARG B C 1
ATOM 2706 O O . ARG B 1 94 ? 10.914 -5.926 -11.883 1 98.94 94 ARG B O 1
ATOM 2713 N N . ASP B 1 95 ? 9.344 -5.848 -13.469 1 98.94 95 ASP B N 1
ATOM 2714 C CA . ASP B 1 95 ? 10.078 -4.848 -14.242 1 98.94 95 ASP B CA 1
ATOM 2715 C C . ASP B 1 95 ? 10.117 -3.512 -13.5 1 98.94 95 ASP B C 1
ATOM 2717 O O . ASP B 1 95 ? 11.094 -2.766 -13.617 1 98.94 95 ASP B O 1
ATOM 2721 N N . VAL B 1 96 ? 9.07 -3.176 -12.758 1 98.88 96 VAL B N 1
ATOM 2722 C CA . VAL B 1 96 ? 9.125 -1.988 -11.914 1 98.88 96 VAL B CA 1
ATOM 2723 C C . VAL B 1 96 ? 10.297 -2.105 -10.93 1 98.88 96 VAL B C 1
ATOM 2725 O O . VAL B 1 96 ? 11.055 -1.155 -10.75 1 98.88 96 VAL B O 1
ATOM 2728 N N . MET B 1 97 ? 10.438 -3.234 -10.344 1 98.69 97 MET B N 1
ATOM 2729 C CA . MET B 1 97 ? 11.492 -3.506 -9.375 1 98.69 97 MET B CA 1
ATOM 2730 C C . MET B 1 97 ? 12.867 -3.383 -10.016 1 98.69 97 MET B C 1
ATOM 2732 O O . MET B 1 97 ? 13.789 -2.811 -9.43 1 98.69 97 MET B O 1
ATOM 2736 N N . LEU B 1 98 ? 12.984 -3.854 -11.219 1 98.25 98 LEU B N 1
ATOM 2737 C CA . LEU B 1 98 ? 14.297 -4.039 -11.82 1 98.25 98 LEU B CA 1
ATOM 2738 C C . LEU B 1 98 ? 14.68 -2.834 -12.68 1 98.25 98 LEU B C 1
ATOM 2740 O O . LEU B 1 98 ? 15.859 -2.531 -12.844 1 98.25 98 LEU B O 1
ATOM 2744 N N . ASN B 1 99 ? 13.656 -2.164 -13.25 1 98.06 99 ASN B N 1
ATOM 2745 C CA . ASN B 1 99 ? 13.969 -1.249 -14.344 1 98.06 99 ASN B CA 1
ATOM 2746 C C . ASN B 1 99 ? 13.398 0.142 -14.094 1 98.06 99 ASN B C 1
ATOM 2748 O O . ASN B 1 99 ? 13.273 0.945 -15.023 1 98.06 99 ASN B O 1
ATOM 2752 N N . SER B 1 100 ? 12.992 0.482 -12.914 1 96.19 100 SER B N 1
ATOM 2753 C CA . SER B 1 100 ? 12.531 1.825 -12.57 1 96.19 100 SER B CA 1
ATOM 2754 C C . SER B 1 100 ? 13.141 2.297 -11.25 1 96.19 100 SER B C 1
ATOM 2756 O O . SER B 1 100 ? 13.633 1.486 -10.461 1 96.19 100 SER B O 1
ATOM 2758 N N . PRO B 1 101 ? 13.195 3.6 -11.055 1 94.56 101 PRO B N 1
ATOM 2759 C CA . PRO B 1 101 ? 13.672 4.105 -9.766 1 94.56 101 PRO B CA 1
ATOM 2760 C C . PRO B 1 101 ? 12.617 4.02 -8.672 1 94.56 101 PRO B C 1
ATOM 2762 O O . PRO B 1 101 ? 12.859 4.445 -7.539 1 94.56 101 PRO B O 1
ATOM 2765 N N . HIS B 1 102 ? 11.43 3.49 -9.008 1 97.56 102 HIS B N 1
ATOM 2766 C CA . HIS B 1 102 ? 10.305 3.42 -8.078 1 97.56 102 HIS B CA 1
ATOM 2767 C C . HIS B 1 102 ? 10.047 1.984 -7.633 1 97.56 102 HIS B C 1
ATOM 2769 O O . HIS B 1 102 ? 10.664 1.05 -8.156 1 97.56 102 HIS B O 1
ATOM 2775 N N . ILE B 1 103 ? 9.094 1.878 -6.641 1 98.62 103 ILE B N 1
ATOM 2776 C CA . ILE B 1 103 ? 8.781 0.528 -6.188 1 98.62 103 ILE B CA 1
ATOM 2777 C C . ILE B 1 103 ? 7.332 0.192 -6.543 1 98.62 103 ILE B C 1
ATOM 2779 O O . ILE B 1 103 ? 6.938 -0.977 -6.531 1 98.62 103 ILE B O 1
ATOM 2783 N N . ILE B 1 104 ? 6.543 1.166 -6.797 1 98.94 104 ILE B N 1
ATOM 2784 C CA . ILE B 1 104 ? 5.145 0.949 -7.141 1 98.94 104 ILE B CA 1
ATOM 2785 C C . ILE B 1 104 ? 4.727 1.921 -8.242 1 98.94 104 ILE B C 1
ATOM 2787 O O . ILE B 1 104 ? 5.02 3.117 -8.172 1 98.94 104 ILE B O 1
ATOM 2791 N N . LEU B 1 105 ? 4.07 1.415 -9.234 1 98.94 105 LEU B N 1
ATOM 2792 C CA . LEU B 1 105 ? 3.373 2.232 -10.227 1 98.94 105 LEU B CA 1
ATOM 2793 C C . LEU B 1 105 ? 1.896 1.855 -10.289 1 98.94 105 LEU B C 1
ATOM 2795 O O . LEU B 1 105 ? 1.547 0.676 -10.203 1 98.94 105 LEU B O 1
ATOM 2799 N N . SER B 1 106 ? 1.025 2.848 -10.508 1 98.88 106 SER B N 1
ATOM 2800 C CA . SER B 1 106 ? -0.407 2.586 -10.422 1 98.88 106 SER B CA 1
ATOM 2801 C C . SER B 1 106 ? -1.137 3.102 -11.656 1 98.88 106 SER B C 1
ATOM 2803 O O . SER B 1 106 ? -0.643 3.994 -12.352 1 98.88 106 SER B O 1
ATOM 2805 N N . GLY B 1 107 ? -2.268 2.488 -11.898 1 98.56 107 GLY B N 1
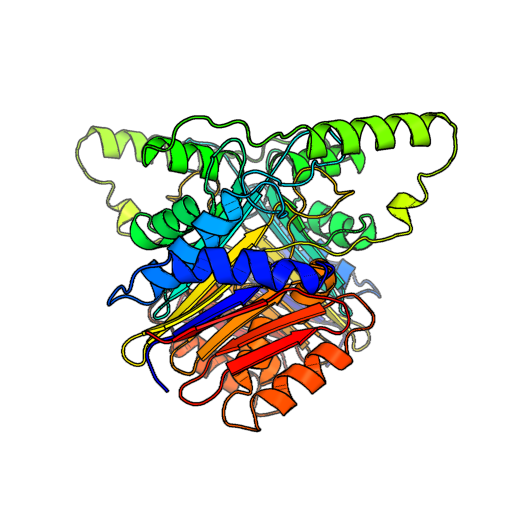ATOM 2806 C CA . GLY B 1 107 ? -3.213 2.982 -12.883 1 98.56 107 GLY B CA 1
ATOM 2807 C C . GLY B 1 107 ? -2.611 3.121 -14.273 1 98.56 107 GLY B C 1
ATOM 2808 O O . GLY B 1 107 ? -1.942 2.207 -14.758 1 98.56 107 GLY B O 1
ATOM 2809 N N . ASP B 1 108 ? -2.898 4.25 -14.891 1 98.44 108 ASP B N 1
ATOM 2810 C CA . ASP B 1 108 ? -2.438 4.477 -16.25 1 98.44 108 ASP B CA 1
ATOM 2811 C C . ASP B 1 108 ? -0.922 4.656 -16.297 1 98.44 108 ASP B C 1
ATOM 2813 O O . ASP B 1 108 ? -0.291 4.383 -17.328 1 98.44 108 ASP B O 1
ATOM 2817 N N . GLY B 1 109 ? -0.357 5.074 -15.203 1 98.56 109 GLY B N 1
ATOM 2818 C CA . GLY B 1 109 ? 1.095 5.117 -15.133 1 98.56 109 GLY B CA 1
ATOM 2819 C C . GLY B 1 109 ? 1.738 3.75 -15.242 1 98.56 109 GLY B C 1
ATOM 2820 O O . GLY B 1 109 ? 2.748 3.586 -15.93 1 98.56 109 GLY B O 1
ATOM 2821 N N . ALA B 1 110 ? 1.123 2.812 -14.555 1 98.88 110 ALA B N 1
ATOM 2822 C CA . ALA B 1 110 ? 1.604 1.437 -14.656 1 98.88 110 ALA B CA 1
ATOM 2823 C C . ALA B 1 110 ? 1.468 0.909 -16.078 1 98.88 110 ALA B C 1
ATOM 2825 O O . ALA B 1 110 ? 2.355 0.211 -16.578 1 98.88 110 ALA B O 1
ATOM 2826 N N . VAL B 1 111 ? 0.364 1.234 -16.719 1 98.88 111 VAL B N 1
ATOM 2827 C CA . VAL B 1 111 ? 0.114 0.789 -18.094 1 98.88 111 VAL B CA 1
ATOM 2828 C C . VAL B 1 111 ? 1.145 1.408 -19.031 1 98.88 111 VAL B C 1
ATOM 2830 O O . VAL B 1 111 ? 1.702 0.72 -19.891 1 98.88 111 VAL B O 1
ATOM 2833 N N . LYS B 1 112 ? 1.346 2.684 -18.844 1 98.62 112 LYS B N 1
ATOM 2834 C CA . LYS B 1 112 ? 2.328 3.373 -19.672 1 98.62 112 LYS B CA 1
ATOM 2835 C C . LYS B 1 112 ? 3.715 2.758 -19.516 1 98.62 112 LYS B C 1
ATOM 2837 O O . LYS B 1 112 ? 4.43 2.559 -20.484 1 98.62 112 LYS B O 1
ATOM 2842 N N . PHE B 1 113 ? 4.086 2.508 -18.312 1 98.69 113 PHE B N 1
ATOM 2843 C CA . PHE B 1 113 ? 5.367 1.857 -18.062 1 98.69 113 PHE B CA 1
ATOM 2844 C C . PHE B 1 113 ? 5.426 0.494 -18.734 1 98.69 113 PHE B C 1
ATOM 2846 O O . PHE B 1 113 ? 6.43 0.153 -19.359 1 98.69 113 PHE B O 1
ATOM 2853 N N . ALA B 1 114 ? 4.336 -0.286 -18.594 1 98.94 114 ALA B N 1
ATOM 2854 C CA . ALA B 1 114 ? 4.27 -1.6 -19.219 1 98.94 114 ALA B CA 1
ATOM 2855 C C . ALA B 1 114 ? 4.504 -1.492 -20.734 1 98.94 114 ALA B C 1
ATOM 2857 O O . ALA B 1 114 ? 5.254 -2.283 -21.297 1 98.94 114 ALA B O 1
ATOM 2858 N N . ARG B 1 115 ? 3.865 -0.496 -21.328 1 98.81 115 ARG B N 1
ATOM 2859 C CA . ARG B 1 115 ? 4.035 -0.309 -22.766 1 98.81 115 ARG B CA 1
ATOM 2860 C C . ARG B 1 115 ? 5.488 0.008 -23.109 1 98.81 115 ARG B C 1
ATOM 2862 O O . ARG B 1 115 ? 6.031 -0.517 -24.078 1 98.81 115 ARG B O 1
ATOM 2869 N N . LEU B 1 116 ? 6.094 0.84 -22.312 1 98 116 LEU B N 1
ATOM 2870 C CA . LEU B 1 116 ? 7.492 1.2 -22.516 1 98 116 LEU B CA 1
ATOM 2871 C C . LEU B 1 116 ? 8.391 -0.027 -22.406 1 98 116 LEU B C 1
ATOM 2873 O O . LEU B 1 116 ? 9.422 -0.113 -23.078 1 98 116 LEU B O 1
ATOM 2877 N N . MET B 1 117 ? 8.016 -0.968 -21.547 1 98.25 117 MET B N 1
ATOM 2878 C CA . MET B 1 117 ? 8.805 -2.18 -21.328 1 98.25 117 MET B CA 1
ATOM 2879 C C . MET B 1 117 ? 8.516 -3.211 -22.422 1 98.25 117 MET B C 1
ATOM 2881 O O . MET B 1 117 ? 9.117 -4.289 -22.438 1 98.25 117 MET B O 1
ATOM 2885 N N . GLY B 1 118 ? 7.523 -2.973 -23.234 1 98.38 118 GLY B N 1
ATOM 2886 C CA . GLY B 1 118 ? 7.305 -3.82 -24.391 1 98.38 118 GLY B CA 1
ATOM 2887 C C . GLY B 1 118 ? 6.086 -4.711 -24.266 1 98.38 118 GLY B C 1
ATOM 2888 O O . GLY B 1 118 ? 5.844 -5.574 -25.109 1 98.38 118 GLY B O 1
ATOM 2889 N N . TYR B 1 119 ? 5.328 -4.539 -23.234 1 98.75 119 TYR B N 1
ATOM 2890 C CA . TYR B 1 119 ? 4.105 -5.324 -23.094 1 98.75 119 TYR B CA 1
ATOM 2891 C C . TYR B 1 119 ? 2.998 -4.77 -23.984 1 98.75 119 TYR B C 1
ATOM 2893 O O . TYR B 1 119 ? 2.688 -3.578 -23.922 1 98.75 119 TYR B O 1
ATOM 2901 N N . ASP B 1 120 ? 2.344 -5.594 -24.719 1 98.44 120 ASP B N 1
ATOM 2902 C CA . ASP B 1 120 ? 1.29 -5.18 -25.641 1 98.44 120 ASP B CA 1
ATOM 2903 C C . ASP B 1 120 ? -0.051 -5.059 -24.906 1 98.44 120 ASP B C 1
ATOM 2905 O O . ASP B 1 120 ? -0.207 -5.551 -23.797 1 98.44 120 ASP B O 1
ATOM 2909 N N . TYR B 1 121 ? -0.93 -4.34 -25.609 1 98.62 121 TYR B N 1
ATOM 2910 C CA . TYR B 1 121 ? -2.307 -4.336 -25.141 1 98.62 121 TYR B CA 1
ATOM 2911 C C . TYR B 1 121 ? -2.852 -5.754 -25.031 1 98.62 121 TYR B C 1
ATOM 2913 O O . TYR B 1 121 ? -2.602 -6.586 -25.906 1 98.62 121 TYR B O 1
ATOM 2921 N N . TYR B 1 122 ? -3.521 -6.027 -23.969 1 98.69 122 TYR B N 1
ATOM 2922 C CA . TYR B 1 122 ? -4.152 -7.324 -23.75 1 98.69 122 TYR B CA 1
ATOM 2923 C C . TYR B 1 122 ? -5.465 -7.168 -22.984 1 98.69 122 TYR B C 1
ATOM 2925 O O . TYR B 1 122 ? -5.516 -6.496 -21.953 1 98.69 122 TYR B O 1
ATOM 2933 N N . ASP B 1 123 ? -6.527 -7.688 -23.484 1 98.06 123 ASP B N 1
ATOM 2934 C CA . ASP B 1 123 ? -7.809 -7.715 -22.797 1 98.06 123 ASP B CA 1
ATOM 2935 C C . ASP B 1 123 ? -7.949 -8.984 -21.953 1 98.06 123 ASP B C 1
ATOM 2937 O O . ASP B 1 123 ? -8.133 -10.078 -22.484 1 98.06 123 ASP B O 1
ATOM 2941 N N . PRO B 1 124 ? -7.992 -8.852 -20.641 1 97.62 124 PRO B N 1
ATOM 2942 C CA . PRO B 1 124 ? -8.008 -10.047 -19.781 1 97.62 124 PRO B CA 1
ATOM 2943 C C . PRO B 1 124 ? -9.414 -10.586 -19.547 1 97.62 124 PRO B C 1
ATOM 2945 O O . PRO B 1 124 ? -9.586 -11.586 -18.844 1 97.62 124 PRO B O 1
ATOM 2948 N N . HIS B 1 125 ? -10.398 -9.984 -20.156 1 97.06 125 HIS B N 1
ATOM 2949 C CA . HIS B 1 125 ? -11.766 -10.453 -19.953 1 97.06 125 HIS B CA 1
ATOM 2950 C C . HIS B 1 125 ? -11.945 -11.875 -20.484 1 97.06 125 HIS B C 1
ATOM 2952 O O . HIS B 1 125 ? -11.391 -12.227 -21.531 1 97.06 125 HIS B O 1
ATOM 2958 N N . THR B 1 126 ? -12.641 -12.633 -19.703 1 97 126 THR B N 1
ATOM 2959 C CA . THR B 1 126 ? -13.07 -13.977 -20.094 1 97 126 THR B CA 1
ATOM 2960 C C . THR B 1 126 ? -14.594 -14.07 -20.125 1 97 126 THR B C 1
ATOM 2962 O O . THR B 1 126 ? -15.289 -13.133 -19.734 1 97 126 THR B O 1
ATOM 2965 N N . GLU B 1 127 ? -15.078 -15.141 -20.625 1 96.19 127 GLU B N 1
ATOM 2966 C CA . GLU B 1 127 ? -16.516 -15.352 -20.562 1 96.19 127 GLU B CA 1
ATOM 2967 C C . GLU B 1 127 ? -17.031 -15.383 -19.125 1 96.19 127 GLU B C 1
ATOM 2969 O O . GLU B 1 127 ? -18.109 -14.883 -18.828 1 96.19 127 GLU B O 1
ATOM 2974 N N . LYS B 1 128 ? -16.188 -15.93 -18.297 1 92.81 128 LYS B N 1
ATOM 2975 C CA . LYS B 1 128 ? -16.531 -15.984 -16.875 1 92.81 128 LYS B CA 1
ATOM 2976 C C . LYS B 1 128 ? -16.75 -14.586 -16.312 1 92.81 128 LYS B C 1
ATOM 2978 O O . LYS B 1 128 ? -17.75 -14.328 -15.641 1 92.81 128 LYS B O 1
ATOM 2983 N N . SER B 1 129 ? -15.836 -13.68 -16.578 1 93.81 129 SER B N 1
ATOM 2984 C CA . SER B 1 129 ? -15.93 -12.32 -16.047 1 93.81 129 SER B CA 1
ATOM 2985 C C . SER B 1 129 ? -17.109 -11.57 -16.641 1 93.81 129 SER B C 1
ATOM 2987 O O . SER B 1 129 ? -17.781 -10.805 -15.953 1 93.81 129 SER B O 1
ATOM 2989 N N . ARG B 1 130 ? -17.375 -11.781 -17.906 1 94.94 130 ARG B N 1
ATOM 2990 C CA . ARG B 1 130 ? -18.5 -11.133 -18.578 1 94.94 130 ARG B CA 1
ATOM 2991 C C . ARG B 1 130 ? -19.828 -11.617 -17.984 1 94.94 130 ARG B C 1
ATOM 2993 O O . ARG B 1 130 ? -20.734 -10.812 -17.781 1 94.94 130 ARG B O 1
ATOM 3000 N N . ASN B 1 131 ? -19.875 -12.844 -17.75 1 93.94 131 ASN B N 1
ATOM 3001 C CA . ASN B 1 131 ? -21.094 -13.414 -17.172 1 93.94 131 ASN B CA 1
ATOM 3002 C C . ASN B 1 131 ? -21.328 -12.906 -15.75 1 93.94 131 ASN B C 1
ATOM 3004 O O . ASN B 1 131 ? -22.469 -12.703 -15.344 1 93.94 131 ASN B O 1
ATOM 3008 N N . MET B 1 132 ? -20.266 -12.781 -15.031 1 91.56 132 MET B N 1
ATOM 3009 C CA . MET B 1 132 ? -20.375 -12.281 -13.656 1 91.56 132 MET B CA 1
ATOM 3010 C C . MET B 1 132 ? -21.047 -10.906 -13.633 1 91.56 132 MET B C 1
ATOM 3012 O O . MET B 1 132 ? -21.938 -10.664 -12.812 1 91.56 132 MET B O 1
ATOM 3016 N N . ILE B 1 133 ? -20.625 -10.031 -14.461 1 91.31 133 ILE B N 1
ATOM 3017 C CA . ILE B 1 133 ? -21.125 -8.656 -14.469 1 91.31 133 ILE B CA 1
ATOM 3018 C C . ILE B 1 133 ? -22.562 -8.625 -14.984 1 91.31 133 ILE B C 1
ATOM 3020 O O . ILE B 1 133 ? -23.391 -7.875 -14.469 1 91.31 133 ILE B O 1
ATOM 3024 N N . ARG B 1 134 ? -22.828 -9.438 -15.969 1 92.31 134 ARG B N 1
ATOM 3025 C CA . ARG B 1 134 ? -24.188 -9.523 -16.5 1 92.31 134 ARG B CA 1
ATOM 3026 C C . ARG B 1 134 ? -25.156 -9.977 -15.414 1 92.31 134 ARG B C 1
ATOM 3028 O O . ARG B 1 134 ? -26.25 -9.406 -15.273 1 92.31 134 ARG B O 1
ATOM 3035 N N . LYS B 1 135 ? -24.781 -10.953 -14.797 1 90.31 135 LYS B N 1
ATOM 3036 C CA . LYS B 1 135 ? -25.625 -11.477 -13.727 1 90.31 135 LYS B CA 1
ATOM 3037 C C . LYS B 1 135 ? -25.828 -10.438 -12.633 1 90.31 135 LYS B C 1
ATOM 3039 O O . LYS B 1 135 ? -26.938 -10.312 -12.094 1 90.31 135 LYS B O 1
ATOM 3044 N N . PHE B 1 136 ? -24.797 -9.75 -12.297 1 88.75 136 PHE B N 1
ATOM 3045 C CA . PHE B 1 136 ? -24.875 -8.719 -11.273 1 88.75 136 PHE B CA 1
ATOM 3046 C C . PHE B 1 136 ? -25.875 -7.648 -11.648 1 88.75 136 PHE B C 1
ATOM 3048 O O . PHE B 1 136 ? -26.719 -7.262 -10.836 1 88.75 136 PHE B O 1
ATOM 3055 N N . TYR B 1 137 ? -25.875 -7.203 -12.805 1 89.38 137 TYR B N 1
ATOM 3056 C CA . TYR B 1 137 ? -26.766 -6.145 -13.273 1 89.38 137 TYR B CA 1
ATOM 3057 C C . TYR B 1 137 ? -28.203 -6.629 -13.328 1 89.38 137 TYR B C 1
ATOM 3059 O O . TYR B 1 137 ? -29.125 -5.883 -13 1 89.38 137 TYR B O 1
ATOM 3067 N N . SER B 1 138 ? -28.391 -7.777 -13.734 1 88.19 138 SER B N 1
ATOM 3068 C CA . SER B 1 138 ? -29.734 -8.344 -13.828 1 88.19 138 SER B CA 1
ATOM 3069 C C . SER B 1 138 ? -30.375 -8.477 -12.453 1 88.19 138 SER B C 1
ATOM 3071 O O . SER B 1 138 ? -31.578 -8.227 -12.289 1 88.19 138 SER B O 1
ATOM 3073 N N . GLU B 1 139 ? -29.594 -8.836 -11.555 1 83.69 139 GLU B N 1
ATOM 3074 C CA . GLU B 1 139 ? -30.109 -9.023 -10.203 1 83.69 139 GLU B CA 1
ATOM 3075 C C . GLU B 1 139 ? -30.359 -7.68 -9.516 1 83.69 139 GLU B C 1
ATOM 3077 O O . GLU B 1 139 ? -31.25 -7.566 -8.672 1 83.69 139 GLU B O 1
ATOM 3082 N N . SER B 1 140 ? -29.578 -6.695 -9.711 1 76.69 140 SER B N 1
ATOM 3083 C CA . SER B 1 140 ? -29.734 -5.375 -9.117 1 76.69 140 SER B CA 1
ATOM 3084 C C . SER B 1 140 ? -30.984 -4.672 -9.641 1 76.69 140 SER B C 1
ATOM 3086 O O . SER B 1 140 ? -31.656 -3.963 -8.891 1 76.69 140 SER B O 1
ATOM 3088 N N . PHE B 1 141 ? -31.219 -4.754 -10.812 1 71.19 141 PHE B N 1
ATOM 3089 C CA . PHE B 1 141 ? -32.406 -4.168 -11.414 1 71.19 141 PHE B CA 1
ATOM 3090 C C . PHE B 1 141 ? -33.656 -4.785 -10.828 1 71.19 141 PHE B C 1
ATOM 3092 O O . PHE B 1 141 ? -34.688 -4.109 -10.688 1 71.19 141 PHE B O 1
ATOM 3099 N N . ASN B 1 142 ? -33.594 -5.918 -10.492 1 69.62 142 ASN B N 1
ATOM 3100 C CA . ASN B 1 142 ? -34.781 -6.582 -9.969 1 69.62 142 ASN B CA 1
ATOM 3101 C C . ASN B 1 142 ? -34.969 -6.289 -8.484 1 69.62 142 ASN B C 1
ATOM 3103 O O . ASN B 1 142 ? -35.812 -6.926 -7.828 1 69.62 142 ASN B O 1
ATOM 3107 N N . GLY B 1 143 ? -34.281 -5.094 -8 1 61.66 143 GLY B N 1
ATOM 3108 C CA . GLY B 1 143 ? -34.5 -4.629 -6.637 1 61.66 143 GLY B CA 1
ATOM 3109 C C . GLY B 1 143 ? -33.812 -5.52 -5.602 1 61.66 143 GLY B C 1
ATOM 3110 O O . GLY B 1 143 ? -33.969 -5.297 -4.398 1 61.66 143 GLY B O 1
ATOM 3111 N N . ASN B 1 144 ? -33.312 -6.641 -5.93 1 52 144 ASN B N 1
ATOM 3112 C CA . ASN B 1 144 ? -32.688 -7.527 -4.969 1 52 144 ASN B CA 1
ATOM 3113 C C . ASN B 1 144 ? -31.219 -7.156 -4.762 1 52 144 ASN B C 1
ATOM 3115 O O . ASN B 1 144 ? -30.453 -7.02 -5.727 1 52 144 ASN B O 1
ATOM 3119 N N . VAL B 1 145 ? -30.984 -6.293 -3.783 1 52.09 145 VAL B N 1
ATOM 3120 C CA . VAL B 1 145 ? -29.562 -6.199 -3.508 1 52.09 145 VAL B CA 1
ATOM 3121 C C . VAL B 1 145 ? -28.891 -7.551 -3.76 1 52.09 145 VAL B C 1
ATOM 3123 O O . VAL B 1 145 ? -29.281 -8.562 -3.172 1 52.09 145 VAL B O 1
ATOM 3126 N N . PRO B 1 146 ? -28.141 -7.629 -4.859 1 50.97 146 PRO B N 1
ATOM 3127 C CA . PRO B 1 146 ? -27.594 -8.953 -5.168 1 50.97 146 PRO B CA 1
ATOM 3128 C C . PRO B 1 146 ? -26.984 -9.641 -3.947 1 50.97 146 PRO B C 1
ATOM 3130 O O . PRO B 1 146 ? -26.234 -9.016 -3.199 1 50.97 146 PRO B O 1
ATOM 3133 N N . ALA B 1 147 ? -27.625 -10.703 -3.455 1 48 147 ALA B N 1
ATOM 3134 C CA . ALA B 1 147 ? -27.094 -11.555 -2.4 1 48 147 ALA B CA 1
ATOM 3135 C C . ALA B 1 147 ? -25.562 -11.648 -2.494 1 48 147 ALA B C 1
ATOM 3137 O O . ALA B 1 147 ? -24.906 -12.039 -1.533 1 48 147 ALA B O 1
ATOM 3138 N N . ILE B 1 148 ? -25.172 -11.422 -3.654 1 47.97 148 ILE B N 1
ATOM 3139 C CA . ILE B 1 148 ? -23.766 -11.57 -3.975 1 47.97 148 ILE B CA 1
ATOM 3140 C C . ILE B 1 148 ? -22.938 -10.578 -3.164 1 47.97 148 ILE B C 1
ATOM 3142 O O . ILE B 1 148 ? -21.766 -10.828 -2.857 1 47.97 148 ILE B O 1
ATOM 3146 N N . PHE B 1 149 ? -23.656 -9.398 -2.883 1 48.31 149 PHE B N 1
ATOM 3147 C CA . PHE B 1 149 ? -22.922 -8.492 -2.002 1 48.31 149 PHE B CA 1
ATOM 3148 C C . PHE B 1 149 ? -22.797 -9.086 -0.603 1 48.31 149 PHE B C 1
ATOM 3150 O O . PHE B 1 149 ? -21.984 -8.625 0.204 1 48.31 149 PHE B O 1
ATOM 3157 N N . ASN B 1 150 ? -23.75 -9.922 -0.33 1 46.38 150 ASN B N 1
ATOM 3158 C CA . ASN B 1 150 ? -23.719 -10.562 0.983 1 46.38 150 ASN B CA 1
ATOM 3159 C C . ASN B 1 150 ? -22.688 -11.672 1.048 1 46.38 150 ASN B C 1
ATOM 3161 O O . ASN B 1 150 ? -22.391 -12.195 2.125 1 46.38 150 ASN B O 1
ATOM 3165 N N . ARG B 1 151 ? -22.453 -12.281 -0.077 1 42.94 151 ARG B N 1
ATOM 3166 C CA . ARG B 1 151 ? -21.469 -13.367 0.048 1 42.94 151 ARG B CA 1
ATOM 3167 C C . ARG B 1 151 ? -20.062 -12.875 -0.261 1 42.94 151 ARG B C 1
ATOM 3169 O O . ARG B 1 151 ? -19.734 -12.594 -1.417 1 42.94 151 ARG B O 1
ATOM 3176 N N . LYS B 1 152 ? -19.578 -12.094 0.662 1 49.28 152 LYS B N 1
ATOM 3177 C CA . LYS B 1 152 ? -18.156 -11.789 0.585 1 49.28 152 LYS B CA 1
ATOM 3178 C C . LYS B 1 152 ? -17.359 -12.984 0.066 1 49.28 152 LYS B C 1
ATOM 3180 O O . LYS B 1 152 ? -17.109 -13.938 0.809 1 49.28 152 LYS B O 1
ATOM 3185 N N . LYS B 1 153 ? -17.688 -13.453 -1.324 1 51.44 153 LYS B N 1
ATOM 3186 C CA . LYS B 1 153 ? -16.891 -14.555 -1.85 1 51.44 153 LYS B CA 1
ATOM 3187 C C . LYS B 1 153 ? -15.391 -14.266 -1.709 1 51.44 153 LYS B C 1
ATOM 3189 O O . LYS B 1 153 ? -14.984 -13.102 -1.629 1 51.44 153 LYS B O 1
ATOM 3194 N N . SER B 1 154 ? -14.641 -15.32 -1.486 1 51.53 154 SER B N 1
ATOM 3195 C CA . SER B 1 154 ? -13.227 -15.547 -1.21 1 51.53 154 SER B CA 1
ATOM 3196 C C . SER B 1 154 ? -12.344 -14.836 -2.232 1 51.53 154 SER B C 1
ATOM 3198 O O . SER B 1 154 ? -12.742 -14.656 -3.387 1 51.53 154 SER B O 1
ATOM 3200 N N . GLY B 1 155 ? -11.625 -13.812 -1.886 1 56.12 155 GLY B N 1
ATOM 3201 C CA . GLY B 1 155 ? -10.5 -13.055 -2.42 1 56.12 155 GLY B CA 1
ATOM 3202 C C . GLY B 1 155 ? -9.453 -13.93 -3.082 1 56.12 155 GLY B C 1
ATOM 3203 O O . GLY B 1 155 ? -8.547 -14.438 -2.414 1 56.12 155 GLY B O 1
ATOM 3204 N N . ASP B 1 156 ? -9.57 -14.344 -4.336 1 77.44 156 ASP B N 1
ATOM 3205 C CA . ASP B 1 156 ? -8.844 -15.375 -5.074 1 77.44 156 ASP B CA 1
ATOM 3206 C C . ASP B 1 156 ? -7.543 -14.812 -5.652 1 77.44 156 ASP B C 1
ATOM 3208 O O . ASP B 1 156 ? -7.332 -14.844 -6.863 1 77.44 156 ASP B O 1
ATOM 3212 N N . THR B 1 157 ? -6.777 -14.305 -4.734 1 93.94 157 THR B N 1
ATOM 3213 C CA . THR B 1 157 ? -5.406 -13.93 -5.055 1 93.94 157 THR B CA 1
ATOM 3214 C C . THR B 1 157 ? -4.527 -15.164 -5.219 1 93.94 157 THR B C 1
ATOM 3216 O O . THR B 1 157 ? -4.738 -16.172 -4.547 1 93.94 157 THR B O 1
ATOM 3219 N N . VAL B 1 158 ? -3.623 -15.141 -6.254 1 98.62 158 VAL B N 1
ATOM 3220 C CA . VAL B 1 158 ? -2.67 -16.234 -6.367 1 98.62 158 VAL B CA 1
ATOM 3221 C C . VAL B 1 158 ? -1.297 -15.789 -5.879 1 98.62 158 VAL B C 1
ATOM 3223 O O . VAL B 1 158 ? -0.983 -14.594 -5.91 1 98.62 158 VAL B O 1
ATOM 3226 N N . GLY B 1 159 ? -0.512 -16.688 -5.379 1 98.81 159 GLY B N 1
ATOM 3227 C CA . GLY B 1 159 ? 0.79 -16.328 -4.844 1 98.81 159 GLY B CA 1
ATOM 3228 C C . GLY B 1 159 ? 1.797 -17.469 -4.898 1 98.81 159 GLY B C 1
ATOM 3229 O O . GLY B 1 159 ? 1.423 -18.625 -5.086 1 98.81 159 GLY B O 1
ATOM 3230 N N . ALA B 1 160 ? 3.033 -17.094 -4.793 1 98.94 160 ALA B N 1
ATOM 3231 C CA . ALA B 1 160 ? 4.148 -18.047 -4.773 1 98.94 160 ALA B CA 1
ATOM 3232 C C . ALA B 1 160 ? 5.246 -17.578 -3.82 1 98.94 160 ALA B C 1
ATOM 3234 O O . ALA B 1 160 ? 5.512 -16.375 -3.711 1 98.94 160 ALA B O 1
ATOM 3235 N N . VAL B 1 161 ? 5.855 -18.469 -3.146 1 98.94 161 VAL B N 1
ATOM 3236 C CA . VAL B 1 161 ? 7.09 -18.266 -2.398 1 98.94 161 VAL B CA 1
ATOM 3237 C C . VAL B 1 161 ? 8.141 -19.281 -2.832 1 98.94 161 VAL B C 1
ATOM 3239 O O . VAL B 1 161 ? 7.816 -20.438 -3.109 1 98.94 161 VAL B O 1
ATOM 3242 N N . ALA B 1 162 ? 9.352 -18.812 -2.957 1 98.88 162 ALA B N 1
ATOM 3243 C CA . ALA B 1 162 ? 10.422 -19.688 -3.438 1 98.88 162 ALA B CA 1
ATOM 3244 C C . ALA B 1 162 ? 11.664 -19.547 -2.564 1 98.88 162 ALA B C 1
ATOM 3246 O O . ALA B 1 162 ? 11.969 -18.469 -2.066 1 98.88 162 ALA B O 1
ATOM 3247 N N . ARG B 1 163 ? 12.328 -20.594 -2.387 1 98.69 163 ARG B N 1
ATOM 3248 C CA . ARG B 1 163 ? 13.656 -20.672 -1.796 1 98.69 163 ARG B CA 1
ATOM 3249 C C . ARG B 1 163 ? 14.656 -21.312 -2.764 1 98.69 163 ARG B C 1
ATOM 3251 O O . ARG B 1 163 ? 14.523 -22.484 -3.115 1 98.69 163 ARG B O 1
ATOM 3258 N N . ILE B 1 164 ? 15.602 -20.531 -3.234 1 98.38 164 ILE B N 1
ATOM 3259 C CA . ILE B 1 164 ? 16.641 -21 -4.145 1 98.38 164 ILE B CA 1
ATOM 3260 C C . ILE B 1 164 ? 18.016 -20.516 -3.648 1 98.38 164 ILE B C 1
ATOM 3262 O O . ILE B 1 164 ? 18.219 -19.312 -3.461 1 98.38 164 ILE B O 1
ATOM 3266 N N . ASN B 1 165 ? 18.984 -21.422 -3.393 1 97 165 ASN B N 1
ATOM 3267 C CA . ASN B 1 165 ? 20.328 -21.094 -2.953 1 97 165 ASN B CA 1
ATOM 3268 C C . ASN B 1 165 ? 20.312 -20.234 -1.688 1 97 165 ASN B C 1
ATOM 3270 O O . ASN B 1 165 ? 20.984 -19.203 -1.617 1 97 165 ASN B O 1
ATOM 3274 N N . ASN B 1 166 ? 19.406 -20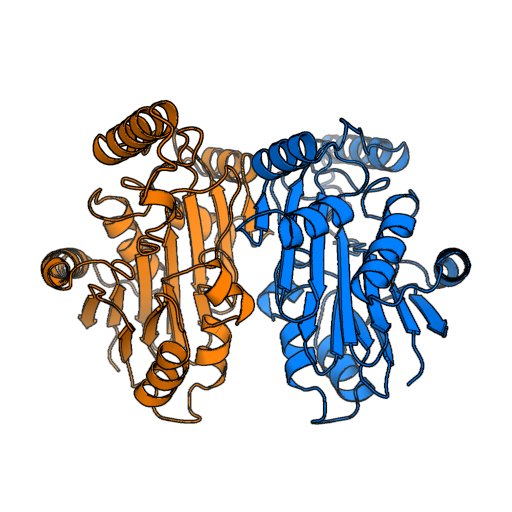.547 -0.846 1 96.62 166 ASN B N 1
ATOM 3275 C CA . ASN B 1 166 ? 19.281 -19.938 0.476 1 96.62 166 ASN B CA 1
ATOM 3276 C C . ASN B 1 166 ? 18.797 -18.5 0.389 1 96.62 166 ASN B C 1
ATOM 3278 O O . ASN B 1 166 ? 19.016 -17.719 1.312 1 96.62 166 ASN B O 1
ATOM 3282 N N . LYS B 1 167 ? 18.234 -18.219 -0.732 1 98.19 167 LYS B N 1
ATOM 3283 C CA . LYS B 1 167 ? 17.578 -16.922 -0.916 1 98.19 167 LYS B CA 1
ATOM 3284 C C . LYS B 1 167 ? 16.078 -17.094 -1.107 1 98.19 167 LYS B C 1
ATOM 3286 O O . LYS B 1 167 ? 15.617 -18.172 -1.53 1 98.19 167 LYS B O 1
ATOM 3291 N N . PHE B 1 168 ? 15.375 -16.062 -0.809 1 98.81 168 PHE B N 1
ATOM 3292 C CA . PHE B 1 168 ? 13.922 -16.172 -0.822 1 98.81 168 PHE B CA 1
ATOM 3293 C C . PHE B 1 168 ? 13.305 -15.133 -1.748 1 98.81 168 PHE B C 1
ATOM 3295 O O . PHE B 1 168 ? 13.883 -14.062 -1.954 1 98.81 168 PHE B O 1
ATOM 3302 N N . ALA B 1 169 ? 12.148 -15.461 -2.301 1 98.94 169 ALA B N 1
ATOM 3303 C CA . ALA B 1 169 ? 11.352 -14.523 -3.086 1 98.94 169 ALA B CA 1
ATOM 3304 C C . ALA B 1 169 ? 9.859 -14.812 -2.939 1 98.94 169 ALA B C 1
ATOM 3306 O O . ALA B 1 169 ? 9.469 -15.93 -2.615 1 98.94 169 ALA B O 1
ATOM 3307 N N . ALA B 1 170 ? 9.117 -13.828 -3.141 1 98.94 170 ALA B N 1
ATOM 3308 C CA . ALA B 1 170 ? 7.656 -13.914 -3.137 1 98.94 170 ALA B CA 1
ATOM 3309 C C . ALA B 1 170 ? 7.062 -13.195 -4.344 1 98.94 170 ALA B C 1
ATOM 3311 O O . ALA B 1 170 ? 7.609 -12.195 -4.809 1 98.94 170 ALA B O 1
ATOM 3312 N N . ALA B 1 171 ? 5.98 -13.656 -4.848 1 99 171 ALA B N 1
ATOM 3313 C CA . ALA B 1 171 ? 5.195 -13.047 -5.918 1 99 171 ALA B CA 1
ATOM 3314 C C . ALA B 1 171 ? 3.699 -13.242 -5.68 1 99 171 ALA B C 1
ATOM 3316 O O . ALA B 1 171 ? 3.275 -14.289 -5.176 1 99 171 ALA B O 1
ATOM 3317 N N . VAL B 1 172 ? 2.92 -12.258 -6.035 1 98.94 172 VAL B N 1
ATOM 3318 C CA . VAL B 1 172 ? 1.48 -12.328 -5.805 1 98.94 172 VAL B CA 1
ATOM 3319 C C . VAL B 1 172 ? 0.744 -11.57 -6.906 1 98.94 172 VAL B C 1
ATOM 3321 O O . VAL B 1 172 ? 1.28 -10.617 -7.484 1 98.94 172 VAL B O 1
ATOM 3324 N N . SER B 1 173 ? -0.435 -12.016 -7.285 1 98.88 173 SER B N 1
ATOM 3325 C CA . SER B 1 173 ? -1.275 -11.391 -8.305 1 98.88 173 SER B CA 1
ATOM 3326 C C . SER B 1 173 ? -2.756 -11.578 -7.984 1 98.88 173 SER B C 1
ATOM 3328 O O . SER B 1 173 ? -3.162 -12.633 -7.496 1 98.88 173 SER B O 1
ATOM 3330 N N . THR B 1 174 ? -3.529 -10.555 -8.289 1 98.5 174 THR B N 1
ATOM 3331 C CA . THR B 1 174 ? -4.949 -10.641 -7.961 1 98.5 174 THR B CA 1
ATOM 3332 C C . THR B 1 174 ? -5.777 -9.812 -8.938 1 98.5 174 THR B C 1
ATOM 3334 O O . THR B 1 174 ? -5.324 -8.781 -9.422 1 98.5 174 THR B O 1
ATOM 3337 N N . GLY B 1 175 ? -6.895 -10.32 -9.227 1 97.19 175 GLY B N 1
ATOM 3338 C CA . GLY B 1 175 ? -7.91 -9.562 -9.938 1 97.19 175 GLY B CA 1
ATOM 3339 C C . GLY B 1 175 ? -8.852 -8.812 -9.008 1 97.19 175 GLY B C 1
ATOM 3340 O O . GLY B 1 175 ? -9.844 -8.234 -9.461 1 97.19 175 GLY B O 1
ATOM 3341 N N . GLY B 1 176 ? -8.531 -8.836 -7.805 1 94.25 176 GLY B N 1
ATOM 3342 C CA . GLY B 1 176 ? -9.383 -8.148 -6.848 1 94.25 176 GLY B CA 1
ATOM 3343 C C . GLY B 1 176 ? -10.523 -9.016 -6.344 1 94.25 176 GLY B C 1
ATOM 3344 O O . GLY B 1 176 ? -10.383 -10.234 -6.23 1 94.25 176 GLY B O 1
ATOM 3345 N N . SER B 1 177 ? -11.539 -8.352 -5.773 1 91.12 177 SER B N 1
ATOM 3346 C CA . SER B 1 177 ? -12.727 -9.023 -5.246 1 91.12 177 SER B CA 1
ATOM 3347 C C . SER B 1 177 ? -13.984 -8.586 -5.992 1 91.12 177 SER B C 1
ATOM 3349 O O . SER B 1 177 ? -14.023 -7.5 -6.57 1 91.12 177 SER B O 1
ATOM 3351 N N . PHE B 1 178 ? -14.93 -9.523 -6.082 1 90 178 PHE B N 1
ATOM 3352 C CA . PHE B 1 178 ? -16.203 -9.133 -6.664 1 90 178 PHE B CA 1
ATOM 3353 C C . PHE B 1 178 ? -17.328 -9.227 -5.629 1 90 178 PHE B C 1
ATOM 3355 O O . PHE B 1 178 ? -17.484 -10.258 -4.969 1 90 178 PHE B O 1
ATOM 3362 N N . PRO B 1 179 ? -18.047 -8.203 -5.426 1 91.19 179 PRO B N 1
ATOM 3363 C CA . PRO B 1 179 ? -18.031 -6.926 -6.141 1 91.19 179 PRO B CA 1
ATOM 3364 C C . PRO B 1 179 ? -17.109 -5.898 -5.492 1 91.19 179 PRO B C 1
ATOM 3366 O O . PRO B 1 179 ? -16.859 -5.961 -4.285 1 91.19 179 PRO B O 1
ATOM 3369 N N . MET B 1 180 ? -16.578 -5.082 -6.359 1 93.69 180 MET B N 1
ATOM 3370 C CA . MET B 1 180 ? -15.742 -4.012 -5.812 1 93.69 180 MET B CA 1
ATOM 3371 C C . MET B 1 180 ? -15.812 -2.766 -6.691 1 93.69 180 MET B C 1
ATOM 3373 O O . MET B 1 180 ? -16.188 -2.848 -7.863 1 93.69 180 MET B O 1
ATOM 3377 N N . LEU B 1 181 ? -15.492 -1.613 -6.102 1 96.44 181 LEU B N 1
ATOM 3378 C CA . LEU B 1 181 ? -15.43 -0.355 -6.84 1 96.44 181 LEU B CA 1
ATOM 3379 C C . LEU B 1 181 ? -14.188 -0.299 -7.723 1 96.44 181 LEU B C 1
ATOM 3381 O O . LEU B 1 181 ? -13.172 -0.92 -7.41 1 96.44 181 LEU B O 1
ATOM 3385 N N . ARG B 1 182 ? -14.359 0.481 -8.797 1 97.06 182 ARG B N 1
ATOM 3386 C CA . ARG B 1 182 ? -13.164 0.824 -9.562 1 97.06 182 ARG B CA 1
ATOM 3387 C C . ARG B 1 182 ? -12.117 1.481 -8.664 1 97.06 182 ARG B C 1
ATOM 3389 O O . ARG B 1 182 ? -12.445 2.316 -7.824 1 97.06 182 ARG B O 1
ATOM 3396 N N . GLY B 1 183 ? -10.836 1.074 -8.82 1 98.56 183 GLY B N 1
ATOM 3397 C CA . GLY B 1 183 ? -9.734 1.698 -8.094 1 98.56 183 GLY B CA 1
ATOM 3398 C C . GLY B 1 183 ? -9.453 1.034 -6.762 1 98.56 183 GLY B C 1
ATOM 3399 O O . GLY B 1 183 ? -8.484 1.384 -6.082 1 98.56 183 GLY B O 1
ATOM 3400 N N . ARG B 1 184 ? -10.281 0.023 -6.383 1 98.38 184 ARG B N 1
ATOM 3401 C CA . ARG B 1 184 ? -10.078 -0.65 -5.105 1 98.38 184 ARG B CA 1
ATOM 3402 C C . ARG B 1 184 ? -8.734 -1.37 -5.074 1 98.38 184 ARG B C 1
ATOM 3404 O O . ARG B 1 184 ? -8.359 -2.041 -6.039 1 98.38 184 ARG B O 1
ATOM 3411 N N . VAL B 1 185 ? -8.008 -1.152 -3.975 1 98.5 185 VAL B N 1
ATOM 3412 C CA . VAL B 1 185 ? -6.73 -1.822 -3.752 1 98.5 185 VAL B CA 1
ATOM 3413 C C . VAL B 1 185 ? -6.801 -2.656 -2.475 1 98.5 185 VAL B C 1
ATOM 3415 O O . VAL B 1 185 ? -7.168 -2.146 -1.414 1 98.5 185 VAL B O 1
ATOM 3418 N N . GLY B 1 186 ? -6.465 -3.906 -2.549 1 97.38 186 GLY B N 1
ATOM 3419 C CA . GLY B 1 186 ? -6.41 -4.777 -1.387 1 97.38 186 GLY B CA 1
ATOM 3420 C C . GLY B 1 186 ? -5.012 -4.938 -0.824 1 97.38 186 GLY B C 1
ATOM 3421 O O . GLY B 1 186 ? -4.207 -4.004 -0.874 1 97.38 186 GLY B O 1
ATOM 3422 N N . ASP B 1 187 ? -4.727 -6.09 -0.289 1 98.19 187 ASP B N 1
ATOM 3423 C CA . ASP B 1 187 ? -3.477 -6.348 0.417 1 98.19 187 ASP B CA 1
ATOM 3424 C C . ASP B 1 187 ? -2.375 -6.766 -0.555 1 98.19 187 ASP B C 1
ATOM 3426 O O . ASP B 1 187 ? -1.19 -6.555 -0.286 1 98.19 187 ASP B O 1
ATOM 3430 N N . SER B 1 188 ? -2.695 -7.297 -1.673 1 98.56 188 SER B N 1
ATOM 3431 C CA . SER B 1 188 ? -1.776 -8.062 -2.508 1 98.56 188 SER B CA 1
ATOM 3432 C C . SER B 1 188 ? -0.609 -7.207 -2.98 1 98.56 188 SER B C 1
ATOM 3434 O O . SER B 1 188 ? 0.55 -7.613 -2.879 1 98.56 188 SER B O 1
ATOM 3436 N N . PRO B 1 189 ? -0.907 -5.996 -3.445 1 98.81 189 PRO B N 1
ATOM 3437 C CA . PRO B 1 189 ? 0.216 -5.215 -3.969 1 98.81 189 PRO B CA 1
ATOM 3438 C C . PRO B 1 189 ? 0.898 -4.371 -2.895 1 98.81 189 PRO B C 1
ATOM 3440 O O . PRO B 1 189 ? 1.73 -3.516 -3.211 1 98.81 189 PRO B O 1
ATOM 3443 N N . LEU B 1 190 ? 0.588 -4.531 -1.647 1 98.88 190 LEU B N 1
ATOM 3444 C CA . LEU B 1 190 ? 1.13 -3.723 -0.56 1 98.88 190 LEU B CA 1
ATOM 3445 C C . LEU B 1 190 ? 2.199 -4.492 0.208 1 98.88 190 LEU B C 1
ATOM 3447 O O . LEU B 1 190 ? 1.926 -5.555 0.768 1 98.88 190 LEU B O 1
ATOM 3451 N N . ILE B 1 191 ? 3.344 -3.867 0.302 1 98.88 191 ILE B N 1
ATOM 3452 C CA . ILE B 1 191 ? 4.461 -4.469 1.025 1 98.88 191 ILE B CA 1
ATOM 3453 C C . ILE B 1 191 ? 4.082 -4.664 2.492 1 98.88 191 ILE B C 1
ATOM 3455 O O . ILE B 1 191 ? 3.551 -3.75 3.129 1 98.88 191 ILE B O 1
ATOM 3459 N N . GLY B 1 192 ? 4.285 -5.871 2.986 1 98.81 192 GLY B N 1
ATOM 3460 C CA . GLY B 1 192 ? 4.016 -6.18 4.383 1 98.81 192 GLY B CA 1
ATOM 3461 C C . GLY B 1 192 ? 2.594 -6.652 4.625 1 98.81 192 GLY B C 1
ATOM 3462 O O . GLY B 1 192 ? 2.303 -7.262 5.656 1 98.81 192 GLY B O 1
ATOM 3463 N N . ALA B 1 193 ? 1.672 -6.355 3.701 1 98.75 193 ALA B N 1
ATOM 3464 C CA . ALA B 1 193 ? 0.279 -6.773 3.836 1 98.75 193 ALA B CA 1
ATOM 3465 C C . ALA B 1 193 ? 0.042 -8.125 3.158 1 98.75 193 ALA B C 1
ATOM 3467 O O . ALA B 1 193 ? 0.05 -9.164 3.816 1 98.75 193 ALA B O 1
ATOM 3468 N N . GLY B 1 194 ? 0.033 -8.133 1.887 1 98.62 194 GLY B N 1
ATOM 3469 C CA . GLY B 1 194 ? -0.229 -9.367 1.164 1 98.62 194 GLY B CA 1
ATOM 3470 C C . GLY B 1 194 ? 1.032 -10.141 0.825 1 98.62 194 GLY B C 1
ATOM 3471 O O . GLY B 1 194 ? 0.967 -11.312 0.448 1 98.62 194 GLY B O 1
ATOM 3472 N N . ILE B 1 195 ? 2.191 -9.5 0.993 1 98.94 195 ILE B N 1
ATOM 3473 C CA . ILE B 1 195 ? 3.441 -10.102 0.539 1 98.94 195 ILE B CA 1
ATOM 3474 C C . ILE B 1 195 ? 4.602 -9.57 1.381 1 98.94 195 ILE B C 1
ATOM 3476 O O . ILE B 1 195 ? 4.641 -8.383 1.721 1 98.94 195 ILE B O 1
ATOM 3480 N N . TYR B 1 196 ? 5.527 -10.414 1.71 1 98.94 196 TYR B N 1
ATOM 3481 C CA . TYR B 1 196 ? 6.797 -9.984 2.289 1 98.94 196 TYR B CA 1
ATOM 3482 C C . TYR B 1 196 ? 7.867 -11.047 2.111 1 98.94 196 TYR B C 1
ATOM 3484 O O . TYR B 1 196 ? 7.586 -12.25 2.215 1 98.94 196 TYR B O 1
ATOM 3492 N N . SER B 1 197 ? 9.086 -10.648 1.838 1 98.88 197 SER B N 1
ATOM 3493 C CA . SER B 1 197 ? 10.242 -11.539 1.787 1 98.88 197 SER B CA 1
ATOM 3494 C C . SER B 1 197 ? 11.484 -10.867 2.369 1 98.88 197 SER B C 1
ATOM 3496 O O . SER B 1 197 ? 11.672 -9.664 2.211 1 98.88 197 SER B O 1
ATOM 3498 N N . GLY B 1 198 ? 12.227 -11.562 3.053 1 98.06 198 GLY B N 1
ATOM 3499 C CA . GLY B 1 198 ? 13.508 -11.141 3.596 1 98.06 198 GLY B CA 1
ATOM 3500 C C . GLY B 1 198 ? 14.5 -12.273 3.736 1 98.06 198 GLY B C 1
ATOM 3501 O O . GLY B 1 198 ? 14.305 -13.352 3.17 1 98.06 198 GLY B O 1
ATOM 3502 N N . PRO B 1 199 ? 15.539 -12.07 4.457 1 97.75 199 PRO B N 1
ATOM 3503 C CA . PRO B 1 199 ? 16.609 -13.07 4.555 1 97.75 199 PRO B CA 1
ATOM 3504 C C . PRO B 1 199 ? 16.156 -14.344 5.262 1 97.75 199 PRO B C 1
ATOM 3506 O O . PRO B 1 199 ? 16.781 -15.398 5.094 1 97.75 199 PRO B O 1
ATOM 3509 N N . ASN B 1 200 ? 15.039 -14.258 5.977 1 97.94 200 ASN B N 1
ATOM 3510 C CA . ASN B 1 200 ? 14.672 -15.398 6.809 1 97.94 200 ASN B CA 1
ATOM 3511 C C . ASN B 1 200 ? 13.523 -16.188 6.191 1 97.94 200 ASN B C 1
ATOM 3513 O O . ASN B 1 200 ? 13.156 -17.25 6.695 1 97.94 200 ASN B O 1
ATOM 3517 N N . GLY B 1 201 ? 12.945 -15.641 5.117 1 98.62 201 GLY B N 1
ATOM 3518 C CA . GLY B 1 201 ? 11.836 -16.359 4.516 1 98.62 201 GLY B CA 1
ATOM 3519 C C . GLY B 1 201 ? 10.977 -15.477 3.623 1 98.62 201 GLY B C 1
ATOM 3520 O O . GLY B 1 201 ? 11.344 -14.344 3.318 1 98.62 201 GLY B O 1
ATOM 3521 N N . ALA B 1 202 ? 9.938 -16.047 3.145 1 98.88 202 ALA B N 1
ATOM 3522 C CA . ALA B 1 202 ? 8.953 -15.367 2.297 1 98.88 202 ALA B CA 1
ATOM 3523 C C . ALA B 1 202 ? 7.531 -15.766 2.678 1 98.88 202 ALA B C 1
ATOM 3525 O O . ALA B 1 202 ? 7.285 -16.906 3.068 1 98.88 202 ALA B O 1
ATOM 3526 N N . VAL B 1 203 ? 6.629 -14.805 2.594 1 98.94 203 VAL B N 1
ATOM 3527 C CA . VAL B 1 203 ? 5.238 -14.984 2.998 1 98.94 203 VAL B CA 1
ATOM 3528 C C . VAL B 1 203 ? 4.312 -14.328 1.977 1 98.94 203 VAL B C 1
ATOM 3530 O O . VAL B 1 203 ? 4.547 -13.195 1.558 1 98.94 203 VAL B O 1
ATOM 3533 N N . VAL B 1 204 ? 3.256 -15.008 1.574 1 98.94 204 VAL B N 1
ATOM 3534 C CA . VAL B 1 204 ? 2.207 -14.445 0.73 1 98.94 204 VAL B CA 1
ATOM 3535 C C . VAL B 1 204 ? 0.837 -14.805 1.304 1 98.94 204 VAL B C 1
ATOM 3537 O O . VAL B 1 204 ? 0.601 -15.945 1.701 1 98.94 204 VAL B O 1
ATOM 3540 N N . ALA B 1 205 ? -0.011 -13.812 1.325 1 98.56 205 ALA B N 1
ATOM 3541 C CA . ALA B 1 205 ? -1.325 -13.984 1.941 1 98.56 205 ALA B CA 1
ATOM 3542 C C . ALA B 1 205 ? -2.434 -13.938 0.894 1 98.56 205 ALA B C 1
ATOM 3544 O O . ALA B 1 205 ? -2.223 -13.453 -0.221 1 98.56 205 ALA B O 1
ATOM 3545 N N . THR B 1 206 ? -3.594 -14.453 1.204 1 98 206 THR B N 1
ATOM 3546 C CA . THR B 1 206 ? -4.828 -14.383 0.429 1 98 206 THR B CA 1
ATOM 3547 C C . THR B 1 206 ? -6.043 -14.352 1.351 1 98 206 THR B C 1
ATOM 3549 O O . THR B 1 206 ? -5.984 -14.836 2.482 1 98 206 THR B O 1
ATOM 3552 N N . GLY B 1 207 ? -7.094 -13.711 0.942 1 96.5 207 GLY B N 1
ATOM 3553 C CA . GLY B 1 207 ? -8.312 -13.562 1.724 1 96.5 207 GLY B CA 1
ATOM 3554 C C . GLY B 1 207 ? -8.969 -12.203 1.551 1 96.5 207 GLY B C 1
ATOM 3555 O O . GLY B 1 207 ? -9.031 -11.672 0.439 1 96.5 207 GLY B O 1
ATOM 3556 N N . ILE B 1 208 ? -9.57 -11.719 2.65 1 95.25 208 ILE B N 1
ATOM 3557 C CA . ILE B 1 208 ? -10.164 -10.391 2.623 1 95.25 208 ILE B CA 1
ATOM 3558 C C . ILE B 1 208 ? -9.07 -9.336 2.75 1 95.25 208 ILE B C 1
ATOM 3560 O O . ILE B 1 208 ? -8.562 -9.086 3.844 1 95.25 208 ILE B O 1
ATOM 3564 N N . GLY B 1 209 ? -8.828 -8.672 1.658 1 96.44 209 GLY B N 1
ATOM 3565 C CA . GLY B 1 209 ? -7.684 -7.781 1.514 1 96.44 209 GLY B CA 1
ATOM 3566 C C . GLY B 1 209 ? -7.656 -6.672 2.549 1 96.44 209 GLY B C 1
ATOM 3567 O O . GLY B 1 209 ? -6.594 -6.328 3.07 1 96.44 209 GLY B O 1
ATOM 3568 N N . GLU B 1 210 ? -8.852 -6.109 2.84 1 96.31 210 GLU B N 1
ATOM 3569 C CA . GLU B 1 210 ? -8.945 -5.016 3.801 1 96.31 210 GLU B CA 1
ATOM 3570 C C . GLU B 1 210 ? -8.453 -5.445 5.18 1 96.31 210 GLU B C 1
ATOM 3572 O O . GLU B 1 210 ? -7.684 -4.727 5.82 1 96.31 210 GLU B O 1
ATOM 3577 N N . GLU B 1 211 ? -8.805 -6.629 5.594 1 96.12 211 GLU B N 1
ATOM 3578 C CA . GLU B 1 211 ? -8.43 -7.121 6.918 1 96.12 211 GLU B CA 1
ATOM 3579 C C . GLU B 1 211 ? -6.961 -7.523 6.965 1 96.12 211 GLU B C 1
ATOM 3581 O O . GLU B 1 211 ? -6.273 -7.281 7.957 1 96.12 211 GLU B O 1
ATOM 3586 N N . ILE B 1 212 ? -6.52 -8.141 5.922 1 97.56 212 ILE B N 1
ATOM 3587 C CA . ILE B 1 212 ? -5.125 -8.547 5.828 1 97.56 212 ILE B CA 1
ATOM 3588 C C . ILE B 1 212 ? -4.219 -7.32 5.867 1 97.56 212 ILE B C 1
ATOM 3590 O O . ILE B 1 212 ? -3.195 -7.316 6.555 1 97.56 212 ILE B O 1
ATOM 3594 N N . ALA B 1 213 ? -4.617 -6.297 5.137 1 98.12 213 ALA B N 1
ATOM 3595 C CA . ALA B 1 213 ? -3.82 -5.074 5.082 1 98.12 213 ALA B CA 1
ATOM 3596 C C . ALA B 1 213 ? -3.76 -4.395 6.449 1 98.12 213 ALA B C 1
ATOM 3598 O O . ALA B 1 213 ? -2.686 -3.986 6.898 1 98.12 213 ALA B O 1
ATOM 3599 N N . LYS B 1 214 ? -4.875 -4.285 7.109 1 97.06 214 LYS B N 1
ATOM 3600 C CA . LYS B 1 214 ? -4.945 -3.588 8.391 1 97.06 214 LYS B CA 1
ATOM 3601 C C . LYS B 1 214 ? -4.051 -4.258 9.43 1 97.06 214 LYS B C 1
ATOM 3603 O O . LYS B 1 214 ? -3.52 -3.592 10.32 1 97.06 214 LYS B O 1
ATOM 3608 N N . LYS B 1 215 ? -3.752 -5.543 9.227 1 96.75 215 LYS B N 1
ATOM 3609 C CA . LYS B 1 215 ? -2.955 -6.293 10.195 1 96.75 215 LYS B CA 1
ATOM 3610 C C . LYS B 1 215 ? -1.511 -6.434 9.727 1 96.75 215 LYS B C 1
ATOM 3612 O O . LYS B 1 215 ? -0.674 -6.996 10.438 1 96.75 215 LYS B O 1
ATOM 3617 N N . LEU B 1 216 ? -1.24 -5.938 8.539 1 98.38 216 LEU B N 1
ATOM 3618 C CA . LEU B 1 216 ? 0.077 -6.16 7.957 1 98.38 216 LEU B CA 1
ATOM 3619 C C . LEU B 1 216 ? 0.504 -7.617 8.117 1 98.38 216 LEU B C 1
ATOM 3621 O O . LEU B 1 216 ? 1.603 -7.895 8.602 1 98.38 216 LEU B O 1
ATOM 3625 N N . LEU B 1 217 ? -0.309 -8.477 7.684 1 98.62 217 LEU B N 1
ATOM 3626 C CA . LEU B 1 217 ? -0.268 -9.883 8.086 1 98.62 217 LEU B CA 1
ATOM 3627 C C . LEU B 1 217 ? 1.024 -10.539 7.617 1 98.62 217 LEU B C 1
ATOM 3629 O O . LEU B 1 217 ? 1.657 -11.281 8.375 1 98.62 217 LEU B O 1
ATOM 3633 N N . SER B 1 218 ? 1.437 -10.367 6.398 1 98.88 218 SER B N 1
ATOM 3634 C CA . SER B 1 218 ? 2.639 -11.016 5.891 1 98.88 218 SER B CA 1
ATOM 3635 C C . SER B 1 218 ? 3.873 -10.602 6.684 1 98.88 218 SER B C 1
ATOM 3637 O O . SER B 1 218 ? 4.723 -11.43 7.004 1 98.88 218 SER B O 1
ATOM 3639 N N . TYR B 1 219 ? 3.941 -9.328 6.977 1 98.75 219 TYR B N 1
ATOM 3640 C CA . TYR B 1 219 ? 5.078 -8.852 7.758 1 98.75 219 TYR B CA 1
ATOM 3641 C C . TYR B 1 219 ? 5.016 -9.383 9.188 1 98.75 219 TYR B C 1
ATOM 3643 O O . TYR B 1 219 ? 6.047 -9.727 9.773 1 98.75 219 TYR B O 1
ATOM 3651 N N . LYS B 1 220 ? 3.838 -9.352 9.742 1 98.06 220 LYS B N 1
ATOM 3652 C CA . LYS B 1 220 ? 3.652 -9.867 11.094 1 98.06 220 LYS B CA 1
ATOM 3653 C C . LYS B 1 220 ? 4.145 -11.305 11.211 1 98.06 220 LYS B C 1
ATOM 3655 O O . LYS B 1 220 ? 4.848 -11.656 12.156 1 98.06 220 LYS B O 1
ATOM 3660 N N . ILE B 1 221 ? 3.799 -12.125 10.297 1 98.75 221 ILE B N 1
ATOM 3661 C CA . ILE B 1 221 ? 4.23 -13.516 10.273 1 98.75 221 ILE B CA 1
ATOM 3662 C C . ILE B 1 221 ? 5.742 -13.586 10.062 1 98.75 221 ILE B C 1
ATOM 3664 O O . ILE B 1 221 ? 6.449 -14.273 10.805 1 98.75 221 ILE B O 1
ATOM 3668 N N . TYR B 1 222 ? 6.227 -12.859 9.094 1 98.56 222 TYR B N 1
ATOM 3669 C CA . TYR B 1 222 ? 7.656 -12.867 8.797 1 98.56 222 TYR B CA 1
ATOM 3670 C C . TYR B 1 222 ? 8.469 -12.492 10.031 1 98.56 222 TYR B C 1
ATOM 3672 O O . TYR B 1 222 ? 9.492 -13.117 10.32 1 98.56 222 TYR B O 1
ATOM 3680 N N . SER B 1 223 ? 7.996 -11.461 10.742 1 97.44 223 SER B N 1
ATOM 3681 C CA . SER B 1 223 ? 8.742 -10.914 11.867 1 97.44 223 SER B CA 1
ATOM 3682 C C . SER B 1 223 ? 8.844 -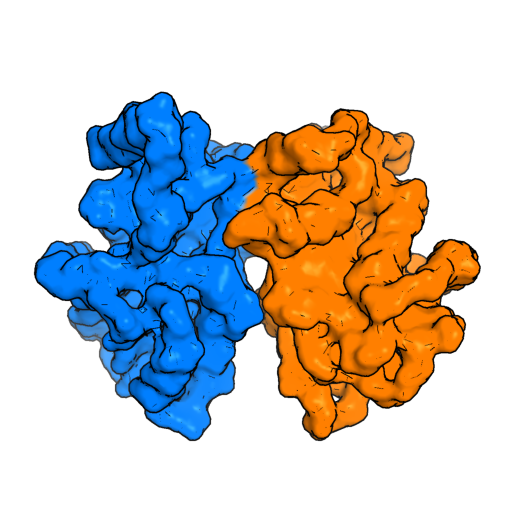11.922 13.008 1 97.44 223 SER B C 1
ATOM 3684 O O . SER B 1 223 ? 9.68 -11.781 13.898 1 97.44 223 SER B O 1
ATOM 3686 N N . LYS B 1 224 ? 8.039 -12.891 12.984 1 97.88 224 LYS B N 1
ATOM 3687 C CA . LYS B 1 224 ? 8.008 -13.883 14.055 1 97.88 224 LYS B CA 1
ATOM 3688 C C . LYS B 1 224 ? 8.805 -15.125 13.68 1 97.88 224 LYS B C 1
ATOM 3690 O O . LYS B 1 224 ? 8.953 -16.047 14.484 1 97.88 224 LYS B O 1
ATOM 3695 N N . ILE B 1 225 ? 9.32 -15.195 12.492 1 97.94 225 ILE B N 1
ATOM 3696 C CA . ILE B 1 225 ? 10.109 -16.344 12.055 1 97.94 225 ILE B CA 1
ATOM 3697 C C . ILE B 1 225 ? 11.266 -16.578 13.023 1 97.94 225 ILE B C 1
ATOM 3699 O O . ILE B 1 225 ? 11.938 -15.625 13.438 1 97.94 225 ILE B O 1
ATOM 3703 N N . LYS B 1 226 ? 11.516 -17.828 13.453 1 96.06 226 LYS B N 1
ATOM 3704 C CA . LYS B 1 226 ? 12.57 -18.312 14.336 1 96.06 226 LYS B CA 1
ATOM 3705 C C . LYS B 1 226 ? 12.18 -18.172 15.805 1 96.06 226 LYS B C 1
ATOM 3707 O O . LYS B 1 226 ? 12.875 -18.672 16.688 1 96.06 226 LYS B O 1
ATOM 3712 N N . THR B 1 227 ? 11.016 -17.469 16.094 1 97.25 227 THR B N 1
ATOM 3713 C CA . THR B 1 227 ? 10.562 -17.359 17.484 1 97.25 227 THR B CA 1
ATOM 3714 C C . THR B 1 227 ? 9.734 -18.578 17.875 1 97.25 227 THR B C 1
ATOM 3716 O O . THR B 1 227 ? 9.578 -18.875 19.062 1 97.25 227 THR B O 1
ATOM 3719 N N . ASP B 1 228 ? 9.102 -19.219 17 1 97.75 228 ASP B N 1
ATOM 3720 C CA . ASP B 1 228 ? 8.297 -20.438 17.109 1 97.75 228 ASP B CA 1
ATOM 3721 C C . ASP B 1 228 ? 8.312 -21.219 15.797 1 97.75 228 ASP B C 1
ATOM 3723 O O . ASP B 1 228 ? 8.922 -20.781 14.82 1 97.75 228 ASP B O 1
ATOM 3727 N N . SER B 1 229 ? 7.738 -22.453 15.805 1 98.06 229 SER B N 1
ATOM 3728 C CA . SER B 1 229 ? 7.59 -23.156 14.539 1 98.06 229 SER B CA 1
ATOM 3729 C C . SER B 1 229 ? 6.762 -22.359 13.547 1 98.06 229 SER B C 1
ATOM 3731 O O . SER B 1 229 ? 5.82 -21.656 13.93 1 98.06 229 SER B O 1
ATOM 3733 N N . LEU B 1 230 ? 7.191 -22.469 12.328 1 98.12 230 LEU B N 1
ATOM 3734 C CA . LEU B 1 230 ? 6.449 -21.75 11.289 1 98.12 230 LEU B CA 1
ATOM 3735 C C . LEU B 1 230 ? 4.977 -22.156 11.312 1 98.12 230 LEU B C 1
ATOM 3737 O O . LEU B 1 230 ? 4.102 -21.312 11.086 1 98.12 230 LEU B O 1
ATOM 3741 N N . GLU B 1 231 ? 4.676 -23.406 11.547 1 98.25 231 GLU B N 1
ATOM 3742 C CA . GLU B 1 231 ? 3.309 -23.906 11.633 1 98.25 231 GLU B CA 1
ATOM 3743 C C . GLU B 1 231 ? 2.521 -23.172 12.719 1 98.25 231 GLU B C 1
ATOM 3745 O O . GLU B 1 231 ? 1.399 -22.719 12.484 1 98.25 231 GLU B O 1
ATOM 3750 N N . ASN B 1 232 ? 3.129 -23.047 13.844 1 98.62 232 ASN B N 1
ATOM 3751 C CA . ASN B 1 232 ? 2.463 -22.391 14.953 1 98.62 232 ASN B CA 1
ATOM 3752 C C . ASN B 1 232 ? 2.232 -20.906 14.664 1 98.62 232 ASN B C 1
ATOM 3754 O O . ASN B 1 232 ? 1.156 -20.375 14.945 1 98.62 232 ASN B O 1
ATOM 3758 N N . ILE B 1 233 ? 3.244 -20.281 14.148 1 98.62 233 ILE B N 1
ATOM 3759 C CA . ILE B 1 233 ? 3.146 -18.859 13.836 1 98.62 233 ILE B CA 1
ATOM 3760 C C . ILE B 1 233 ? 1.98 -18.609 12.875 1 98.62 233 ILE B C 1
ATOM 3762 O O . ILE B 1 233 ? 1.112 -17.781 13.141 1 98.62 233 ILE B O 1
ATOM 3766 N N . VAL B 1 234 ? 1.916 -19.359 11.789 1 98.81 234 VAL B N 1
ATOM 3767 C CA . VAL B 1 234 ? 0.943 -19.141 10.719 1 98.81 234 VAL B CA 1
ATOM 3768 C C . VAL B 1 234 ? -0.452 -19.531 11.211 1 98.81 234 VAL B C 1
ATOM 3770 O O . VAL B 1 234 ? -1.414 -18.781 11.008 1 98.81 234 VAL B O 1
ATOM 3773 N N . LYS B 1 235 ? -0.601 -20.656 11.867 1 98.69 235 LYS B N 1
ATOM 3774 C CA . LYS B 1 235 ? -1.906 -21.109 12.336 1 98.69 235 LYS B CA 1
ATOM 3775 C C . LYS B 1 235 ? -2.492 -20.156 13.359 1 98.69 235 LYS B C 1
ATOM 3777 O O . LYS B 1 235 ? -3.688 -19.859 13.328 1 98.69 235 LYS B O 1
ATOM 3782 N N . ASN B 1 236 ? -1.673 -19.656 14.258 1 98.5 236 ASN B N 1
ATOM 3783 C CA . ASN B 1 236 ? -2.146 -18.703 15.258 1 98.5 236 ASN B CA 1
ATOM 3784 C C . ASN B 1 236 ? -2.682 -17.438 14.602 1 98.5 236 ASN B C 1
ATOM 3786 O O . ASN B 1 236 ? -3.738 -16.938 14.992 1 98.5 236 ASN B O 1
ATOM 3790 N N . GLU B 1 237 ? -1.962 -16.891 13.641 1 98.25 237 GLU B N 1
ATOM 3791 C CA . GLU B 1 237 ? -2.373 -15.648 13 1 98.25 237 GLU B CA 1
ATOM 3792 C C . GLU B 1 237 ? -3.619 -15.859 12.141 1 98.25 237 GLU B C 1
ATOM 3794 O O . GLU B 1 237 ? -4.559 -15.062 12.203 1 98.25 237 GLU B O 1
ATOM 3799 N N . VAL B 1 238 ? -3.648 -16.922 11.352 1 98.31 238 VAL B N 1
ATOM 3800 C CA . VAL B 1 238 ? -4.75 -17.188 10.43 1 98.31 238 VAL B CA 1
ATOM 3801 C C . VAL B 1 238 ? -6.02 -17.484 11.219 1 98.31 238 VAL B C 1
ATOM 3803 O O . VAL B 1 238 ? -7.109 -17.031 10.867 1 98.31 238 VAL B O 1
ATOM 3806 N N . ASN B 1 239 ? -5.891 -18.219 12.281 1 97.94 239 ASN B N 1
ATOM 3807 C CA . ASN B 1 239 ? -7.051 -18.609 13.07 1 97.94 239 ASN B CA 1
ATOM 3808 C C . ASN B 1 239 ? -7.641 -17.438 13.836 1 97.94 239 ASN B C 1
ATOM 3810 O O . ASN B 1 239 ? -8.789 -17.484 14.281 1 97.94 239 ASN B O 1
ATOM 3814 N N . SER B 1 240 ? -6.879 -16.406 13.992 1 96.44 240 SER B N 1
ATOM 3815 C CA . SER B 1 240 ? -7.383 -15.227 14.672 1 96.44 240 SER B CA 1
ATOM 3816 C C . SER B 1 240 ? -8.281 -14.398 13.758 1 96.44 240 SER B C 1
ATOM 3818 O O . SER B 1 240 ? -8.992 -13.5 14.219 1 96.44 240 SER B O 1
ATOM 3820 N N . PHE B 1 241 ? -8.273 -14.695 12.484 1 95.25 241 PHE B N 1
ATOM 3821 C CA . PHE B 1 241 ? -9.109 -13.984 11.523 1 95.25 241 PHE B CA 1
ATOM 3822 C C . PHE B 1 241 ? -10.547 -14.508 11.562 1 95.25 241 PHE B C 1
ATOM 3824 O O . PHE B 1 241 ? -10.766 -15.719 11.586 1 95.25 241 PHE B O 1
ATOM 3831 N N . ARG B 1 242 ? -11.523 -13.617 11.586 1 93.06 242 ARG B N 1
ATOM 3832 C CA . ARG B 1 242 ? -12.93 -13.977 11.484 1 93.06 242 ARG B CA 1
ATOM 3833 C C . ARG B 1 242 ? -13.367 -14.078 10.031 1 93.06 242 ARG B C 1
ATOM 3835 O O . ARG B 1 242 ? -14.43 -14.633 9.734 1 93.06 242 ARG B O 1
ATOM 3842 N N . THR B 1 243 ? -12.57 -13.57 9.102 1 93.31 243 THR B N 1
ATOM 3843 C CA . THR B 1 243 ? -12.836 -13.586 7.672 1 93.31 243 THR B CA 1
ATOM 3844 C C . THR B 1 243 ? -11.867 -14.516 6.949 1 93.31 243 THR B C 1
ATOM 3846 O O . THR B 1 243 ? -10.906 -15.008 7.547 1 93.31 243 THR B O 1
ATOM 3849 N N . SER B 1 244 ? -12.133 -14.789 5.703 1 93.94 244 SER B N 1
ATOM 3850 C CA . SER B 1 244 ? -11.289 -15.664 4.902 1 93.94 244 SER B CA 1
ATOM 3851 C C . SER B 1 244 ? -9.836 -15.188 4.914 1 93.94 244 SER B C 1
ATOM 3853 O O . SER B 1 244 ? -9.562 -14.008 4.707 1 93.94 244 SER B O 1
ATOM 3855 N N . CYS B 1 245 ? -8.953 -16.141 5.207 1 96.69 245 CYS B N 1
ATOM 3856 C CA . CYS B 1 245 ? -7.523 -15.844 5.25 1 96.69 245 CYS B CA 1
ATOM 3857 C C . CYS B 1 245 ? -6.703 -17.109 5 1 96.69 245 CYS B C 1
ATOM 3859 O O . CYS B 1 245 ? -7.012 -18.172 5.539 1 96.69 245 CYS B O 1
ATOM 3861 N N . GLY B 1 246 ? -5.75 -16.984 4.184 1 97.88 246 GLY B N 1
ATOM 3862 C CA . GLY B 1 246 ? -4.801 -18.047 3.91 1 97.88 246 GLY B CA 1
ATOM 3863 C C . GLY B 1 246 ? -3.381 -17.547 3.717 1 97.88 246 GLY B C 1
ATOM 3864 O O . GLY B 1 246 ? -3.17 -16.406 3.305 1 97.88 246 GLY B O 1
ATOM 3865 N N . ILE B 1 247 ? -2.441 -18.453 4.008 1 98.62 247 ILE B N 1
ATOM 3866 C CA . ILE B 1 247 ? -1.029 -18.094 3.949 1 98.62 247 ILE B CA 1
ATOM 3867 C C . ILE B 1 247 ? -0.228 -19.25 3.346 1 98.62 247 ILE B C 1
ATOM 3869 O O . ILE B 1 247 ? -0.46 -20.406 3.674 1 98.62 247 ILE B O 1
ATOM 3873 N N . ILE B 1 248 ? 0.672 -18.859 2.498 1 98.88 248 ILE B N 1
ATOM 3874 C CA . ILE B 1 248 ? 1.816 -19.734 2.262 1 98.88 248 ILE B CA 1
ATOM 3875 C C . ILE B 1 248 ? 3.098 -19.031 2.717 1 98.88 248 ILE B C 1
ATOM 3877 O O . ILE B 1 248 ? 3.23 -17.812 2.59 1 98.88 248 ILE B O 1
ATOM 3881 N N . ALA B 1 249 ? 4.02 -19.766 3.264 1 98.94 249 ALA B N 1
ATOM 3882 C CA . ALA B 1 249 ? 5.285 -19.25 3.771 1 98.94 249 ALA B CA 1
ATOM 3883 C C . ALA B 1 249 ? 6.395 -20.297 3.662 1 98.94 249 ALA B C 1
ATOM 3885 O O . ALA B 1 249 ? 6.129 -21.5 3.719 1 98.94 249 ALA B O 1
ATOM 3886 N N . ILE B 1 250 ? 7.594 -19.844 3.465 1 98.75 250 ILE B N 1
ATOM 3887 C CA . ILE B 1 250 ? 8.742 -20.734 3.357 1 98.75 250 ILE B CA 1
ATOM 3888 C C . ILE B 1 250 ? 9.938 -20.125 4.082 1 98.75 250 ILE B C 1
ATOM 3890 O O . ILE B 1 250 ? 10.148 -18.922 4.035 1 98.75 250 ILE B O 1
ATOM 3894 N N . THR B 1 251 ? 10.648 -20.875 4.855 1 98.19 251 THR B N 1
ATOM 3895 C CA . THR B 1 251 ? 11.883 -20.516 5.535 1 98.19 251 THR B CA 1
ATOM 3896 C C . THR B 1 251 ? 13.008 -21.469 5.152 1 98.19 251 THR B C 1
ATOM 3898 O O . THR B 1 251 ? 12.906 -22.188 4.156 1 98.19 251 THR B O 1
ATOM 3901 N N . ASP B 1 252 ? 14.109 -21.406 5.906 1 95.81 252 ASP B N 1
ATOM 3902 C CA . ASP B 1 252 ? 15.273 -22.234 5.598 1 95.81 252 ASP B CA 1
ATOM 3903 C C . ASP B 1 252 ? 14.969 -23.719 5.805 1 95.81 252 ASP B C 1
ATOM 3905 O O . ASP B 1 252 ? 15.531 -24.562 5.121 1 95.81 252 ASP B O 1
ATOM 3909 N N . ASP B 1 253 ? 13.992 -24 6.672 1 92.94 253 ASP B N 1
ATOM 3910 C CA . ASP B 1 253 ? 13.859 -25.422 6.984 1 92.94 253 ASP B CA 1
ATOM 3911 C C . ASP B 1 253 ? 12.391 -25.844 7.035 1 92.94 253 ASP B C 1
ATOM 3913 O O . ASP B 1 253 ? 12.078 -27 7.273 1 92.94 253 ASP B O 1
ATOM 3917 N N . GLU B 1 254 ? 11.508 -24.828 6.797 1 96.25 254 GLU B N 1
ATOM 3918 C CA . GLU B 1 254 ? 10.086 -25.141 6.898 1 96.25 254 GLU B CA 1
ATOM 3919 C C . GLU B 1 254 ? 9.297 -24.5 5.758 1 96.25 254 GLU B C 1
ATOM 3921 O O . GLU B 1 254 ? 9.719 -23.5 5.191 1 96.25 254 GLU B O 1
ATOM 3926 N N . TYR B 1 255 ? 8.242 -25.141 5.414 1 97.81 255 TYR B N 1
ATOM 3927 C CA . TYR B 1 255 ? 7.211 -24.5 4.605 1 97.81 255 TYR B CA 1
ATOM 3928 C C . TYR B 1 255 ? 5.82 -24.797 5.152 1 97.81 255 TYR B C 1
ATOM 3930 O O . TYR B 1 255 ? 5.641 -25.75 5.91 1 97.81 255 TYR B O 1
ATOM 3938 N N . ILE B 1 256 ? 4.863 -23.953 4.777 1 98.5 256 ILE B N 1
ATOM 3939 C CA . ILE B 1 256 ? 3.506 -24.188 5.246 1 98.5 256 ILE B CA 1
ATOM 3940 C C . ILE B 1 256 ? 2.502 -23.578 4.281 1 98.5 256 ILE B C 1
ATOM 3942 O O . ILE B 1 256 ? 2.768 -22.516 3.691 1 98.5 256 ILE B O 1
ATOM 3946 N N . ALA B 1 257 ? 1.455 -24.266 4.027 1 98.44 257 ALA B N 1
ATOM 3947 C CA . ALA B 1 257 ? 0.214 -23.75 3.451 1 98.44 257 ALA B CA 1
ATOM 3948 C C . ALA B 1 257 ? -0.963 -23.969 4.398 1 98.44 257 ALA B C 1
ATOM 3950 O O . ALA B 1 257 ? -1.27 -25.109 4.754 1 98.44 257 ALA B O 1
ATOM 3951 N N . TYR B 1 258 ? -1.555 -22.875 4.785 1 98.5 258 TYR B N 1
ATOM 3952 C CA . TYR B 1 258 ? -2.652 -23.016 5.738 1 98.5 258 TYR B CA 1
ATOM 3953 C C . TYR B 1 258 ? -3.693 -21.922 5.523 1 98.5 258 TYR B C 1
ATOM 3955 O O . TYR B 1 258 ? -3.348 -20.766 5.23 1 98.5 258 TYR B O 1
ATOM 3963 N N . SER B 1 259 ? -4.996 -22.297 5.648 1 97.25 259 SER B N 1
ATOM 3964 C CA . SER B 1 259 ? -6.121 -21.375 5.484 1 97.25 259 SER B CA 1
ATOM 3965 C C . SER B 1 259 ? -7.277 -21.75 6.406 1 97.25 259 SER B C 1
ATOM 3967 O O . SER B 1 259 ? -7.477 -22.922 6.711 1 97.25 259 SER B O 1
ATOM 3969 N N . ASN B 1 260 ? -8.055 -20.703 6.82 1 96.62 260 ASN B N 1
ATOM 3970 C CA . ASN B 1 260 ? -9.234 -21 7.625 1 96.62 260 ASN B CA 1
ATOM 3971 C C . ASN B 1 260 ? -10.453 -21.266 6.746 1 96.62 260 ASN B C 1
ATOM 3973 O O . ASN B 1 260 ? -11.586 -21.281 7.234 1 96.62 260 ASN B O 1
ATOM 3977 N N . THR B 1 261 ? -10.188 -21.344 5.461 1 93.94 261 THR B N 1
ATOM 3978 C CA . THR B 1 261 ? -11.133 -21.766 4.434 1 93.94 261 THR B CA 1
ATOM 3979 C C . THR B 1 261 ? -10.461 -22.703 3.439 1 93.94 261 THR B C 1
ATOM 3981 O O . THR B 1 261 ? -9.289 -23.062 3.602 1 93.94 261 THR B O 1
ATOM 3984 N N . ASP B 1 262 ? -11.156 -23.125 2.467 1 94 262 ASP B N 1
ATOM 3985 C CA . ASP B 1 262 ? -10.516 -23.953 1.449 1 94 262 ASP B CA 1
ATOM 3986 C C . ASP B 1 262 ? -9.484 -23.141 0.655 1 94 262 ASP B C 1
ATOM 3988 O O . ASP B 1 262 ? -9.711 -21.969 0.354 1 94 262 ASP B O 1
ATOM 3992 N N . MET B 1 263 ? -8.406 -23.797 0.362 1 96.69 263 MET B N 1
ATOM 3993 C CA . MET B 1 263 ? -7.363 -23.172 -0.445 1 96.69 263 MET B CA 1
ATOM 3994 C C . MET B 1 263 ? -6.504 -24.234 -1.13 1 96.69 263 MET B C 1
ATOM 3996 O O . MET B 1 263 ? -5.848 -25.031 -0.462 1 96.69 263 MET B O 1
ATOM 4000 N N . ALA B 1 264 ? -6.523 -24.219 -2.43 1 97.31 264 ALA B N 1
ATOM 4001 C CA . ALA B 1 264 ? -5.645 -25.109 -3.182 1 97.31 264 ALA B CA 1
ATOM 4002 C C . ALA B 1 264 ? -4.195 -24.656 -3.098 1 97.31 264 ALA B C 1
ATOM 4004 O O . ALA B 1 264 ? -3.914 -23.453 -3.131 1 97.31 264 ALA B O 1
ATOM 4005 N N . TYR B 1 265 ? -3.258 -25.578 -2.986 1 98.31 265 TYR B N 1
ATOM 4006 C CA . TYR B 1 265 ? -1.834 -25.25 -2.986 1 98.31 265 TYR B CA 1
ATOM 4007 C C . TYR B 1 265 ? -1.012 -26.422 -3.523 1 98.31 265 TYR B C 1
ATOM 4009 O O . TYR B 1 265 ? -1.525 -27.531 -3.682 1 98.31 265 TYR B O 1
ATOM 4017 N N . ALA B 1 266 ? 0.18 -26.156 -3.891 1 98.62 266 ALA B N 1
ATOM 4018 C CA . ALA B 1 266 ? 1.124 -27.172 -4.34 1 98.62 266 ALA B CA 1
ATOM 4019 C C . ALA B 1 266 ? 2.557 -26.797 -3.973 1 98.62 266 ALA B C 1
ATOM 4021 O O . ALA B 1 266 ? 2.867 -25.625 -3.789 1 98.62 266 ALA B O 1
ATOM 4022 N N . TYR B 1 267 ? 3.35 -27.766 -3.771 1 98.19 267 TYR B N 1
ATOM 4023 C CA . TYR B 1 267 ? 4.754 -27.641 -3.4 1 98.19 267 TYR B CA 1
ATOM 4024 C C . TYR B 1 267 ? 5.641 -28.469 -4.32 1 98.19 267 TYR B C 1
ATOM 4026 O O . TYR B 1 267 ? 5.266 -29.562 -4.723 1 98.19 267 TYR B O 1
ATOM 4034 N N . LYS B 1 268 ? 6.762 -27.922 -4.688 1 97.94 268 LYS B N 1
ATOM 4035 C CA . LYS B 1 268 ? 7.715 -28.625 -5.543 1 97.94 268 LYS B CA 1
ATOM 4036 C C . LYS B 1 268 ? 9.148 -28.406 -5.066 1 97.94 268 LYS B C 1
ATOM 4038 O O . LYS B 1 268 ? 9.547 -27.266 -4.77 1 97.94 268 LYS B O 1
ATOM 4043 N N . GLU B 1 269 ? 9.898 -29.438 -4.984 1 96.69 269 GLU B N 1
ATOM 4044 C CA . GLU B 1 269 ? 11.344 -29.391 -4.758 1 96.69 269 GLU B CA 1
ATOM 4045 C C . GLU B 1 269 ? 12.109 -29.609 -6.059 1 96.69 269 GLU B C 1
ATOM 4047 O O . GLU B 1 269 ? 11.688 -30.391 -6.918 1 96.69 269 GLU B O 1
ATOM 4052 N N . PHE B 1 270 ? 13.227 -28.844 -6.145 1 95.81 270 PHE B N 1
ATOM 4053 C CA . PHE B 1 270 ? 14.062 -29.016 -7.324 1 95.81 270 PHE B CA 1
ATOM 4054 C C . PHE B 1 270 ? 15.227 -29.953 -7.031 1 95.81 270 PHE B C 1
ATOM 4056 O O . PHE B 1 270 ? 15.773 -29.953 -5.926 1 95.81 270 PHE B O 1
#

Radius of gyration: 22.19 Å; Cα contacts (8 Å, |Δi|>4): 1622; chains: 2; bounding box: 57×60×54 Å

Secondary structure (DSSP, 8-state):
--SEEEEEEEET--GGGHHHHHHHHHHPPP-SSHHHHHHHHHHHHHT-TTSSSSTTPPP-TTS---EEEEEEETTEEEEEEEE-S-S-HHHHHHHHHHHSS-SEEEHHHHHHHHHHTTPPP-----HHHHHHHHHHHHHHHTT---GGGTS------EEEEEEETTEEEEEEEE---SS--TTB--STTSBTTTEEEETTEEEEEEE-HHHHHHTTHHHHHHHTBTTB-HHHHHHHHHHT-SS-EEEEEE-SS-EEEEESS-EEEEEEE-/--SEEEEEEEET--GGGHHHHHHHHHHPPP-SSHHHHHHHHHHHHHT-TTSSSSTTPPP-TTS---EEEEEEETTEEEEEEEE-S-S-HHHHHHHHHHHSS-SEEEHHHHHHHHHHTTPPP-----HHHHHHHHHHHHHHHTT---GGGTS------EEEEEEETTEEEEEEEE---SS--TTB--STTSBTTTEEEETTEEEEEEE-HHHHHHTTHHHHHHHTBTTB-HHHHHHHHHHT-SS-EEEEEE-SS-EEEEESS-EEEEEEE-

Organism: NCBI:txid312540